Protein AF-A0A4Q2YUH9-F1 (afdb_monomer)

Sequence (503 aa):
MQWCASILVTALLVAGSVFADTVYKPYQPDEFTLHLWHLDEAAPPFRDAGSSPTPLLGLKNGAKASHASLPGMGSAIRFDPSAGDDIPAERPYGPILMAAPEPAFGPEDNVPGPFPIMGDDGAFTIEAIVKLDTLPSESPGFAADIVTMDDDVPASRVFLFRIEKPNFLCFVPLSGDAVRGGGLATIPTSGPHAINTKDWFHVAVTYDGNENVPHNLKLYWTRLTPETRHANPIGRGSLSADLSRELGDFAIGNSGKVIHLGPFEFFPGLIDEVRISNIAREPYDFFFVSPEVRKEMAGQAGDQQTAAREELVLQKVWMNGVEIPHGKSPLSMPPGNHRMDFDFGFPSGAAADPLAVKSQLEGLDDEWQPIERGMSLTWEMLDANGKTLASTVHWVTHSSSSWKSDMIDSPLENRSEPLFIPEETRSVRVTMSSGTPDTTGCWIIDNLSLSRSSQPERNLWQNGGFDQGERTDQIGGVPLGWKRSGSEPAIARVMLAFTGNPS

Mean predicted aligned error: 14.29 Å

Foldseek 3Di:
DDDDDDDDDDDPPPPPPPPPPPQFAFDDEDPFFAWKFLLQDQADQTWTPHPPIQTWAAFDAPWGKQPDDRHNSHIWIWFANVNDPDDDPFQAAGTWIWSAHDQDAPDRQWTDPPRDQAAPLLKKKWKWKWAAQDQQLPAPAQWWFFKAQQAQPQQQGAWTQTAGPPGWGWIAGSNPPQKDKTKIFHQACDDPQHDDRPFMWMWMKTAASPALDFQSIWIFIGTQDLPDAWTDTGIGMHINHRIDSHTGIIIGQFYSYDDPRHRPHGHRTIIGTITMTHHGDGRQRDSSHDPVSVVVVVVVVVVPPDDDDFDKDWDWKDKQNHTDDDDDDDDDDDDDDIDMDIDIDTPVPDPPDQDQDWDDDPPPGPDTHGDPWAKWKKKFFAAPVRDGPDIDIDGDDDDDPQDDSDPQNRDDDDDDDDDDHDPRGDDMDIDTGGTDPSRDDDDDDAQDFDDDPVGRVDGPDDQRHLCDFAPLCFQLTAGPPGDQDDPISSSRGRHPRPPPDPD

Solvent-accessible surface area (backbone atoms only — not comparable to full-atom values): 29020 Å² total; per-residue (Å²): 141,80,85,86,82,84,83,83,82,82,80,81,79,80,81,74,81,75,76,70,78,70,65,48,65,60,82,73,74,54,99,49,26,28,34,31,32,49,40,55,42,77,54,65,66,30,59,34,66,22,77,51,64,65,46,33,40,15,69,34,57,58,32,40,50,61,35,83,39,64,66,58,46,59,15,11,34,33,22,43,62,86,80,52,99,75,77,68,96,60,70,56,47,38,8,28,37,24,44,26,69,56,88,45,82,57,82,79,21,30,47,68,83,78,72,73,73,42,29,99,61,41,8,15,22,45,36,33,35,37,32,30,71,44,56,64,62,72,40,92,31,71,33,26,23,49,45,23,24,27,32,66,46,66,81,27,15,32,31,41,34,30,36,36,53,60,50,26,46,34,36,41,60,38,25,49,92,70,24,45,74,29,31,47,16,52,56,43,83,59,72,92,44,33,69,60,58,84,54,45,27,39,37,38,40,26,28,62,41,50,55,64,35,86,61,34,19,43,32,34,50,23,49,67,50,89,82,46,60,54,56,36,74,54,34,51,14,29,36,53,35,58,70,57,90,62,62,20,15,38,16,36,25,12,58,42,30,53,49,102,52,34,46,49,22,25,20,45,21,35,46,28,55,37,36,30,20,36,40,48,68,56,53,44,70,46,77,78,24,50,72,65,53,36,52,55,52,62,57,50,65,72,65,63,82,71,77,76,89,81,65,80,37,84,71,48,37,27,51,73,89,41,78,49,96,80,91,78,77,84,89,83,75,80,92,75,93,74,53,73,50,80,42,71,44,50,91,82,71,64,87,67,77,92,74,88,66,66,51,63,54,87,92,76,47,95,59,76,40,75,60,103,72,45,28,32,45,34,40,34,32,15,31,90,86,66,49,76,76,45,73,49,76,46,75,54,74,81,79,62,91,62,58,60,94,48,85,86,77,25,67,86,76,93,81,86,79,92,77,90,77,64,90,68,49,68,45,75,48,78,43,83,40,74,51,54,97,84,44,81,87,85,87,85,87,76,67,49,73,40,55,46,91,94,41,64,90,47,66,73,44,87,62,21,58,59,77,48,52,50,56,30,88,34,51,76,32,41,32,41,95,56,79,82,61,78,96,60,48,42,74,62,68,36,72,79,72,84,70,75,74,86,124

Nearest PDB structures (foldseek):
  5zbt-assembly1_A  TM=3.665E-01  e=7.226E-03  Entamoeba histolytica HM-1:IMSS-A
  4ksn-assembly1_A  TM=2.673E-01  e=5.243E+00  Legionella pneumophila subsp. pneumophila str. Philadelphia 1
  4p02-assembly1_A  TM=2.406E-01  e=9.360E+00  Cereibacter sphaeroides 2.4.1

pLDDT: mean 80.31, std 17.81, range [24.83, 98.88]

Secondary structure (DSSP, 8-state):
------------------------------TTEEEEE---SSSSPBPB-SSS---B-EEETT-EEEEE-STTS-EEEE--GGGSS---SS-----EEESSSS--SSTTSSPPSP---S-TTS-EEEEEEEEESS-GGG-SSSEEEEEEE--SSGGG--EEEEEETTTEEEEEE-STTT--EEEEEEPPSSSTT---SSSEEEEEEEE-S-TT-TT-EEEEEEE--TT--S--EEEEEEESSPPP-----EEESS-----TT------SEEEEEEEEESS---TT-STTS-HHHHHHHHHHHTTGGG-PPPPPEEEEEEETTEEE--SSS-----SS---EEEEEE-TT----S----EE--TTT-SSPEEPS--EEEEEEEE-TTS-EEEEEEEEE-S--TT--SSTTTSPPPP--------TT--EEEEEEE--STT--S-----S---EETTEEEEE--SS--SSSEESTTSTT-EETT----SS-TTSS-----------

Radius of gyration: 28.49 Å; Cα contacts (8 Å, |Δi|>4): 1098; chains: 1; bounding box: 72×100×67 Å

Structure (mmCIF, N/CA/C/O backbone):
data_AF-A0A4Q2YUH9-F1
#
_entry.id   AF-A0A4Q2YUH9-F1
#
loop_
_atom_site.group_PDB
_atom_site.id
_atom_site.type_symbol
_atom_site.label_atom_id
_atom_site.label_alt_id
_atom_site.label_comp_id
_atom_site.label_asym_id
_atom_site.label_entity_id
_atom_site.label_seq_id
_atom_site.pdbx_PDB_ins_code
_atom_site.Cartn_x
_atom_site.Cartn_y
_atom_site.Cartn_z
_atom_site.occupancy
_atom_site.B_iso_or_equiv
_atom_site.auth_seq_id
_atom_site.auth_comp_id
_atom_site.auth_asym_id
_atom_site.auth_atom_id
_atom_site.pdbx_PDB_model_num
ATOM 1 N N . MET A 1 1 ? 26.750 -74.166 29.561 1.00 41.62 1 MET A N 1
ATOM 2 C CA . MET A 1 1 ? 27.668 -73.183 28.947 1.00 41.62 1 MET A CA 1
ATOM 3 C C . MET A 1 1 ? 27.323 -73.096 27.475 1.00 41.62 1 MET A C 1
ATOM 5 O O . MET A 1 1 ? 27.673 -73.998 26.730 1.00 41.62 1 MET A O 1
ATOM 9 N N . GLN A 1 2 ? 26.568 -72.076 27.083 1.00 33.62 2 GLN A N 1
ATOM 10 C CA . GLN A 1 2 ? 26.163 -71.856 25.699 1.00 33.62 2 GLN A CA 1
ATOM 11 C C . GLN A 1 2 ? 26.301 -70.358 25.447 1.00 33.62 2 GLN A C 1
ATOM 13 O O . GLN A 1 2 ? 25.739 -69.549 26.180 1.00 33.62 2 GLN A O 1
ATOM 18 N N . TRP A 1 3 ? 27.192 -70.022 24.522 1.00 31.19 3 TRP A N 1
ATOM 19 C CA . TRP A 1 3 ? 27.628 -68.665 24.229 1.00 31.19 3 TRP A CA 1
ATOM 20 C C . TRP A 1 3 ? 26.574 -67.939 23.389 1.00 31.19 3 TRP A C 1
ATOM 22 O O . TRP A 1 3 ? 26.157 -68.443 22.348 1.00 31.19 3 TRP A O 1
ATOM 32 N N . CYS A 1 4 ? 26.171 -66.751 23.843 1.00 30.09 4 CYS A N 1
ATOM 33 C CA . CYS A 1 4 ? 25.384 -65.793 23.075 1.00 30.09 4 CYS A CA 1
ATOM 34 C C . CYS A 1 4 ? 26.298 -65.063 22.081 1.00 30.09 4 CYS A C 1
ATOM 36 O O . CYS A 1 4 ? 27.277 -64.444 22.493 1.00 30.09 4 CYS A O 1
ATOM 38 N N . ALA A 1 5 ? 25.962 -65.100 20.793 1.00 34.62 5 ALA A N 1
ATOM 39 C CA . ALA A 1 5 ? 26.542 -64.224 19.781 1.00 34.62 5 ALA A CA 1
ATOM 40 C C . ALA A 1 5 ? 25.494 -63.171 19.396 1.00 34.62 5 ALA A C 1
ATOM 42 O O . ALA A 1 5 ? 24.501 -63.483 18.741 1.00 34.62 5 ALA A O 1
ATOM 43 N N . SER A 1 6 ? 25.704 -61.935 19.846 1.00 32.06 6 SER A N 1
ATOM 44 C CA . SER A 1 6 ? 24.902 -60.775 19.457 1.00 32.06 6 SER A CA 1
ATOM 45 C C . SER A 1 6 ? 25.395 -60.244 18.112 1.00 32.06 6 SER A C 1
ATOM 47 O O . SER A 1 6 ? 26.547 -59.830 17.993 1.00 32.06 6 SER A O 1
ATOM 49 N N . ILE A 1 7 ? 24.521 -60.243 17.106 1.00 36.53 7 ILE A N 1
ATOM 50 C CA . ILE A 1 7 ? 24.740 -59.568 15.824 1.00 36.53 7 ILE A CA 1
ATOM 51 C C . ILE A 1 7 ? 24.271 -58.120 15.987 1.00 36.53 7 ILE A C 1
ATOM 53 O O . ILE A 1 7 ? 23.087 -57.864 16.197 1.00 36.53 7 ILE A O 1
ATOM 57 N N . LEU A 1 8 ? 25.212 -57.180 15.919 1.00 30.05 8 LEU A N 1
ATOM 58 C CA . LEU A 1 8 ? 24.944 -55.746 15.902 1.00 30.05 8 LEU A CA 1
ATOM 59 C C . LEU A 1 8 ? 24.677 -55.328 14.445 1.00 30.05 8 LEU A C 1
ATOM 61 O O . LEU A 1 8 ? 25.586 -55.365 13.617 1.00 30.05 8 LEU A O 1
ATOM 65 N N . VAL A 1 9 ? 23.436 -54.964 14.117 1.00 32.78 9 VAL A N 1
ATOM 66 C CA . VAL A 1 9 ? 23.089 -54.344 12.827 1.00 32.78 9 VAL A CA 1
ATOM 67 C C . VAL A 1 9 ? 23.161 -52.832 13.006 1.00 32.78 9 VAL A C 1
ATOM 69 O O . VAL A 1 9 ? 22.301 -52.230 13.644 1.00 32.78 9 VAL A O 1
ATOM 72 N N . THR A 1 10 ? 24.203 -52.214 12.458 1.00 33.50 10 THR A N 1
ATOM 73 C CA . THR A 1 10 ? 24.341 -50.757 12.414 1.00 33.50 10 THR A CA 1
ATOM 74 C C . THR A 1 10 ? 23.498 -50.220 11.258 1.00 33.50 10 THR A C 1
ATOM 76 O O . THR A 1 10 ? 23.883 -50.338 10.097 1.00 33.50 10 THR A O 1
ATOM 79 N N . ALA A 1 11 ? 22.334 -49.645 11.562 1.00 34.84 11 ALA A N 1
ATOM 80 C CA . ALA A 1 11 ? 21.550 -48.886 10.593 1.00 34.84 11 ALA A CA 1
ATOM 81 C C . ALA A 1 11 ? 22.231 -47.529 10.353 1.00 34.84 11 ALA A C 1
ATOM 83 O O . ALA A 1 11 ? 22.255 -46.667 11.231 1.00 34.84 11 ALA A O 1
ATOM 84 N N . LEU A 1 12 ? 22.818 -47.355 9.168 1.00 33.06 12 LEU A N 1
ATOM 85 C CA . LEU A 1 12 ? 23.372 -46.081 8.722 1.00 33.06 12 LEU A CA 1
ATOM 86 C C . LEU A 1 12 ? 22.208 -45.182 8.270 1.00 33.06 12 LEU A C 1
ATOM 88 O O . LEU A 1 12 ? 21.711 -45.302 7.152 1.00 33.06 12 LEU A O 1
ATOM 92 N N . LEU A 1 13 ? 21.737 -44.308 9.159 1.00 33.34 13 LEU A N 1
ATOM 93 C CA . LEU A 1 13 ? 20.807 -43.228 8.823 1.00 33.34 13 LEU A CA 1
ATOM 94 C C . LEU A 1 13 ? 21.577 -42.163 8.030 1.00 33.34 13 LEU A C 1
ATOM 96 O O . LEU A 1 13 ? 22.243 -41.303 8.601 1.00 33.34 13 LEU A O 1
ATOM 100 N N . VAL A 1 14 ? 21.506 -42.234 6.700 1.00 36.94 14 VAL A N 1
ATOM 101 C CA . VAL A 1 14 ? 21.888 -41.116 5.832 1.00 36.94 14 VAL A CA 1
ATOM 102 C C . VAL A 1 14 ? 20.769 -40.083 5.929 1.00 36.94 14 VAL A C 1
ATOM 104 O O . VAL A 1 14 ? 19.793 -40.129 5.185 1.00 36.94 14 VAL A O 1
ATOM 107 N N . ALA A 1 15 ? 20.887 -39.167 6.889 1.00 38.50 15 ALA A N 1
ATOM 108 C CA . ALA A 1 15 ? 20.111 -37.935 6.897 1.00 38.50 15 ALA A CA 1
ATOM 109 C C . ALA A 1 15 ? 20.655 -37.029 5.782 1.00 38.50 15 ALA A C 1
ATOM 111 O O . ALA A 1 15 ? 21.492 -36.161 6.009 1.00 38.50 15 ALA A O 1
ATOM 112 N N . GLY A 1 16 ? 20.226 -37.288 4.548 1.00 31.45 16 GLY A N 1
ATOM 113 C CA . GLY A 1 16 ? 20.360 -36.330 3.464 1.00 31.45 16 GLY A CA 1
ATOM 114 C C . GLY A 1 16 ? 19.343 -35.221 3.688 1.00 31.45 16 GLY A C 1
ATOM 115 O O . GLY A 1 16 ? 18.188 -35.359 3.295 1.00 31.45 16 GLY A O 1
ATOM 116 N N . SER A 1 17 ? 19.749 -34.131 4.333 1.00 36.22 17 SER A N 1
ATOM 117 C CA . SER A 1 17 ? 19.033 -32.861 4.245 1.00 36.22 17 SER A CA 1
ATOM 118 C C . SER A 1 17 ? 19.180 -32.339 2.818 1.00 36.22 17 SER A C 1
ATOM 120 O O . SER A 1 17 ? 20.093 -31.580 2.504 1.00 36.22 17 SER A O 1
ATOM 122 N N . VAL A 1 18 ? 18.290 -32.786 1.933 1.00 34.59 18 VAL A N 1
ATOM 123 C CA . VAL A 1 18 ? 18.054 -32.123 0.652 1.00 34.59 18 VAL A CA 1
ATOM 124 C C . VAL A 1 18 ? 17.238 -30.875 0.970 1.00 34.59 18 VAL A C 1
ATOM 126 O O . VAL A 1 18 ? 16.014 -30.882 0.887 1.00 34.59 18 VAL A O 1
ATOM 129 N N . PHE A 1 19 ? 17.907 -29.800 1.386 1.00 36.84 19 PHE A N 1
ATOM 130 C CA . PHE A 1 19 ? 17.356 -28.479 1.116 1.00 36.84 19 PHE A CA 1
ATOM 131 C C . PHE A 1 19 ? 17.465 -28.312 -0.396 1.00 36.84 19 PHE A C 1
ATOM 133 O O . PHE A 1 19 ? 18.539 -28.035 -0.926 1.00 36.84 19 PHE A O 1
ATOM 140 N N . ALA A 1 20 ? 16.382 -28.609 -1.111 1.00 42.00 20 ALA A N 1
ATOM 141 C CA . ALA A 1 20 ? 16.250 -28.115 -2.465 1.00 42.00 20 ALA A CA 1
ATOM 142 C C . ALA A 1 20 ? 16.151 -26.593 -2.332 1.00 42.00 20 ALA A C 1
ATOM 144 O O . ALA A 1 20 ? 15.120 -26.087 -1.887 1.00 42.00 20 ALA A O 1
ATOM 145 N N . ASP A 1 21 ? 17.235 -25.881 -2.649 1.00 46.53 21 ASP A N 1
ATOM 146 C CA . ASP A 1 21 ? 17.155 -24.446 -2.905 1.00 46.53 21 ASP A CA 1
ATOM 147 C C . ASP A 1 21 ? 16.076 -24.271 -3.970 1.00 46.53 21 ASP A C 1
ATOM 149 O O . ASP A 1 21 ? 16.226 -24.697 -5.119 1.00 46.53 21 ASP A O 1
ATOM 153 N N . THR A 1 22 ? 14.929 -23.738 -3.559 1.00 56.25 22 THR A N 1
ATOM 154 C CA . THR A 1 22 ? 13.870 -23.403 -4.500 1.00 56.25 22 THR A CA 1
ATOM 155 C C . THR A 1 22 ? 14.364 -22.180 -5.245 1.00 56.25 22 THR A C 1
ATOM 157 O O . THR A 1 22 ? 14.289 -21.063 -4.744 1.00 56.25 22 THR A O 1
ATOM 160 N N . VAL A 1 23 ? 14.961 -22.413 -6.412 1.00 73.31 23 VAL A N 1
ATOM 161 C CA . VAL A 1 23 ? 15.352 -21.343 -7.323 1.00 73.31 23 VAL A CA 1
ATOM 162 C C . VAL A 1 23 ? 14.070 -20.834 -7.959 1.00 73.31 23 VAL A C 1
ATOM 164 O O . VAL A 1 23 ? 13.411 -21.560 -8.713 1.00 73.31 23 VAL A O 1
ATOM 167 N N . TYR A 1 24 ? 13.688 -19.611 -7.606 1.00 87.62 24 TYR A N 1
ATOM 168 C CA . TYR A 1 24 ? 12.555 -18.950 -8.231 1.00 87.62 24 TYR A CA 1
ATOM 169 C C . TYR A 1 24 ? 12.862 -18.678 -9.705 1.00 87.62 24 TYR A C 1
ATOM 171 O O . TYR A 1 24 ? 14.019 -18.671 -10.128 1.00 87.62 24 TYR A O 1
ATOM 179 N N . LYS A 1 25 ? 11.812 -18.510 -10.507 1.00 88.12 25 LYS A N 1
ATOM 180 C CA . LYS A 1 25 ? 11.943 -18.133 -11.914 1.00 88.12 25 LYS A CA 1
ATOM 181 C C . LYS A 1 25 ? 11.352 -16.739 -12.106 1.00 88.12 25 LYS A C 1
ATOM 183 O O . LYS A 1 25 ? 10.259 -16.531 -11.573 1.00 88.12 25 LYS A O 1
ATOM 188 N N . PRO A 1 26 ? 12.015 -15.861 -12.883 1.00 89.94 26 PRO A N 1
ATOM 189 C CA . PRO A 1 26 ? 11.488 -14.548 -13.241 1.00 89.94 26 PRO A CA 1
ATOM 190 C C . PRO A 1 26 ? 10.072 -14.647 -13.797 1.00 89.94 26 PRO A C 1
ATOM 192 O O . PRO A 1 26 ? 9.717 -15.673 -14.408 1.00 89.94 26 PRO A O 1
ATOM 195 N N . TYR A 1 27 ? 9.273 -13.589 -13.636 1.00 90.62 27 TYR A N 1
ATOM 196 C CA . TYR A 1 27 ? 7.954 -13.546 -14.253 1.00 90.62 27 TYR A CA 1
ATOM 197 C C . TYR A 1 27 ? 8.047 -13.828 -15.754 1.00 90.62 27 TYR A C 1
ATOM 199 O O . TYR A 1 27 ? 9.017 -13.505 -16.433 1.00 90.62 27 TYR A O 1
ATOM 207 N N . GLN A 1 28 ? 7.022 -14.477 -16.287 1.00 90.19 28 GLN A N 1
ATOM 208 C CA . GLN A 1 28 ? 6.831 -14.548 -17.728 1.00 90.19 28 GLN A CA 1
ATOM 209 C C . GLN A 1 28 ? 5.586 -13.728 -18.046 1.00 90.19 28 GLN A C 1
ATOM 211 O O . GLN A 1 28 ? 4.574 -13.919 -17.360 1.00 90.19 28 GLN A O 1
ATOM 216 N N . PRO A 1 29 ? 5.643 -12.818 -19.032 1.00 93.69 29 PRO A N 1
ATOM 217 C CA . PRO A 1 29 ? 4.460 -12.086 -19.438 1.00 93.69 29 PRO A CA 1
ATOM 218 C C . PRO A 1 29 ? 3.432 -13.076 -19.997 1.00 93.69 29 PRO A C 1
ATOM 220 O O . PRO A 1 29 ? 3.751 -13.937 -20.821 1.00 93.69 29 PRO A O 1
ATOM 223 N N . ASP A 1 30 ? 2.201 -12.964 -19.514 1.00 94.25 30 ASP A N 1
ATOM 224 C CA . ASP A 1 30 ? 1.025 -13.645 -20.054 1.00 94.25 30 ASP A CA 1
ATOM 225 C C . ASP A 1 30 ? 0.146 -12.650 -20.829 1.00 94.25 30 ASP A C 1
ATOM 227 O O . ASP A 1 30 ? 0.471 -11.466 -20.934 1.00 94.25 30 ASP A O 1
ATOM 231 N N . GLU A 1 31 ? -0.974 -13.121 -21.383 1.00 95.69 31 GLU A N 1
ATOM 232 C CA . GLU A 1 31 ? -1.898 -12.275 -22.157 1.00 95.69 31 GLU A CA 1
ATOM 233 C C . GLU A 1 31 ? -2.497 -11.110 -21.353 1.00 95.69 31 GLU A C 1
ATOM 235 O O . GLU A 1 31 ? -2.977 -10.142 -21.938 1.00 95.69 31 GLU A O 1
ATOM 240 N N . PHE A 1 32 ? -2.422 -11.179 -20.022 1.00 97.62 32 PHE A N 1
ATOM 241 C CA . PHE A 1 32 ? -2.942 -10.168 -19.110 1.00 97.62 32 PHE A CA 1
ATOM 242 C C . PHE A 1 32 ? -1.878 -9.172 -18.641 1.00 97.62 32 PHE A C 1
ATOM 244 O O . PHE A 1 32 ? -2.178 -8.230 -17.909 1.00 97.62 32 PHE A O 1
ATOM 251 N N . THR A 1 33 ? -0.614 -9.377 -19.010 1.00 98.44 33 THR A N 1
ATOM 252 C CA . THR A 1 33 ? 0.505 -8.546 -18.562 1.00 98.44 33 THR A CA 1
ATOM 253 C C . THR A 1 33 ? 0.617 -7.290 -19.434 1.00 98.44 33 THR A C 1
ATOM 255 O O . THR A 1 33 ? 0.980 -7.356 -20.613 1.00 98.44 33 THR A O 1
ATOM 258 N N . LEU A 1 34 ? 0.316 -6.126 -18.853 1.00 98.56 34 LEU A N 1
ATOM 259 C CA . LEU A 1 34 ? 0.426 -4.819 -19.512 1.00 98.56 34 LEU A CA 1
ATOM 260 C C . LEU A 1 34 ? 1.875 -4.337 -19.523 1.00 98.56 34 LEU A C 1
ATOM 262 O O . LEU A 1 34 ? 2.408 -4.029 -20.589 1.00 98.56 34 LEU A O 1
ATOM 266 N N . HIS A 1 35 ? 2.510 -4.381 -18.350 1.00 98.81 35 HIS A N 1
ATOM 267 C CA . HIS A 1 35 ? 3.890 -3.965 -18.121 1.00 98.81 35 HIS A CA 1
ATOM 268 C C . HIS A 1 35 ? 4.608 -4.971 -17.214 1.00 98.81 35 HIS A C 1
ATOM 270 O O . HIS A 1 35 ? 4.005 -5.487 -16.268 1.00 98.81 35 HIS A O 1
ATOM 276 N N . LEU A 1 36 ? 5.880 -5.257 -17.495 1.00 98.69 36 LEU A N 1
ATOM 277 C CA . LEU A 1 36 ? 6.742 -6.116 -16.679 1.00 98.69 36 LEU A CA 1
ATOM 278 C C . LEU A 1 36 ? 8.204 -5.669 -16.778 1.00 98.69 36 LEU A C 1
ATOM 280 O O . LEU A 1 36 ? 8.819 -5.803 -17.836 1.00 98.69 36 LEU A O 1
ATOM 284 N N . TRP A 1 37 ? 8.775 -5.223 -15.661 1.00 98.75 37 TRP A N 1
ATOM 285 C CA . TRP A 1 37 ? 10.186 -4.859 -15.550 1.00 98.75 37 TRP A CA 1
ATOM 286 C C . TRP A 1 37 ? 10.923 -5.833 -14.628 1.00 98.75 37 TRP A C 1
ATOM 288 O O . TRP A 1 37 ? 10.630 -5.907 -13.435 1.00 98.75 37 TRP A O 1
ATOM 298 N N . HIS A 1 38 ? 11.905 -6.541 -15.192 1.00 98.31 38 HIS A N 1
ATOM 299 C CA . HIS A 1 38 ? 12.797 -7.461 -14.467 1.00 98.31 38 HIS A CA 1
ATOM 300 C C . HIS A 1 38 ? 13.966 -6.765 -13.769 1.00 98.31 38 HIS A C 1
ATOM 302 O O . HIS A 1 38 ? 14.688 -7.401 -13.028 1.00 98.31 38 HIS A O 1
ATOM 308 N N . LEU A 1 39 ? 14.218 -5.489 -14.081 1.00 98.44 39 LEU A N 1
ATOM 309 C CA . LEU A 1 39 ? 15.252 -4.659 -13.445 1.00 98.44 39 LEU A CA 1
ATOM 310 C C . LEU A 1 39 ? 16.682 -5.255 -13.421 1.00 98.44 39 LEU A C 1
ATOM 312 O O . LEU A 1 39 ? 17.535 -4.849 -12.627 1.00 98.44 39 LEU A O 1
ATOM 316 N N . ASP A 1 40 ? 16.962 -6.153 -14.365 1.00 98.12 40 ASP A N 1
ATOM 317 C CA . ASP A 1 40 ? 18.222 -6.881 -14.507 1.00 98.12 40 ASP A CA 1
ATOM 318 C C . ASP A 1 40 ? 19.353 -6.047 -15.121 1.00 98.12 40 ASP A C 1
ATOM 320 O O . ASP A 1 40 ? 20.538 -6.376 -14.988 1.00 98.12 40 ASP A O 1
ATOM 324 N N . GLU A 1 41 ? 19.009 -4.989 -15.855 1.00 98.38 41 GLU A N 1
ATOM 325 C CA . GLU A 1 41 ? 19.986 -4.170 -16.552 1.00 98.38 41 GLU A CA 1
ATOM 326 C C . GLU A 1 41 ? 20.916 -3.429 -15.577 1.00 98.38 41 GLU A C 1
ATOM 328 O O . GLU A 1 41 ? 20.541 -2.975 -14.499 1.00 98.38 41 GLU A O 1
ATOM 333 N N . ALA A 1 42 ? 22.181 -3.258 -15.968 1.00 97.12 42 ALA A N 1
ATOM 334 C CA . ALA A 1 42 ? 23.155 -2.565 -15.122 1.00 97.12 42 ALA A CA 1
ATOM 335 C C . ALA A 1 42 ? 22.922 -1.043 -15.029 1.00 97.12 42 ALA A C 1
ATOM 337 O O . ALA A 1 42 ? 23.495 -0.377 -14.165 1.00 97.12 42 ALA A O 1
ATOM 338 N N . ALA A 1 43 ? 22.116 -0.492 -15.937 1.00 96.75 43 ALA A N 1
ATOM 339 C CA . ALA A 1 43 ? 21.719 0.908 -16.021 1.00 96.75 43 ALA A CA 1
ATOM 340 C C . ALA A 1 43 ? 20.501 1.035 -16.961 1.00 96.75 43 ALA A C 1
ATOM 342 O O . ALA A 1 43 ? 20.279 0.126 -17.765 1.00 96.75 43 ALA A O 1
ATOM 343 N N . PRO A 1 44 ? 19.762 2.163 -16.929 1.00 97.00 44 PRO A N 1
ATOM 344 C CA . PRO A 1 44 ? 18.738 2.451 -17.927 1.00 97.00 44 PRO A CA 1
ATOM 345 C C . PRO A 1 44 ? 19.255 2.348 -19.378 1.00 97.00 44 PRO A C 1
ATOM 347 O O . PRO A 1 44 ? 20.423 2.663 -19.635 1.00 97.00 44 PRO A O 1
ATOM 350 N N . PRO A 1 45 ? 18.393 2.001 -20.351 1.00 98.31 45 PRO A N 1
ATOM 351 C CA . PRO A 1 45 ? 16.963 1.739 -20.194 1.00 98.31 45 PRO A CA 1
ATOM 352 C C . PRO A 1 45 ? 16.679 0.352 -19.599 1.00 98.31 45 PRO A C 1
ATOM 354 O O . PRO A 1 45 ? 17.207 -0.645 -20.088 1.00 98.31 45 PRO A O 1
ATOM 357 N N . PHE A 1 46 ? 15.795 0.287 -18.601 1.00 98.69 46 PHE A N 1
ATOM 358 C CA . PHE A 1 46 ? 15.263 -0.983 -18.100 1.00 98.69 46 PHE A CA 1
ATOM 359 C C . PHE A 1 46 ? 14.109 -1.426 -18.980 1.00 98.69 46 PHE A C 1
ATOM 361 O O . PHE A 1 46 ? 13.162 -0.661 -19.198 1.00 98.69 46 PHE A O 1
ATOM 368 N N . ARG A 1 47 ? 14.194 -2.636 -19.525 1.00 98.25 47 ARG A N 1
ATOM 369 C CA . ARG A 1 47 ? 13.229 -3.112 -20.507 1.00 98.25 47 ARG A CA 1
ATOM 370 C C . ARG A 1 47 ? 11.893 -3.451 -19.855 1.00 98.25 47 ARG A C 1
ATOM 372 O O . ARG A 1 47 ? 11.837 -4.152 -18.852 1.00 98.25 47 ARG A O 1
ATOM 379 N N . ASP A 1 48 ? 10.827 -3.027 -20.520 1.00 98.56 48 ASP A N 1
ATOM 380 C CA . ASP A 1 48 ? 9.479 -3.536 -20.295 1.00 98.56 48 ASP A CA 1
ATOM 381 C C . ASP A 1 48 ? 9.203 -4.728 -21.227 1.00 98.56 48 ASP A C 1
ATOM 383 O O . ASP A 1 48 ? 9.369 -4.634 -22.450 1.00 98.56 48 ASP A O 1
ATOM 387 N N . ALA A 1 49 ? 8.826 -5.867 -20.652 1.00 98.00 49 ALA A N 1
ATOM 388 C CA . ALA A 1 49 ? 8.490 -7.101 -21.354 1.00 98.00 49 ALA A CA 1
ATOM 389 C C . ALA A 1 49 ? 6.975 -7.296 -21.569 1.00 98.00 49 ALA A C 1
ATOM 391 O O . ALA A 1 49 ? 6.576 -8.327 -22.115 1.00 98.00 49 ALA A O 1
ATOM 392 N N . GLY A 1 50 ? 6.142 -6.345 -21.138 1.00 97.31 50 GLY A N 1
ATOM 393 C CA . GLY A 1 50 ? 4.687 -6.404 -21.249 1.00 97.31 50 GLY A CA 1
ATOM 394 C C . GLY A 1 50 ? 4.138 -6.162 -22.659 1.00 97.31 50 GLY A C 1
ATOM 395 O O . GLY A 1 50 ? 4.870 -6.012 -23.640 1.00 97.31 50 GLY A O 1
ATOM 396 N N . SER A 1 51 ? 2.810 -6.140 -22.764 1.00 96.81 51 SER A N 1
ATOM 397 C CA . SER A 1 51 ? 2.095 -5.911 -24.027 1.00 96.81 51 SER A CA 1
ATOM 398 C C . SER A 1 51 ? 2.105 -4.450 -24.499 1.00 96.81 51 SER A C 1
ATOM 400 O O . SER A 1 51 ? 1.899 -4.215 -25.691 1.00 96.81 51 SER A O 1
ATOM 402 N N . SER A 1 52 ? 2.416 -3.485 -23.621 1.00 94.62 52 SER A N 1
ATOM 403 C CA . SER A 1 52 ? 2.597 -2.064 -23.967 1.00 94.62 52 SER A CA 1
ATOM 404 C C . SER A 1 52 ? 3.979 -1.535 -23.537 1.00 94.62 52 SER A C 1
ATOM 406 O O . SER A 1 52 ? 4.060 -0.700 -22.635 1.00 94.62 52 SER A O 1
ATOM 408 N N . PRO A 1 53 ? 5.085 -1.993 -24.163 1.00 95.44 53 PRO A N 1
ATOM 409 C CA . PRO A 1 53 ? 6.433 -1.760 -23.653 1.00 95.44 53 PRO A CA 1
ATOM 410 C C . PRO A 1 53 ? 6.778 -0.281 -23.452 1.00 95.44 53 PRO A C 1
ATOM 412 O O . PRO A 1 53 ? 6.871 0.477 -24.418 1.00 95.44 53 PRO A O 1
ATOM 415 N N . THR A 1 54 ? 7.058 0.102 -22.208 1.00 97.56 54 THR A N 1
ATOM 416 C CA . THR A 1 54 ? 7.534 1.435 -21.823 1.00 97.56 54 THR A CA 1
ATOM 417 C C . THR A 1 54 ? 8.793 1.301 -20.959 1.00 97.56 54 THR A C 1
ATOM 419 O O . THR A 1 54 ? 8.700 0.971 -19.776 1.00 97.56 54 THR A O 1
ATOM 422 N N . PRO A 1 55 ? 10.002 1.488 -21.525 1.00 97.88 55 PRO A N 1
ATOM 423 C CA . PRO A 1 55 ? 11.236 1.332 -20.763 1.00 97.88 55 PRO A CA 1
ATOM 424 C C . PRO A 1 55 ? 11.378 2.413 -19.687 1.00 97.88 55 PRO A C 1
ATOM 426 O O . PRO A 1 55 ? 10.949 3.547 -19.888 1.00 97.88 55 PRO A O 1
ATOM 429 N N . LEU A 1 56 ? 12.048 2.083 -18.582 1.00 98.62 56 LEU A N 1
ATOM 430 C CA . LEU A 1 56 ? 12.359 3.054 -17.527 1.00 98.62 56 LEU A CA 1
ATOM 431 C C . LEU A 1 56 ? 13.724 3.682 -17.799 1.00 98.62 56 LEU A C 1
ATOM 433 O O . LEU A 1 56 ? 14.719 2.972 -17.977 1.00 98.62 56 LEU A O 1
ATOM 437 N N . LEU A 1 57 ? 13.763 5.011 -17.869 1.00 98.06 57 LEU A N 1
ATOM 438 C CA . LEU A 1 57 ? 14.898 5.774 -18.393 1.00 98.06 57 LEU A CA 1
ATOM 439 C C . LEU A 1 57 ? 15.682 6.502 -17.297 1.00 98.06 57 LEU A C 1
ATOM 441 O O . LEU A 1 57 ? 16.895 6.680 -17.427 1.00 98.06 57 LEU A O 1
ATOM 445 N N . GLY A 1 58 ? 15.016 6.918 -16.222 1.00 94.56 58 GLY A N 1
ATOM 446 C CA . GLY A 1 58 ? 15.604 7.747 -15.176 1.00 94.56 58 GLY A CA 1
ATOM 447 C C . GLY A 1 58 ? 15.924 6.947 -13.923 1.00 94.56 58 GLY A C 1
ATOM 448 O O . GLY A 1 58 ? 15.052 6.761 -13.087 1.00 94.56 58 GLY A O 1
ATOM 449 N N . LEU A 1 59 ? 17.177 6.516 -13.751 1.00 94.88 59 LEU A N 1
ATOM 450 C CA . LEU A 1 59 ? 17.690 6.010 -12.469 1.00 94.88 59 LEU A CA 1
ATOM 451 C C . LEU A 1 59 ? 18.410 7.156 -11.745 1.00 94.88 59 LEU A C 1
ATOM 453 O O . LEU A 1 59 ? 19.515 7.540 -12.143 1.00 94.88 59 LEU A O 1
ATOM 457 N N . LYS A 1 60 ? 17.769 7.751 -10.735 1.00 90.81 60 LYS A N 1
ATOM 458 C CA . LYS A 1 60 ? 18.163 9.056 -10.177 1.00 90.81 60 LYS A CA 1
ATOM 459 C C . LYS A 1 60 ? 18.336 9.048 -8.669 1.00 90.81 60 LYS A C 1
ATOM 461 O O . LYS A 1 60 ? 17.969 8.106 -7.969 1.00 90.81 60 LYS A O 1
ATOM 466 N N . ASN A 1 61 ? 18.925 10.142 -8.187 1.00 85.31 61 ASN A N 1
ATOM 467 C CA . ASN A 1 61 ? 18.966 10.515 -6.775 1.00 85.31 61 ASN A CA 1
ATOM 468 C C . ASN A 1 61 ? 19.551 9.442 -5.843 1.00 85.31 61 ASN A C 1
ATOM 470 O O . ASN A 1 61 ? 19.154 9.322 -4.691 1.00 85.31 61 ASN A O 1
ATOM 474 N N . GLY A 1 62 ? 20.505 8.653 -6.345 1.00 83.31 62 GLY A N 1
ATOM 475 C CA . GLY A 1 62 ? 21.172 7.608 -5.569 1.00 83.31 62 GLY A CA 1
ATOM 476 C C . GLY A 1 62 ? 20.552 6.215 -5.685 1.00 83.31 62 GLY A C 1
ATOM 477 O O . GLY A 1 62 ? 21.067 5.300 -5.046 1.00 83.31 62 GLY A O 1
ATOM 478 N N . ALA A 1 63 ? 19.522 6.015 -6.516 1.00 91.88 63 ALA A N 1
ATOM 479 C CA . ALA A 1 63 ? 19.053 4.674 -6.861 1.00 91.88 63 ALA A CA 1
ATOM 480 C C . ALA A 1 63 ? 20.152 3.898 -7.609 1.00 91.88 63 ALA A C 1
ATOM 482 O O . ALA A 1 63 ? 20.857 4.453 -8.457 1.00 91.88 63 ALA A O 1
ATOM 483 N N . LYS A 1 64 ? 20.334 2.613 -7.282 1.00 94.12 64 LYS A N 1
ATOM 484 C CA . LYS A 1 64 ? 21.436 1.793 -7.811 1.00 94.12 64 LYS A CA 1
ATOM 485 C C . LYS A 1 64 ? 20.964 0.437 -8.307 1.00 94.12 64 LYS A C 1
ATOM 487 O O . LYS A 1 64 ? 20.409 -0.349 -7.543 1.00 94.12 64 LYS A O 1
ATOM 492 N N . ALA A 1 65 ? 21.288 0.141 -9.558 1.00 97.12 65 ALA A N 1
ATOM 493 C CA . ALA A 1 65 ? 21.039 -1.151 -10.181 1.00 97.12 65 ALA A CA 1
ATOM 494 C C . ALA A 1 65 ? 22.056 -2.223 -9.763 1.00 97.12 65 ALA A C 1
ATOM 496 O O . ALA A 1 65 ? 22.954 -1.964 -8.954 1.00 97.12 65 ALA A O 1
ATOM 497 N N . SER A 1 66 ? 21.931 -3.421 -10.347 1.00 96.75 66 SER A N 1
ATOM 498 C CA . SER A 1 66 ? 22.882 -4.537 -10.192 1.00 96.75 66 SER A CA 1
ATOM 499 C C . SER A 1 66 ? 23.050 -5.058 -8.760 1.00 96.75 66 SER A C 1
ATOM 501 O O . SER A 1 66 ? 24.087 -5.636 -8.426 1.00 96.75 66 SER A O 1
ATOM 503 N N . HIS A 1 67 ? 22.059 -4.856 -7.891 1.00 96.38 67 HIS A N 1
ATOM 504 C CA . HIS A 1 67 ? 22.048 -5.513 -6.586 1.00 96.38 67 HIS A CA 1
ATOM 505 C C . HIS A 1 67 ? 21.488 -6.924 -6.735 1.00 96.38 67 HIS A C 1
ATOM 507 O O . HIS A 1 67 ? 20.612 -7.146 -7.554 1.00 96.38 67 HIS A O 1
ATOM 513 N N . ALA A 1 68 ? 21.974 -7.888 -5.956 1.00 96.12 68 ALA A N 1
ATOM 514 C CA . ALA A 1 68 ? 21.456 -9.251 -6.046 1.00 96.12 68 ALA A CA 1
ATOM 515 C C . ALA A 1 68 ? 19.975 -9.306 -5.635 1.00 96.12 68 ALA A C 1
ATOM 517 O O . ALA A 1 68 ? 19.625 -8.861 -4.536 1.00 96.12 68 ALA A O 1
ATOM 518 N N . SER A 1 69 ? 19.137 -9.883 -6.497 1.00 96.44 69 SER A N 1
ATOM 519 C CA . SER A 1 69 ? 17.731 -10.137 -6.199 1.00 96.44 69 SER A CA 1
ATOM 520 C C . SER A 1 69 ? 17.535 -11.445 -5.409 1.00 96.44 69 SER A C 1
ATOM 522 O O . SER A 1 69 ? 18.486 -12.081 -4.933 1.00 96.44 69 SER A O 1
ATOM 524 N N . LEU A 1 70 ? 16.281 -11.857 -5.239 1.00 94.50 70 LEU A N 1
ATOM 525 C CA . LEU A 1 70 ? 15.885 -13.184 -4.795 1.00 94.50 70 LEU A CA 1
ATOM 526 C C . LEU A 1 70 ? 16.588 -14.258 -5.656 1.00 94.50 70 LEU A C 1
ATOM 528 O O . LEU A 1 70 ? 16.647 -14.117 -6.879 1.00 94.50 70 LEU A O 1
ATOM 532 N N . PRO A 1 71 ? 17.123 -15.347 -5.065 1.00 92.44 71 PRO A N 1
ATOM 533 C CA . PRO A 1 71 ? 17.833 -16.370 -5.827 1.00 92.44 71 PRO A CA 1
ATOM 534 C C . PRO A 1 71 ? 17.024 -16.905 -7.016 1.00 92.44 71 PRO A C 1
ATOM 536 O O . PRO A 1 71 ? 15.944 -17.474 -6.845 1.00 92.44 71 PRO A O 1
ATOM 539 N N . GLY A 1 72 ? 17.586 -16.736 -8.215 1.00 91.00 72 GLY A N 1
ATOM 540 C CA . GLY A 1 72 ? 16.956 -17.103 -9.486 1.00 91.00 72 GLY A CA 1
ATOM 541 C C . GLY A 1 72 ? 16.342 -15.941 -10.269 1.00 91.00 72 GLY A C 1
ATOM 542 O O . GLY A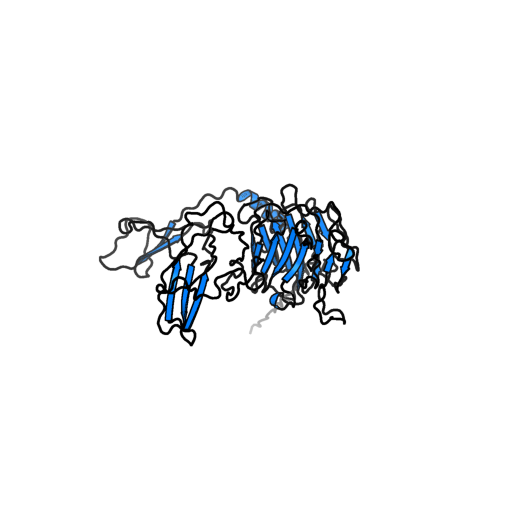 1 72 ? 16.065 -16.129 -11.448 1.00 91.00 72 GLY A O 1
ATOM 543 N N . MET A 1 73 ? 16.210 -14.756 -9.663 1.00 93.31 73 MET A N 1
ATOM 544 C CA . MET A 1 73 ? 15.556 -13.585 -10.271 1.00 93.31 73 MET A CA 1
ATOM 545 C C . MET A 1 73 ? 16.520 -12.561 -10.878 1.00 93.31 73 MET A C 1
ATOM 547 O O . MET A 1 73 ? 16.076 -11.588 -11.450 1.00 93.31 73 MET A O 1
ATOM 551 N N . GLY A 1 74 ? 17.836 -12.773 -10.776 1.00 95.06 74 GLY A N 1
ATOM 552 C CA . GLY A 1 74 ? 18.812 -11.842 -11.345 1.00 95.06 74 GLY A CA 1
ATOM 553 C C . GLY A 1 74 ? 19.112 -10.655 -10.424 1.00 95.06 74 GLY A C 1
ATOM 554 O O . GLY A 1 74 ? 19.632 -10.869 -9.317 1.00 95.06 74 GLY A O 1
ATOM 555 N N . SER A 1 75 ? 18.869 -9.428 -10.886 1.00 97.38 75 SER A N 1
ATOM 556 C CA . SER A 1 75 ? 19.232 -8.186 -10.191 1.00 97.38 75 SER A CA 1
ATOM 557 C C . SER A 1 75 ? 18.027 -7.339 -9.790 1.00 97.38 75 SER A C 1
ATOM 559 O O . SER A 1 75 ? 16.990 -7.368 -10.417 1.00 97.38 75 SER A O 1
ATOM 561 N N . ALA A 1 76 ? 18.207 -6.538 -8.745 1.00 98.19 76 ALA A N 1
ATOM 562 C CA . ALA A 1 76 ? 17.230 -5.602 -8.216 1.00 98.19 76 ALA A CA 1
ATOM 563 C C . ALA A 1 76 ? 17.789 -4.173 -8.205 1.00 98.19 76 ALA A C 1
ATOM 565 O O . ALA A 1 76 ? 19.010 -3.950 -8.278 1.00 98.19 76 ALA A O 1
ATOM 566 N N . ILE A 1 77 ? 16.896 -3.200 -8.013 1.00 98.25 77 ILE A N 1
ATOM 567 C CA . ILE A 1 77 ? 17.260 -1.801 -7.770 1.00 98.25 77 ILE A CA 1
ATOM 568 C C . ILE A 1 77 ? 17.184 -1.512 -6.282 1.00 98.25 77 ILE A C 1
ATOM 570 O O . ILE A 1 77 ? 16.181 -1.801 -5.635 1.00 98.25 77 ILE A O 1
ATOM 574 N N . ARG A 1 78 ? 18.239 -0.903 -5.744 1.00 95.56 78 ARG A N 1
ATOM 575 C CA . ARG A 1 78 ? 18.281 -0.396 -4.373 1.00 95.56 78 ARG A CA 1
ATOM 576 C C . ARG A 1 78 ? 17.956 1.096 -4.339 1.00 95.56 78 ARG A C 1
ATOM 578 O O . ARG A 1 78 ? 18.533 1.864 -5.110 1.00 95.56 78 ARG A O 1
ATOM 585 N N . PHE A 1 79 ? 17.112 1.495 -3.393 1.00 91.94 79 PHE A N 1
ATOM 586 C CA . PHE A 1 79 ? 16.586 2.854 -3.206 1.00 91.94 79 PHE A CA 1
ATOM 587 C C . PHE A 1 79 ? 17.058 3.500 -1.888 1.00 91.94 79 PHE A C 1
ATOM 589 O O . PHE A 1 79 ? 16.386 4.346 -1.315 1.00 91.94 79 PHE A O 1
ATOM 596 N N . ASP A 1 80 ? 18.233 3.112 -1.386 1.00 73.06 80 ASP A N 1
ATOM 597 C CA . ASP A 1 80 ? 18.784 3.613 -0.121 1.00 73.06 80 ASP A CA 1
ATOM 598 C C . ASP A 1 80 ? 19.748 4.803 -0.342 1.00 73.06 80 ASP A C 1
ATOM 600 O O . ASP A 1 80 ? 20.779 4.639 -1.007 1.00 73.06 80 ASP A O 1
ATOM 604 N N . PRO A 1 81 ? 19.479 5.989 0.241 1.00 60.66 81 PRO A N 1
ATOM 605 C CA . PRO A 1 81 ? 20.332 7.168 0.098 1.00 60.66 81 PRO A CA 1
ATOM 606 C C . PRO A 1 81 ? 21.679 7.054 0.831 1.00 60.66 81 PRO A C 1
ATOM 608 O O . PRO A 1 81 ? 22.590 7.824 0.538 1.00 60.66 81 PRO A O 1
ATOM 611 N N . SER A 1 82 ? 21.860 6.099 1.753 1.00 54.78 82 SER A N 1
ATOM 612 C CA . SER A 1 82 ? 23.120 5.905 2.495 1.00 54.78 82 SER A CA 1
ATOM 613 C C . SER A 1 82 ? 24.271 5.353 1.641 1.00 54.78 82 SER A C 1
ATOM 615 O O . SER A 1 82 ? 25.396 5.209 2.118 1.00 54.78 82 SER A O 1
ATOM 617 N N . ALA A 1 83 ? 24.016 5.056 0.365 1.00 45.72 83 ALA A N 1
ATOM 618 C CA . ALA A 1 83 ? 25.004 4.513 -0.555 1.00 45.72 83 ALA A CA 1
ATOM 619 C C . ALA A 1 83 ? 25.828 5.585 -1.315 1.00 45.72 83 ALA A C 1
ATOM 621 O O . ALA A 1 83 ? 26.583 5.212 -2.215 1.00 45.72 83 ALA A O 1
ATOM 622 N N . GLY A 1 84 ? 25.728 6.880 -0.997 1.00 38.44 84 GLY A N 1
ATOM 623 C CA . GLY A 1 84 ? 26.555 7.945 -1.591 1.00 38.44 84 GLY A CA 1
ATOM 624 C C . GLY A 1 84 ? 27.079 8.935 -0.547 1.00 38.44 84 GLY A C 1
ATOM 625 O O . GLY A 1 84 ? 26.351 9.300 0.368 1.00 38.44 84 GLY A O 1
ATOM 626 N N . ASP A 1 85 ? 28.334 9.372 -0.695 1.00 38.06 85 ASP A N 1
ATOM 627 C CA . ASP A 1 85 ? 29.064 10.245 0.248 1.00 38.06 85 ASP A CA 1
ATOM 628 C C . ASP A 1 85 ? 28.550 11.703 0.331 1.00 38.06 85 ASP A C 1
ATOM 630 O O . ASP A 1 85 ? 29.135 12.522 1.035 1.00 38.06 85 ASP A O 1
ATOM 634 N N . ASP A 1 86 ? 27.438 12.035 -0.327 1.00 43.50 86 ASP A N 1
ATOM 635 C CA . ASP A 1 86 ? 26.888 13.388 -0.387 1.00 43.50 86 ASP A CA 1
ATOM 636 C C . ASP A 1 86 ? 25.427 13.384 0.084 1.00 43.50 86 ASP A C 1
ATOM 638 O O . ASP A 1 86 ? 24.504 13.211 -0.709 1.00 43.50 86 ASP A O 1
ATOM 642 N N . ILE A 1 87 ? 25.208 13.586 1.387 1.00 49.69 87 ILE A N 1
ATOM 643 C CA . ILE A 1 87 ? 23.896 13.960 1.934 1.00 49.69 87 ILE A CA 1
ATOM 644 C C . ILE A 1 87 ? 23.881 15.492 2.069 1.00 49.69 87 ILE A C 1
ATOM 646 O O . ILE A 1 87 ? 24.510 16.019 2.993 1.00 49.69 87 ILE A O 1
ATOM 650 N N . PRO A 1 88 ? 23.188 16.249 1.199 1.00 45.97 88 PRO A N 1
ATOM 651 C CA . PRO A 1 88 ? 22.927 17.660 1.448 1.00 45.97 88 PRO A CA 1
ATOM 652 C C . PRO A 1 88 ? 22.064 17.830 2.706 1.00 45.97 88 PRO A C 1
ATOM 654 O O . PRO A 1 88 ? 21.142 17.057 2.958 1.00 45.97 88 PRO A O 1
ATOM 657 N N . ALA A 1 89 ? 22.349 18.866 3.498 1.00 48.59 89 ALA A N 1
ATOM 658 C CA . ALA A 1 89 ? 21.643 19.161 4.751 1.00 48.59 89 ALA A CA 1
ATOM 659 C C . ALA A 1 89 ? 20.158 19.551 4.565 1.00 48.59 89 ALA A C 1
ATOM 661 O O . ALA A 1 89 ? 19.402 19.602 5.536 1.00 48.59 89 ALA A O 1
ATOM 662 N N . GLU A 1 90 ? 19.736 19.814 3.328 1.00 51.44 90 GLU A N 1
ATOM 663 C CA . GLU A 1 90 ? 18.361 20.113 2.935 1.00 51.44 90 GLU A CA 1
ATOM 664 C C . GLU A 1 90 ? 17.799 18.873 2.238 1.00 51.44 90 GLU A C 1
ATOM 666 O O . GLU A 1 90 ? 18.391 18.429 1.262 1.00 51.44 90 GLU A O 1
ATOM 671 N N . ARG A 1 91 ? 16.719 18.284 2.782 1.00 57.28 91 ARG A N 1
ATOM 672 C CA . ARG A 1 91 ? 16.130 16.992 2.364 1.00 57.28 91 ARG A CA 1
ATOM 673 C C . ARG A 1 91 ? 15.964 16.938 0.834 1.00 57.28 91 ARG A C 1
ATOM 675 O O . ARG A 1 91 ? 14.998 17.517 0.348 1.00 57.28 91 ARG A O 1
ATOM 682 N N . PRO A 1 92 ? 16.870 16.297 0.075 1.00 66.06 92 PRO A N 1
ATOM 683 C CA . PRO A 1 92 ? 16.770 16.267 -1.374 1.00 66.06 92 PRO A CA 1
ATOM 684 C C . PRO A 1 92 ? 15.762 15.199 -1.796 1.00 66.06 92 PRO A C 1
ATOM 686 O O . PRO A 1 92 ? 15.503 14.250 -1.054 1.00 66.06 92 PRO A O 1
ATOM 689 N N . TYR A 1 93 ? 15.244 15.340 -3.014 1.00 77.44 93 TYR A N 1
ATOM 690 C CA . TYR A 1 93 ? 14.483 14.311 -3.722 1.00 77.44 93 TYR A CA 1
ATOM 691 C C . TYR A 1 93 ? 15.186 12.948 -3.566 1.00 77.44 93 TYR A C 1
ATOM 693 O O . TYR A 1 93 ? 16.355 12.816 -3.924 1.00 77.44 93 TYR A O 1
ATOM 701 N N . GLY A 1 94 ? 14.510 11.965 -2.958 1.00 82.62 94 GLY A N 1
ATOM 702 C CA . GLY A 1 94 ? 15.090 10.647 -2.671 1.00 82.62 94 GLY A CA 1
ATOM 703 C C . GLY A 1 94 ? 15.336 9.783 -3.922 1.00 82.62 94 GLY A C 1
ATOM 704 O O . GLY A 1 94 ? 14.851 10.135 -5.003 1.00 82.62 94 GLY A O 1
ATOM 705 N N . PRO A 1 95 ? 16.058 8.649 -3.780 1.00 89.94 95 PRO A N 1
ATOM 706 C CA . PRO A 1 95 ? 16.291 7.668 -4.845 1.00 89.94 95 PRO A CA 1
ATOM 707 C C . PRO A 1 95 ? 15.012 7.308 -5.599 1.00 89.94 95 PRO A C 1
ATOM 709 O O . PRO A 1 95 ? 14.001 7.043 -4.962 1.00 89.94 95 PRO A O 1
ATOM 712 N N . ILE A 1 96 ? 15.053 7.279 -6.932 1.00 92.69 96 ILE A N 1
ATOM 713 C CA . ILE A 1 96 ? 13.873 7.018 -7.771 1.00 92.69 96 ILE A CA 1
ATOM 714 C C . ILE A 1 96 ? 14.263 6.328 -9.082 1.00 92.69 96 ILE A C 1
ATOM 716 O O . ILE A 1 96 ? 15.350 6.564 -9.624 1.00 92.69 96 ILE A O 1
ATOM 720 N N . LEU A 1 97 ? 13.367 5.479 -9.584 1.00 97.31 97 LEU A N 1
ATOM 721 C CA . LEU A 1 97 ? 13.399 4.931 -10.932 1.00 97.31 97 LEU A CA 1
ATOM 722 C C . LEU A 1 97 ? 12.121 5.356 -11.655 1.00 97.31 97 LEU A C 1
ATOM 724 O O . LEU A 1 97 ? 11.034 5.099 -11.153 1.00 97.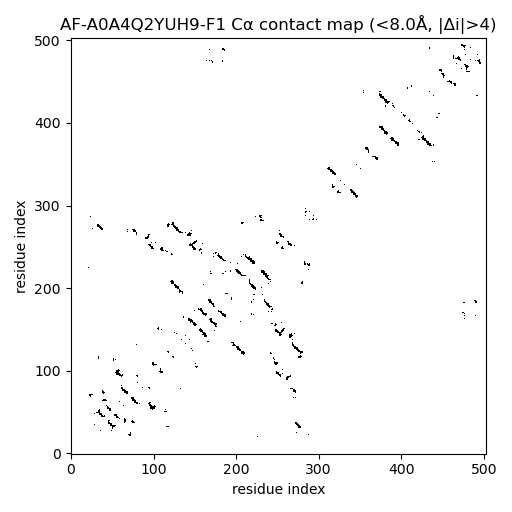31 97 LEU A O 1
ATOM 728 N N . MET A 1 98 ? 12.236 5.983 -12.819 1.00 95.50 98 MET A N 1
ATOM 729 C CA . MET A 1 98 ? 11.096 6.593 -13.507 1.00 95.50 98 MET A CA 1
ATOM 730 C C . MET A 1 98 ? 11.093 6.323 -15.013 1.00 95.50 98 MET A C 1
ATOM 732 O O . MET A 1 98 ? 12.130 6.019 -15.616 1.00 95.50 98 MET A O 1
ATOM 736 N N . ALA A 1 99 ? 9.906 6.414 -15.617 1.00 96.19 99 ALA A N 1
ATOM 737 C CA . ALA A 1 99 ? 9.725 6.241 -17.056 1.00 96.19 99 ALA A CA 1
ATOM 738 C C . ALA A 1 99 ? 10.441 7.333 -17.866 1.00 96.19 99 ALA A C 1
ATOM 740 O O . ALA A 1 99 ? 11.066 7.036 -18.883 1.00 96.19 99 ALA A O 1
ATOM 741 N N . ALA A 1 100 ? 10.417 8.580 -17.392 1.00 94.62 100 ALA A N 1
ATOM 742 C CA . ALA A 1 100 ? 11.137 9.681 -18.019 1.00 94.62 100 ALA A CA 1
ATOM 743 C C . ALA A 1 100 ? 12.642 9.688 -17.677 1.00 94.62 100 ALA A C 1
ATOM 745 O O . ALA A 1 100 ? 13.062 9.084 -16.691 1.00 94.62 100 ALA A O 1
ATOM 746 N N . PRO A 1 101 ? 13.503 10.346 -18.478 1.00 92.75 101 PRO A N 1
ATOM 747 C CA . PRO A 1 101 ? 14.941 10.404 -18.203 1.00 92.75 101 PRO A CA 1
ATOM 748 C C . PRO A 1 101 ? 15.328 11.257 -16.990 1.00 92.75 101 PRO A C 1
ATOM 750 O O . PRO A 1 101 ? 16.365 10.994 -16.385 1.00 92.75 101 PRO A O 1
ATOM 753 N N . GLU A 1 102 ? 14.547 12.288 -16.675 1.00 88.81 102 GLU A N 1
ATOM 754 C CA . GLU A 1 102 ? 14.765 13.246 -15.586 1.00 88.81 102 GLU A CA 1
ATOM 755 C C . GLU A 1 102 ? 13.408 13.644 -14.991 1.00 88.81 102 GLU A C 1
ATOM 757 O O . GLU A 1 102 ? 12.438 13.677 -15.747 1.00 88.81 102 GLU A O 1
ATOM 762 N N . PRO A 1 103 ? 13.344 13.992 -13.694 1.00 86.69 103 PRO A N 1
ATOM 763 C CA . PRO A 1 103 ? 12.172 14.644 -13.127 1.00 86.69 103 PRO A CA 1
ATOM 764 C C . PRO A 1 103 ? 12.019 16.063 -13.681 1.00 86.69 103 PRO A C 1
ATOM 766 O O . PRO A 1 103 ? 13.005 16.804 -13.796 1.00 86.69 103 PRO A O 1
ATOM 769 N N . ALA A 1 104 ? 10.790 16.456 -13.978 1.00 88.44 104 ALA A N 1
ATOM 770 C CA . ALA A 1 104 ? 10.433 17.763 -14.503 1.00 88.44 104 ALA A CA 1
ATOM 771 C C . ALA A 1 104 ? 9.186 18.301 -13.789 1.00 88.44 104 ALA A C 1
ATOM 773 O O . ALA A 1 104 ? 8.571 17.626 -12.986 1.00 88.44 104 ALA A O 1
ATOM 774 N N . PHE A 1 105 ? 8.890 19.586 -13.972 1.00 87.25 105 PHE A N 1
ATOM 775 C CA . PHE A 1 105 ? 7.645 20.154 -13.458 1.00 87.25 105 PHE A CA 1
ATOM 776 C C . PHE A 1 105 ? 6.661 20.276 -14.615 1.00 87.25 105 PHE A C 1
ATOM 778 O O . PHE A 1 105 ? 6.991 20.905 -15.631 1.00 87.25 105 PHE A O 1
ATOM 785 N N . GLY A 1 106 ? 5.450 19.755 -14.443 1.00 88.44 106 GLY A N 1
ATOM 786 C CA . GLY A 1 106 ? 4.458 19.661 -15.507 1.00 88.44 106 GLY A CA 1
ATOM 787 C C . GLY A 1 106 ? 4.713 18.470 -16.443 1.00 88.44 106 GLY A C 1
ATOM 788 O O . GLY A 1 106 ? 5.451 17.567 -16.104 1.00 88.44 106 GLY A O 1
ATOM 789 N N . PRO A 1 107 ? 4.150 18.461 -17.664 1.00 91.75 107 PRO A N 1
ATOM 790 C CA . PRO A 1 107 ? 3.923 17.228 -18.426 1.00 91.75 107 PRO A CA 1
ATOM 791 C C . PRO A 1 107 ? 5.170 16.575 -19.062 1.00 91.75 107 PRO A C 1
ATOM 793 O O . PRO A 1 107 ? 5.031 15.719 -19.937 1.00 91.75 107 PRO A O 1
ATOM 796 N N . GLU A 1 108 ? 6.379 17.055 -18.762 1.00 92.25 108 GLU A N 1
ATOM 797 C CA . GLU A 1 108 ? 7.607 16.641 -19.458 1.00 92.25 108 GLU A CA 1
ATOM 798 C C . GLU A 1 108 ? 8.131 15.272 -18.996 1.00 92.25 108 GLU A C 1
ATOM 800 O O . GLU A 1 108 ? 8.814 14.600 -19.775 1.00 92.25 108 GLU A O 1
ATOM 805 N N . ASP A 1 109 ? 7.804 14.849 -17.775 1.00 92.62 109 ASP A N 1
ATOM 806 C CA . ASP A 1 109 ? 8.165 13.555 -17.190 1.00 92.62 109 ASP A CA 1
ATOM 807 C C . ASP A 1 109 ? 7.014 12.542 -17.096 1.00 92.62 109 ASP A C 1
ATOM 809 O O . ASP A 1 109 ? 7.231 11.385 -16.710 1.00 92.62 109 ASP A O 1
ATOM 813 N N . ASN A 1 110 ? 5.839 12.910 -17.604 1.00 95.94 110 ASN A N 1
ATOM 814 C CA . ASN A 1 110 ? 4.710 12.004 -17.764 1.00 95.94 110 ASN A CA 1
ATOM 815 C C . ASN A 1 110 ? 5.052 10.866 -18.736 1.00 95.94 110 ASN A C 1
ATOM 817 O O . ASN A 1 110 ? 5.772 11.025 -19.732 1.00 95.94 110 ASN A O 1
ATOM 821 N N . VAL A 1 111 ? 4.462 9.695 -18.498 1.00 96.44 111 VAL A N 1
ATOM 822 C CA . VAL A 1 111 ? 4.587 8.558 -19.420 1.00 96.44 111 VAL A CA 1
ATOM 823 C C . VAL A 1 111 ? 4.037 8.884 -20.818 1.00 96.44 111 VAL A C 1
ATOM 825 O O . VAL A 1 111 ? 2.980 9.507 -20.947 1.00 96.44 111 VAL A O 1
ATOM 828 N N . PRO A 1 112 ? 4.692 8.430 -21.903 1.00 94.12 112 PRO A N 1
ATOM 829 C CA . PRO A 1 112 ? 4.132 8.560 -23.240 1.00 94.12 112 PRO A CA 1
ATOM 830 C C . PRO A 1 112 ? 2.936 7.617 -23.429 1.00 94.12 112 PRO A C 1
ATOM 832 O O . PRO A 1 112 ? 2.939 6.477 -22.972 1.00 94.12 112 PRO A O 1
ATOM 835 N N . GLY A 1 113 ? 1.919 8.072 -24.163 1.00 92.50 113 GLY A N 1
ATOM 836 C CA . GLY A 1 113 ? 0.772 7.237 -24.516 1.00 92.50 113 GLY A CA 1
ATOM 837 C C . GLY A 1 113 ? 1.066 6.270 -25.680 1.00 92.50 113 GLY A C 1
ATOM 838 O O . GLY A 1 113 ? 1.769 6.652 -26.620 1.00 92.50 113 GLY A O 1
ATOM 839 N N . PRO A 1 114 ? 0.468 5.062 -25.696 1.00 94.38 114 PRO A N 1
ATOM 840 C CA . PRO A 1 114 ? -0.389 4.498 -24.651 1.00 94.38 114 PRO A CA 1
ATOM 841 C C . PRO A 1 114 ? 0.416 3.919 -23.470 1.00 94.38 114 PRO A C 1
ATOM 843 O O . PRO A 1 114 ? 1.423 3.249 -23.675 1.00 94.38 114 PRO A O 1
ATOM 846 N N . PHE A 1 115 ? -0.097 4.107 -22.251 1.00 97.56 115 PHE A N 1
ATOM 847 C CA . PHE A 1 115 ? 0.421 3.497 -21.019 1.00 97.56 115 PHE A CA 1
ATOM 848 C C . PHE A 1 115 ? -0.748 2.921 -20.195 1.00 97.56 115 PHE A C 1
ATOM 850 O O . PHE A 1 115 ? -1.274 3.581 -19.298 1.00 97.56 115 PHE A O 1
ATOM 857 N N . PRO A 1 116 ? -1.284 1.748 -20.577 1.00 97.56 116 PRO A N 1
ATOM 858 C CA . PRO A 1 116 ? -2.433 1.164 -19.899 1.00 97.56 116 PRO A CA 1
ATOM 859 C C . PRO A 1 116 ? -2.040 0.613 -18.523 1.00 97.56 116 PRO A C 1
ATOM 861 O O . PRO A 1 116 ? -1.133 -0.202 -18.406 1.00 97.56 116 PRO A O 1
ATOM 864 N N . ILE A 1 117 ? -2.794 0.982 -17.487 1.00 97.69 117 ILE A N 1
ATOM 865 C CA . ILE A 1 117 ? -2.598 0.463 -16.120 1.00 97.69 117 ILE A CA 1
ATOM 866 C C . ILE A 1 117 ? -3.712 -0.486 -15.651 1.00 97.69 117 ILE A C 1
ATOM 868 O O . ILE A 1 117 ? -3.659 -0.996 -14.536 1.00 97.69 117 ILE A O 1
ATOM 872 N N . MET A 1 118 ? -4.727 -0.707 -16.488 1.00 97.69 118 MET A N 1
ATOM 873 C CA . MET A 1 118 ? -5.921 -1.494 -16.174 1.00 97.69 118 MET A CA 1
ATOM 874 C C . MET A 1 118 ? -6.593 -2.030 -17.444 1.00 97.69 118 MET A C 1
ATOM 876 O O . MET A 1 118 ? -6.317 -1.553 -18.552 1.00 97.69 118 MET A O 1
ATOM 880 N N . GLY A 1 119 ? -7.474 -3.016 -17.275 1.00 96.31 119 GLY A N 1
ATOM 881 C CA . GLY A 1 119 ? -8.323 -3.579 -18.321 1.00 96.31 119 GLY A CA 1
ATOM 882 C C . GLY A 1 119 ? -9.402 -2.626 -18.818 1.00 96.31 119 GLY A C 1
ATOM 883 O O . GLY A 1 119 ? -9.554 -1.502 -18.339 1.00 96.31 119 GLY A O 1
ATOM 884 N N . ASP A 1 120 ? -10.141 -3.062 -19.836 1.00 92.88 120 ASP A N 1
ATOM 885 C CA . ASP A 1 120 ? -11.271 -2.298 -20.385 1.00 92.88 120 ASP A CA 1
ATOM 886 C C . ASP A 1 120 ? -12.427 -2.176 -19.382 1.00 92.88 120 ASP A C 1
ATOM 888 O O . ASP A 1 120 ? -13.177 -1.206 -19.431 1.00 92.88 120 ASP A O 1
ATOM 892 N N . ASP A 1 121 ? -12.523 -3.134 -18.462 1.00 89.31 121 ASP A N 1
ATOM 893 C CA . ASP A 1 121 ? -13.441 -3.192 -17.322 1.00 89.31 121 ASP A CA 1
ATOM 894 C C . ASP A 1 121 ? -12.882 -2.525 -16.053 1.00 89.31 121 ASP A C 1
ATOM 896 O O . ASP A 1 121 ? -13.457 -2.682 -14.984 1.00 89.31 121 ASP A O 1
ATOM 900 N N . GLY A 1 122 ? -11.731 -1.850 -16.150 1.00 95.56 122 GLY A N 1
ATOM 901 C CA . GLY A 1 122 ? -11.083 -1.191 -15.018 1.00 95.56 122 GLY A CA 1
ATOM 902 C C . GLY A 1 122 ? -10.288 -2.115 -14.098 1.00 95.56 122 GLY A C 1
ATOM 903 O O . GLY A 1 122 ? -9.563 -1.622 -13.232 1.00 95.56 122 GLY A O 1
ATOM 904 N N . ALA A 1 123 ? -10.347 -3.437 -14.289 1.00 97.56 123 ALA A N 1
ATOM 905 C CA . ALA A 1 123 ? -9.650 -4.381 -13.427 1.00 97.56 123 ALA A CA 1
ATOM 906 C C . ALA A 1 123 ? -8.125 -4.248 -13.555 1.00 97.56 123 ALA A C 1
ATOM 908 O O . ALA A 1 123 ? -7.576 -4.041 -14.644 1.00 97.56 123 ALA A O 1
ATOM 909 N N . PHE A 1 124 ? -7.413 -4.404 -12.439 1.00 98.75 124 PHE A N 1
ATOM 910 C CA . PHE A 1 124 ? -5.955 -4.382 -12.447 1.00 98.75 124 PHE A CA 1
ATOM 911 C C . PHE A 1 124 ? -5.317 -5.212 -11.337 1.00 98.75 124 PHE A C 1
ATOM 913 O O . PHE A 1 124 ? -5.904 -5.489 -10.289 1.00 98.75 124 PHE A O 1
ATOM 920 N N . THR A 1 125 ? -4.047 -5.542 -11.560 1.00 98.88 125 THR A N 1
ATOM 921 C CA . THR A 1 125 ? -3.112 -5.977 -10.520 1.00 98.88 125 THR A CA 1
ATOM 922 C C . THR A 1 125 ? -1.821 -5.192 -10.660 1.00 98.88 125 THR A C 1
ATOM 924 O O . THR A 1 125 ? -1.251 -5.172 -11.749 1.00 98.88 125 THR A O 1
ATOM 927 N N . ILE A 1 126 ? -1.341 -4.599 -9.567 1.00 98.88 126 ILE A N 1
ATOM 928 C CA . ILE A 1 126 ? -0.009 -3.987 -9.481 1.00 98.88 126 ILE A CA 1
ATOM 929 C C . ILE A 1 126 ? 0.770 -4.743 -8.415 1.00 98.88 126 ILE A C 1
ATOM 931 O O . ILE A 1 126 ? 0.279 -4.930 -7.299 1.00 98.88 126 ILE A O 1
ATOM 935 N N . GLU A 1 127 ? 1.973 -5.190 -8.749 1.00 98.75 127 GLU A N 1
ATOM 936 C CA . GLU A 1 127 ? 2.779 -6.009 -7.852 1.00 98.75 127 GLU A CA 1
ATOM 937 C C . GLU A 1 127 ? 4.282 -5.839 -8.057 1.00 98.75 127 GLU A C 1
ATOM 939 O O . GLU A 1 127 ? 4.735 -5.365 -9.099 1.00 98.75 127 GLU A O 1
ATOM 944 N N . ALA A 1 128 ? 5.037 -6.260 -7.046 1.00 98.81 128 ALA A N 1
ATOM 945 C CA . ALA A 1 128 ? 6.491 -6.286 -7.045 1.00 98.81 128 ALA A CA 1
ATOM 946 C C . ALA A 1 128 ? 7.010 -7.362 -6.079 1.00 98.81 128 ALA A C 1
ATOM 948 O O . ALA A 1 128 ? 6.276 -7.837 -5.198 1.00 98.81 128 ALA A O 1
ATOM 949 N N . ILE A 1 129 ? 8.298 -7.694 -6.178 1.00 98.38 129 ILE A N 1
ATOM 950 C CA . ILE A 1 129 ? 9.034 -8.286 -5.059 1.00 98.38 129 ILE A CA 1
ATOM 951 C C . ILE A 1 129 ? 9.912 -7.228 -4.404 1.00 98.38 129 ILE A C 1
ATOM 953 O O . ILE A 1 129 ? 10.534 -6.398 -5.062 1.00 98.38 129 ILE A O 1
ATOM 957 N N . VAL A 1 130 ? 9.952 -7.249 -3.079 1.00 98.56 130 VAL A N 1
ATOM 958 C CA . VAL A 1 130 ? 10.641 -6.238 -2.287 1.00 98.56 130 VAL A CA 1
ATOM 959 C C . VAL A 1 130 ? 11.460 -6.872 -1.177 1.00 98.56 130 VAL A C 1
ATOM 961 O O . VAL A 1 130 ? 11.104 -7.916 -0.624 1.00 98.56 130 VAL A O 1
ATOM 964 N N . LYS A 1 131 ? 12.547 -6.208 -0.801 1.00 97.88 131 LYS A N 1
ATOM 965 C CA . LYS A 1 131 ? 13.330 -6.525 0.390 1.00 97.88 131 LYS A CA 1
ATOM 966 C C . LYS A 1 131 ? 13.702 -5.240 1.105 1.00 97.88 131 LYS A C 1
ATOM 968 O O . LYS A 1 131 ? 14.209 -4.314 0.492 1.00 97.88 131 LYS A O 1
ATOM 973 N N . LEU A 1 132 ? 13.467 -5.190 2.408 1.00 94.81 132 LEU A N 1
ATOM 974 C CA . LEU A 1 132 ? 13.742 -4.005 3.215 1.00 94.81 132 LEU A CA 1
ATOM 975 C C . LEU A 1 132 ? 15.186 -4.027 3.723 1.00 94.81 132 LEU A C 1
ATOM 977 O O . LEU A 1 132 ? 15.615 -5.029 4.291 1.00 94.81 132 LEU A O 1
ATOM 981 N N . ASP A 1 133 ? 15.898 -2.912 3.591 1.00 92.12 133 ASP A N 1
ATOM 982 C CA . ASP A 1 133 ? 17.164 -2.682 4.298 1.00 92.12 133 ASP A CA 1
ATOM 983 C C . ASP A 1 133 ? 16.893 -2.078 5.685 1.00 92.12 133 ASP A C 1
ATOM 985 O O . ASP A 1 133 ? 17.545 -2.429 6.669 1.00 92.12 133 ASP A O 1
ATOM 989 N N . THR A 1 134 ? 15.881 -1.209 5.774 1.00 89.44 134 THR A N 1
ATOM 990 C CA . THR A 1 134 ? 15.393 -0.587 7.015 1.00 89.44 134 THR A CA 1
ATOM 991 C C . THR A 1 134 ? 13.888 -0.804 7.143 1.00 89.44 134 THR A C 1
ATOM 993 O O . THR A 1 134 ? 13.166 -0.785 6.145 1.00 89.44 134 THR A O 1
ATOM 996 N N . LEU A 1 135 ? 13.386 -1.015 8.364 1.00 89.44 135 LEU A N 1
ATOM 997 C CA . LEU A 1 135 ? 11.943 -1.135 8.570 1.00 89.44 135 LEU A CA 1
ATOM 998 C C . LEU A 1 135 ? 11.240 0.194 8.228 1.00 89.44 135 LEU A C 1
ATOM 1000 O O . LEU A 1 135 ? 11.747 1.254 8.592 1.00 89.44 135 LEU A O 1
ATOM 1004 N N . PRO A 1 136 ? 10.050 0.179 7.601 1.00 84.88 136 PRO A N 1
ATOM 1005 C CA . PRO A 1 136 ? 9.303 1.397 7.277 1.00 84.88 136 PRO A CA 1
ATOM 1006 C C . PRO A 1 136 ? 9.059 2.314 8.486 1.00 84.88 136 PRO A C 1
ATOM 1008 O O . PRO A 1 136 ? 9.166 3.535 8.364 1.00 84.88 136 PRO A O 1
ATOM 1011 N N . SER A 1 137 ? 8.834 1.745 9.677 1.00 81.50 137 SER A N 1
ATOM 1012 C CA . SER A 1 137 ? 8.721 2.496 10.938 1.00 81.50 137 SER A CA 1
ATOM 1013 C C . SER A 1 137 ? 9.969 3.312 11.294 1.00 81.50 137 SER A C 1
ATOM 1015 O O . SER A 1 137 ? 9.864 4.314 11.997 1.00 81.50 137 SER A O 1
ATOM 1017 N N . GLU A 1 138 ? 11.137 2.885 10.819 1.00 83.19 138 GLU A N 1
ATOM 1018 C CA . GLU A 1 138 ? 12.456 3.472 11.085 1.00 83.19 138 GLU A CA 1
ATOM 1019 C C . GLU A 1 138 ? 12.989 4.284 9.892 1.00 83.19 138 GLU A C 1
ATOM 1021 O O . GLU A 1 138 ? 13.979 5.001 10.032 1.00 83.19 138 GLU A O 1
ATOM 1026 N N . SER A 1 139 ? 12.331 4.208 8.728 1.00 78.69 139 SER A N 1
ATOM 1027 C CA . SER A 1 139 ? 12.692 4.977 7.532 1.00 78.69 139 SER A CA 1
ATOM 1028 C C . SER A 1 139 ? 12.627 6.483 7.813 1.00 78.69 139 SER A C 1
ATOM 1030 O O . SER A 1 139 ? 11.751 6.927 8.560 1.00 78.69 139 SER A O 1
ATOM 1032 N N . PRO A 1 140 ? 13.510 7.316 7.239 1.00 71.44 140 PRO A N 1
ATOM 1033 C CA . PRO A 1 140 ? 13.468 8.756 7.466 1.00 71.44 140 PRO A CA 1
ATOM 1034 C C . PRO A 1 140 ? 12.307 9.433 6.705 1.00 71.44 140 PRO A C 1
ATOM 1036 O O . PRO A 1 140 ? 11.876 10.517 7.103 1.00 71.44 140 PRO A O 1
ATOM 1039 N N . GLY A 1 141 ? 11.762 8.785 5.667 1.00 72.81 141 GLY A N 1
ATOM 1040 C CA . GLY A 1 141 ? 10.574 9.232 4.935 1.00 72.81 141 GLY A CA 1
ATOM 1041 C C . GLY A 1 141 ? 9.271 9.061 5.715 1.00 72.81 141 GLY A C 1
ATOM 1042 O O . GLY A 1 141 ? 9.208 8.324 6.702 1.00 72.81 141 GLY A O 1
ATOM 1043 N N . PHE A 1 142 ? 8.212 9.767 5.317 1.00 73.44 142 PHE A N 1
ATOM 1044 C CA . PHE A 1 142 ? 6.891 9.599 5.940 1.00 73.44 142 PHE A CA 1
ATOM 1045 C C . PHE A 1 142 ? 6.185 8.337 5.435 1.00 73.44 142 PHE A C 1
ATOM 1047 O O . PHE A 1 142 ? 5.483 7.679 6.207 1.00 73.44 142 PHE A O 1
ATOM 1054 N N . ALA A 1 143 ? 6.424 7.972 4.180 1.00 86.56 143 ALA A N 1
ATOM 1055 C CA . ALA A 1 143 ? 6.016 6.725 3.552 1.00 86.56 143 ALA A CA 1
ATOM 1056 C C . ALA A 1 143 ? 7.200 6.088 2.802 1.00 86.56 143 ALA A C 1
ATOM 1058 O O . ALA A 1 143 ? 8.293 6.656 2.763 1.00 86.56 143 ALA A O 1
ATOM 1059 N N . ALA A 1 144 ? 6.967 4.901 2.254 1.00 91.06 144 ALA A N 1
ATOM 1060 C CA . ALA A 1 144 ? 7.881 4.166 1.395 1.00 91.06 144 ALA A CA 1
ATOM 1061 C C . ALA A 1 144 ? 7.125 3.702 0.143 1.00 91.06 144 ALA A C 1
ATOM 1063 O O . ALA A 1 144 ? 6.403 2.700 0.184 1.00 91.06 144 ALA A O 1
ATOM 1064 N N . ASP A 1 145 ? 7.257 4.453 -0.941 1.00 94.44 145 ASP A N 1
ATOM 1065 C CA . ASP A 1 145 ? 6.560 4.224 -2.202 1.00 94.44 145 ASP A CA 1
ATOM 1066 C C . ASP A 1 145 ? 7.137 3.029 -2.955 1.00 94.44 145 ASP A C 1
ATOM 1068 O O . ASP A 1 145 ? 8.348 2.885 -3.072 1.00 94.44 145 ASP A O 1
ATOM 1072 N N . ILE A 1 146 ? 6.265 2.157 -3.466 1.00 97.88 146 ILE A N 1
ATOM 1073 C CA . ILE A 1 146 ? 6.658 0.942 -4.191 1.00 97.88 146 ILE A CA 1
ATOM 1074 C C . ILE A 1 146 ? 6.483 1.176 -5.692 1.00 97.88 146 ILE A C 1
ATOM 1076 O O . ILE A 1 146 ? 7.462 1.138 -6.434 1.00 97.88 146 ILE A O 1
ATOM 1080 N N . VAL A 1 147 ? 5.253 1.470 -6.122 1.00 98.62 147 VAL A N 1
ATOM 1081 C CA . VAL A 1 147 ? 4.905 1.860 -7.497 1.00 98.62 147 VAL A CA 1
ATOM 1082 C C . VAL A 1 147 ? 3.927 3.025 -7.424 1.00 98.62 147 VAL A C 1
ATOM 1084 O O . VAL A 1 147 ? 2.949 2.973 -6.673 1.00 98.62 147 VAL A O 1
ATOM 1087 N N . THR A 1 148 ? 4.175 4.076 -8.191 1.00 97.62 148 THR A N 1
ATOM 1088 C CA . THR A 1 148 ? 3.365 5.295 -8.182 1.00 97.62 148 THR A CA 1
ATOM 1089 C C . THR A 1 148 ? 3.086 5.770 -9.600 1.00 97.62 148 THR A C 1
ATOM 1091 O O . THR A 1 148 ? 3.871 5.539 -10.519 1.00 97.62 148 THR A O 1
ATOM 1094 N N . MET A 1 149 ? 1.946 6.434 -9.762 1.00 96.81 149 MET A N 1
ATOM 1095 C CA . MET A 1 149 ? 1.685 7.324 -10.886 1.00 96.81 149 MET A CA 1
ATOM 1096 C C . MET A 1 149 ? 1.075 8.600 -10.305 1.00 96.81 149 MET A C 1
ATOM 1098 O O . MET A 1 149 ? -0.148 8.742 -10.197 1.00 96.81 149 MET A O 1
ATOM 1102 N N . ASP A 1 150 ? 1.955 9.456 -9.788 1.00 92.94 150 ASP A N 1
ATOM 1103 C CA . ASP A 1 150 ? 1.633 10.631 -8.976 1.00 92.94 150 ASP A CA 1
ATOM 1104 C C . ASP A 1 150 ? 2.350 11.847 -9.550 1.00 92.94 150 ASP A C 1
ATOM 1106 O O . ASP A 1 150 ? 3.571 11.859 -9.616 1.00 92.94 150 ASP A O 1
ATOM 1110 N N . ASP A 1 151 ? 1.566 12.846 -9.937 1.00 91.31 151 ASP A N 1
ATOM 1111 C CA . ASP A 1 151 ? 1.975 13.978 -10.770 1.00 91.31 151 ASP A CA 1
ATOM 1112 C C . ASP A 1 151 ? 1.876 15.303 -9.984 1.00 91.31 151 ASP A C 1
ATOM 1114 O O . ASP A 1 151 ? 1.101 15.435 -9.017 1.00 91.31 151 ASP A O 1
ATOM 1118 N N . ASP A 1 152 ? 2.670 16.308 -10.355 1.00 88.19 152 ASP A N 1
ATOM 1119 C CA . ASP A 1 152 ? 2.576 17.650 -9.769 1.00 88.19 152 ASP A CA 1
ATOM 1120 C C . ASP A 1 152 ? 1.354 18.448 -10.260 1.00 88.19 152 ASP A C 1
ATOM 1122 O O . ASP A 1 152 ? 0.833 19.300 -9.527 1.00 88.19 152 ASP A O 1
ATOM 1126 N N . VAL A 1 153 ? 0.810 18.085 -11.421 1.00 88.31 153 VAL A N 1
ATOM 1127 C CA . VAL A 1 153 ? -0.465 18.530 -11.979 1.00 88.31 153 VAL A CA 1
ATOM 1128 C C . VAL A 1 153 ? -1.606 17.701 -11.374 1.00 88.31 153 VAL A C 1
ATOM 1130 O O . VAL A 1 153 ? -1.760 16.518 -11.681 1.00 88.31 153 VAL A O 1
ATOM 1133 N N . PRO A 1 154 ? -2.504 18.302 -10.565 1.00 86.00 154 PRO A N 1
ATOM 1134 C CA . PRO A 1 154 ? -3.529 17.554 -9.832 1.00 86.00 154 PRO A CA 1
ATOM 1135 C C . PRO A 1 154 ? -4.439 16.661 -10.684 1.00 86.00 154 PRO A C 1
ATOM 1137 O O . PRO A 1 154 ? -4.894 15.633 -10.197 1.00 86.00 154 PRO A O 1
ATOM 1140 N N . ALA A 1 155 ? -4.708 17.052 -11.933 1.00 86.62 155 ALA A N 1
ATOM 1141 C CA . ALA A 1 155 ? -5.571 16.302 -12.846 1.00 86.62 155 ALA A CA 1
ATOM 1142 C C . ALA A 1 155 ? -4.918 15.024 -13.405 1.00 86.62 155 ALA A C 1
ATOM 1144 O O . ALA A 1 155 ? -5.640 14.119 -13.809 1.00 86.62 155 ALA A O 1
ATOM 1145 N N . SER A 1 156 ? -3.586 14.946 -13.401 1.00 91.19 156 SER A N 1
ATOM 1146 C CA . SER A 1 156 ? -2.809 13.831 -13.958 1.00 91.19 156 SER A CA 1
ATOM 1147 C C . SER A 1 156 ? -2.384 12.806 -12.900 1.00 91.19 156 SER A C 1
ATOM 1149 O O . SER A 1 156 ? -1.768 11.791 -13.214 1.00 91.19 156 SER A O 1
ATOM 1151 N N . ARG A 1 157 ? -2.718 13.048 -11.626 1.00 92.81 157 ARG A N 1
ATOM 1152 C CA . ARG A 1 157 ? -2.448 12.115 -10.526 1.00 92.81 157 ARG A CA 1
ATOM 1153 C C . ARG A 1 157 ? -3.373 10.911 -10.641 1.00 92.81 157 ARG A C 1
ATOM 1155 O O . ARG A 1 157 ? -4.578 11.078 -10.828 1.00 92.81 157 ARG A O 1
ATOM 1162 N N . VAL A 1 158 ? -2.839 9.701 -10.472 1.00 95.94 158 VAL A N 1
ATOM 1163 C CA . VAL A 1 158 ? -3.628 8.477 -10.670 1.00 95.94 158 VAL A CA 1
ATOM 1164 C C . VAL A 1 158 ? -3.633 7.579 -9.443 1.00 95.94 158 VAL A C 1
ATOM 1166 O O . VAL A 1 158 ? -4.723 7.301 -8.933 1.00 95.94 158 VAL A O 1
ATOM 1169 N N . PHE A 1 159 ? -2.475 7.164 -8.918 1.00 97.06 159 PHE A N 1
ATOM 1170 C CA . PHE A 1 159 ? -2.420 6.312 -7.722 1.00 97.06 159 PHE A CA 1
ATOM 1171 C C . PHE A 1 159 ? -1.076 6.342 -6.975 1.00 97.06 159 PHE A C 1
ATOM 1173 O O . PHE A 1 159 ? -0.028 6.665 -7.534 1.00 97.06 159 PHE A O 1
ATOM 1180 N N . LEU A 1 160 ? -1.113 5.897 -5.715 1.00 95.88 160 LEU A N 1
ATOM 1181 C CA . LEU A 1 160 ? 0.057 5.515 -4.916 1.00 95.88 160 LEU A CA 1
ATOM 1182 C C . LEU A 1 160 ? -0.111 4.080 -4.403 1.00 95.88 160 LEU A C 1
ATOM 1184 O O . LEU A 1 160 ? -1.120 3.778 -3.764 1.00 95.88 160 LEU A O 1
ATOM 1188 N N . PHE A 1 161 ? 0.889 3.220 -4.609 1.00 98.12 161 PHE A N 1
ATOM 1189 C CA . PHE A 1 161 ? 1.013 1.925 -3.934 1.00 98.12 161 PHE A CA 1
ATOM 1190 C C . PHE A 1 161 ? 2.280 1.913 -3.076 1.00 98.12 161 PHE A C 1
ATOM 1192 O O . PHE A 1 161 ? 3.395 2.007 -3.594 1.00 98.12 161 PHE A O 1
ATOM 1199 N N . ARG A 1 162 ? 2.116 1.853 -1.750 1.00 95.31 162 ARG A N 1
ATOM 1200 C CA . ARG A 1 162 ? 3.191 2.188 -0.805 1.00 95.31 162 ARG A CA 1
ATOM 1201 C C . ARG A 1 162 ? 3.029 1.567 0.576 1.00 95.31 162 ARG A C 1
ATOM 1203 O O . ARG A 1 162 ? 1.979 1.018 0.906 1.00 95.31 162 ARG A O 1
ATOM 1210 N N . ILE A 1 163 ? 4.048 1.734 1.416 1.00 94.00 163 ILE A N 1
ATOM 1211 C CA . ILE A 1 163 ? 3.981 1.463 2.853 1.00 94.00 163 ILE A CA 1
ATOM 1212 C C . ILE A 1 163 ? 3.908 2.784 3.627 1.00 94.00 163 ILE A C 1
ATOM 1214 O O . ILE A 1 163 ? 4.817 3.609 3.564 1.00 94.00 163 ILE A O 1
ATOM 1218 N N . GLU A 1 164 ? 2.844 2.985 4.397 1.00 87.44 164 GLU A N 1
ATOM 1219 C CA . GLU A 1 164 ? 2.719 4.102 5.334 1.00 87.44 164 GLU A CA 1
ATOM 1220 C C . GLU A 1 164 ? 3.210 3.719 6.730 1.00 87.44 164 GLU A C 1
ATOM 1222 O O . GLU A 1 164 ? 3.127 2.565 7.160 1.00 87.44 164 GLU A O 1
ATOM 1227 N N . LYS A 1 165 ? 3.711 4.702 7.478 1.00 78.56 165 LYS A N 1
ATOM 1228 C CA . LYS A 1 165 ? 4.090 4.486 8.873 1.00 78.56 165 LYS A CA 1
ATOM 1229 C C . LYS A 1 165 ? 2.860 4.191 9.756 1.00 78.56 165 LYS A C 1
ATOM 1231 O O . LYS A 1 165 ? 1.801 4.770 9.534 1.00 78.56 165 LYS A O 1
ATOM 1236 N N . PRO A 1 166 ? 2.999 3.338 10.793 1.00 70.06 166 PRO A N 1
ATOM 1237 C CA . PRO A 1 166 ? 4.228 2.656 11.178 1.00 70.06 166 PRO A CA 1
ATOM 1238 C C . PRO A 1 166 ? 4.562 1.424 10.327 1.00 70.06 166 PRO A C 1
ATOM 1240 O O . PRO A 1 166 ? 5.746 1.170 10.212 1.00 70.06 166 PRO A O 1
ATOM 1243 N N . ASN A 1 167 ? 3.597 0.692 9.746 1.00 85.94 167 ASN A N 1
ATOM 1244 C CA . ASN A 1 167 ? 3.812 -0.448 8.826 1.00 85.94 167 ASN A CA 1
ATOM 1245 C C . ASN A 1 167 ? 2.486 -0.838 8.126 1.00 85.94 167 ASN A C 1
ATOM 1247 O O . ASN A 1 167 ? 1.995 -1.957 8.287 1.00 85.94 167 ASN A O 1
ATOM 1251 N N . PHE A 1 168 ? 1.854 0.088 7.406 1.00 89.88 168 PHE A N 1
ATOM 1252 C CA . PHE A 1 168 ? 0.614 -0.179 6.676 1.00 89.88 168 PHE A CA 1
ATOM 1253 C C . PHE A 1 168 ? 0.870 -0.303 5.181 1.00 89.88 168 PHE A C 1
ATOM 1255 O O . PHE A 1 168 ? 1.346 0.648 4.572 1.00 89.88 168 PHE A O 1
ATOM 1262 N N . LEU A 1 169 ? 0.505 -1.430 4.572 1.00 95.62 169 LEU A N 1
ATOM 1263 C CA . LEU A 1 169 ? 0.436 -1.506 3.117 1.00 95.62 169 LEU A CA 1
ATOM 1264 C C . LEU A 1 169 ? -0.795 -0.720 2.660 1.00 95.62 169 LEU A C 1
ATOM 1266 O O . LEU A 1 169 ? -1.891 -0.916 3.192 1.00 95.62 169 LEU A O 1
ATOM 1270 N N . CYS A 1 170 ? -0.598 0.190 1.716 1.00 94.00 170 CYS A N 1
ATOM 1271 C CA . CYS A 1 170 ? -1.569 1.207 1.354 1.00 94.00 170 CYS A CA 1
ATOM 1272 C C . CYS A 1 170 ? -1.679 1.339 -0.167 1.00 94.00 170 CYS A C 1
ATOM 1274 O O . CYS A 1 170 ? -0.667 1.397 -0.868 1.00 94.00 170 CYS A O 1
ATOM 1276 N N . PHE A 1 171 ? -2.914 1.425 -0.655 1.00 96.00 171 PHE A N 1
ATOM 1277 C CA . PHE A 1 171 ? -3.231 1.857 -2.008 1.00 96.00 171 PHE A CA 1
ATOM 1278 C C . PHE A 1 171 ? -4.158 3.068 -1.942 1.00 96.00 171 PHE A C 1
ATOM 1280 O O . PHE A 1 171 ? -5.240 2.980 -1.354 1.00 96.00 171 PHE A O 1
ATOM 1287 N N . VAL A 1 172 ? -3.747 4.174 -2.557 1.00 91.69 172 VAL A N 1
ATOM 1288 C CA . VAL A 1 172 ? -4.497 5.434 -2.566 1.00 91.69 172 VAL A CA 1
ATOM 1289 C C . VAL A 1 172 ? -4.842 5.799 -4.009 1.00 91.69 172 VAL A C 1
ATOM 1291 O O . VAL A 1 172 ? -3.918 6.050 -4.786 1.00 91.69 172 VAL A O 1
ATOM 1294 N N . PRO A 1 173 ? -6.132 5.856 -4.387 1.00 92.56 173 PRO A N 1
ATOM 1295 C CA . PRO A 1 173 ? -6.522 6.446 -5.657 1.00 92.56 173 PRO A CA 1
ATOM 1296 C C . PRO A 1 173 ? -6.356 7.968 -5.589 1.00 92.56 173 PRO A C 1
ATOM 1298 O O . PRO A 1 173 ? -6.759 8.607 -4.618 1.00 92.56 173 PRO A O 1
ATOM 1301 N N . LEU A 1 174 ? -5.768 8.547 -6.629 1.00 90.12 174 LEU A N 1
ATOM 1302 C CA . LEU A 1 174 ? -5.584 9.994 -6.783 1.00 90.12 174 LEU A CA 1
ATOM 1303 C C . LEU A 1 174 ? -6.290 10.549 -8.028 1.00 90.12 174 LEU A C 1
ATOM 1305 O O . LEU A 1 174 ? -6.134 11.725 -8.343 1.00 90.12 174 LEU A O 1
ATOM 1309 N N . SER A 1 175 ? -7.062 9.697 -8.709 1.00 87.44 175 SER A N 1
ATOM 1310 C CA . SER A 1 175 ? -7.769 9.957 -9.967 1.00 87.44 175 SER A CA 1
ATOM 1311 C C . SER A 1 175 ? -8.949 10.926 -9.790 1.00 87.44 175 SER A C 1
ATOM 1313 O O . SER A 1 175 ? -10.118 10.544 -9.877 1.00 87.44 175 SER A O 1
ATOM 1315 N N . GLY A 1 176 ? -8.641 12.196 -9.528 1.00 75.56 176 GLY A N 1
ATOM 1316 C CA . GLY A 1 176 ? -9.625 13.254 -9.299 1.00 75.56 176 GLY A CA 1
ATOM 1317 C C . GLY A 1 176 ? -10.598 12.969 -8.145 1.00 75.56 176 GLY A C 1
ATOM 1318 O O . GLY A 1 176 ? -10.417 12.056 -7.345 1.00 75.56 176 GLY A O 1
ATOM 1319 N N . ASP A 1 177 ? -11.672 13.756 -8.069 1.00 69.81 177 ASP A N 1
ATOM 1320 C CA . ASP A 1 177 ? -12.648 13.673 -6.966 1.00 69.81 177 ASP A CA 1
ATOM 1321 C C . ASP A 1 177 ? -13.680 12.537 -7.123 1.00 69.81 177 ASP A C 1
ATOM 1323 O O . ASP A 1 177 ? -14.493 12.295 -6.217 1.00 69.81 177 ASP A O 1
ATOM 1327 N N . ALA A 1 178 ? -13.697 11.886 -8.292 1.00 69.81 178 ALA A N 1
ATOM 1328 C CA . ALA A 1 178 ? -14.652 10.837 -8.645 1.00 69.81 178 ALA A CA 1
ATOM 1329 C C . ALA A 1 178 ? -14.241 9.463 -8.097 1.00 69.81 178 ALA A C 1
ATOM 1331 O O . ALA A 1 178 ? -15.108 8.672 -7.722 1.00 69.81 178 ALA A O 1
ATOM 1332 N N . VAL A 1 179 ? -12.935 9.198 -7.998 1.00 80.94 179 VAL A N 1
ATOM 1333 C CA . VAL A 1 179 ? -12.413 7.928 -7.491 1.00 80.94 179 VAL A CA 1
ATOM 1334 C C . VAL A 1 179 ? -12.054 8.073 -6.021 1.00 80.94 179 VAL A C 1
A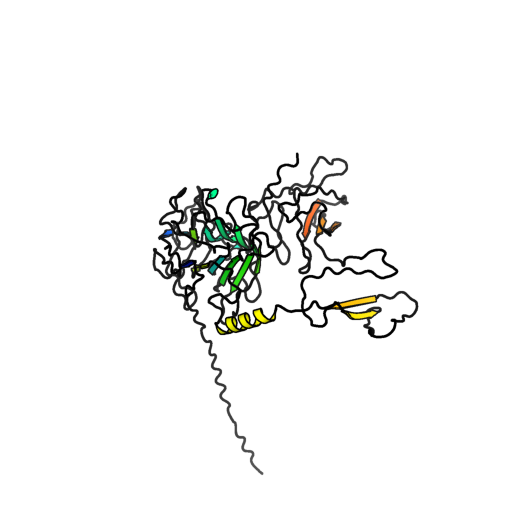TOM 1336 O O . VAL A 1 179 ? -11.148 8.812 -5.645 1.00 80.94 179 VAL A O 1
ATOM 1339 N N . ARG A 1 180 ? -12.778 7.356 -5.167 1.00 77.56 180 ARG A N 1
ATOM 1340 C CA . ARG A 1 180 ? -12.663 7.429 -3.710 1.00 77.56 180 ARG A CA 1
ATOM 1341 C C . ARG A 1 180 ? -12.400 6.053 -3.124 1.00 77.56 180 ARG A C 1
ATOM 1343 O O . ARG A 1 180 ? -12.663 5.029 -3.751 1.00 77.56 180 ARG A O 1
ATOM 1350 N N . GLY A 1 181 ? -11.915 6.048 -1.886 1.00 76.31 181 GLY A N 1
ATOM 1351 C CA . GLY A 1 181 ? -11.626 4.837 -1.128 1.00 76.31 181 GLY A CA 1
ATOM 1352 C C . GLY A 1 181 ? -10.139 4.495 -1.143 1.00 76.31 181 GLY A C 1
ATOM 1353 O O . GLY A 1 181 ? -9.318 5.295 -0.703 1.00 76.31 181 GLY A O 1
ATOM 1354 N N . GLY A 1 182 ? -9.806 3.288 -1.588 1.00 84.81 182 GLY A N 1
ATOM 1355 C CA . GLY A 1 182 ? -8.469 2.705 -1.514 1.00 84.81 182 GLY A CA 1
ATOM 1356 C C . GLY A 1 182 ? -8.387 1.530 -0.540 1.00 84.81 182 GLY A C 1
ATOM 1357 O O . GLY A 1 182 ? -9.395 1.032 -0.024 1.00 84.81 182 GLY A O 1
ATOM 1358 N N . GLY A 1 183 ? -7.165 1.066 -0.294 1.00 84.25 183 GLY A N 1
ATOM 1359 C CA . GLY A 1 183 ? -6.868 -0.071 0.574 1.00 84.25 183 GLY A CA 1
ATOM 1360 C C . GLY A 1 183 ? -5.859 0.291 1.653 1.00 84.25 183 GLY A C 1
ATOM 1361 O O . GLY A 1 183 ? -4.867 0.948 1.367 1.00 84.25 183 GLY A O 1
ATOM 1362 N N . LEU A 1 184 ? -6.080 -0.191 2.876 1.00 85.12 184 LEU A N 1
ATOM 1363 C CA . LEU A 1 184 ? -5.125 -0.084 3.979 1.00 85.12 184 LEU A CA 1
ATOM 1364 C C . LEU A 1 184 ? -5.119 -1.393 4.766 1.00 85.12 184 LEU A C 1
ATOM 1366 O O . LEU A 1 184 ? -6.190 -1.901 5.112 1.00 85.12 184 LEU A O 1
ATOM 1370 N N . ALA A 1 185 ? -3.931 -1.918 5.051 1.00 84.19 185 ALA A N 1
ATOM 1371 C CA . ALA A 1 185 ? -3.747 -3.166 5.782 1.00 84.19 185 ALA A CA 1
ATOM 1372 C C . ALA A 1 185 ? -2.524 -3.096 6.699 1.00 84.19 185 ALA A C 1
ATOM 1374 O O . ALA A 1 185 ? -1.461 -2.641 6.274 1.00 84.19 185 ALA A O 1
ATOM 1375 N N . THR A 1 186 ? -2.642 -3.582 7.936 1.00 86.56 186 THR A N 1
ATOM 1376 C CA . THR A 1 186 ? -1.472 -3.760 8.805 1.00 86.56 186 THR A CA 1
ATOM 1377 C C . THR A 1 186 ? -0.587 -4.860 8.250 1.00 86.56 186 THR A C 1
ATOM 1379 O O . THR A 1 186 ? -1.021 -5.995 8.057 1.00 86.56 186 THR A O 1
ATOM 1382 N N . ILE A 1 187 ? 0.682 -4.535 8.010 1.00 89.00 187 ILE A N 1
ATOM 1383 C CA . ILE A 1 187 ? 1.667 -5.547 7.654 1.00 89.00 187 ILE A CA 1
ATOM 1384 C C . ILE A 1 187 ? 1.958 -6.384 8.912 1.00 89.00 187 ILE A C 1
ATOM 1386 O O . ILE A 1 187 ? 2.269 -5.809 9.963 1.00 89.00 187 ILE A O 1
ATOM 1390 N N . PRO A 1 188 ? 1.886 -7.729 8.842 1.00 85.44 188 PRO A N 1
ATOM 1391 C CA . PRO A 1 188 ? 2.118 -8.583 9.999 1.00 85.44 188 PRO A CA 1
ATOM 1392 C C . PRO A 1 188 ? 3.484 -8.326 10.644 1.00 85.44 188 PRO A C 1
ATOM 1394 O O . PRO A 1 188 ? 4.502 -8.271 9.963 1.00 85.44 188 PRO A O 1
ATOM 1397 N N . THR A 1 189 ? 3.528 -8.231 11.973 1.00 85.94 189 THR A N 1
ATOM 1398 C CA . THR A 1 189 ? 4.776 -8.130 12.762 1.00 85.94 189 THR A CA 1
ATOM 1399 C C . THR A 1 189 ? 5.138 -9.439 13.469 1.00 85.94 189 THR A C 1
ATOM 1401 O O . THR A 1 189 ? 6.184 -9.549 14.105 1.00 85.94 189 THR A O 1
ATOM 1404 N N . SER A 1 190 ? 4.282 -10.455 13.348 1.00 81.88 190 SER A N 1
ATOM 1405 C CA . SER A 1 190 ? 4.489 -11.807 13.867 1.00 81.88 190 SER A CA 1
ATOM 1406 C C . SER A 1 190 ? 3.918 -12.847 12.895 1.00 81.88 190 SER A C 1
ATOM 1408 O O . SER A 1 190 ? 3.204 -12.501 11.953 1.00 81.88 190 SER A O 1
ATOM 1410 N N . GLY A 1 191 ? 4.263 -14.121 13.096 1.00 86.19 191 GLY A N 1
ATOM 1411 C CA . GLY A 1 191 ? 3.824 -15.214 12.225 1.00 86.19 191 GLY A CA 1
ATOM 1412 C C . GLY A 1 191 ? 4.678 -15.395 10.957 1.00 86.19 191 GLY A C 1
ATOM 1413 O O . GLY A 1 191 ? 5.747 -14.794 10.828 1.00 86.19 191 GLY A O 1
ATOM 1414 N N . PRO A 1 192 ? 4.240 -16.260 10.023 1.00 86.94 192 PRO A N 1
ATOM 1415 C CA . PRO A 1 192 ? 5.044 -16.677 8.869 1.00 86.94 192 PRO A CA 1
ATOM 1416 C C . PRO A 1 192 ? 5.356 -15.536 7.891 1.00 86.94 192 PRO A C 1
ATOM 1418 O O . PRO A 1 192 ? 6.415 -15.544 7.268 1.00 86.94 192 PRO A O 1
ATOM 1421 N N . HIS A 1 193 ? 4.483 -14.529 7.805 1.00 91.50 193 HIS A N 1
ATOM 1422 C CA . HIS A 1 193 ? 4.634 -13.381 6.906 1.00 91.50 193 HIS A CA 1
ATOM 1423 C C . HIS A 1 193 ? 5.074 -12.096 7.626 1.00 91.50 193 HIS A C 1
ATOM 1425 O O . HIS A 1 193 ? 4.887 -11.002 7.098 1.00 91.50 193 HIS A O 1
ATOM 1431 N N . ALA A 1 194 ? 5.662 -12.222 8.822 1.00 89.25 194 ALA A N 1
ATOM 1432 C CA . ALA A 1 194 ? 6.146 -11.084 9.596 1.00 89.25 194 ALA A CA 1
ATOM 1433 C C . ALA A 1 194 ? 7.181 -10.250 8.823 1.00 89.25 194 ALA A C 1
ATOM 1435 O O . ALA A 1 194 ? 8.181 -10.791 8.334 1.00 89.25 194 ALA A O 1
ATOM 1436 N N . ILE A 1 195 ? 6.963 -8.935 8.768 1.00 94.44 195 ILE A N 1
ATOM 1437 C CA . ILE A 1 195 ? 7.894 -7.961 8.195 1.00 94.44 195 ILE A CA 1
ATOM 1438 C C . ILE A 1 195 ? 9.261 -8.045 8.874 1.00 94.44 195 ILE A C 1
ATOM 1440 O O . ILE A 1 195 ? 9.369 -8.161 10.096 1.00 94.44 195 ILE A O 1
ATOM 1444 N N . ASN A 1 196 ? 10.317 -8.000 8.066 1.00 95.00 196 ASN A N 1
ATOM 1445 C CA . ASN A 1 196 ? 11.699 -7.949 8.524 1.00 95.00 196 ASN A CA 1
ATOM 1446 C C . ASN A 1 196 ? 12.623 -7.460 7.393 1.00 95.00 196 ASN A C 1
ATOM 1448 O O . ASN A 1 196 ? 12.177 -7.257 6.268 1.00 95.00 196 ASN A O 1
ATOM 1452 N N . THR A 1 197 ? 13.911 -7.295 7.695 1.00 95.50 197 THR A N 1
ATOM 1453 C CA . THR A 1 197 ? 14.934 -6.789 6.758 1.00 95.50 197 THR A CA 1
ATOM 1454 C C . THR A 1 197 ? 15.803 -7.882 6.116 1.00 95.50 197 THR A C 1
ATOM 1456 O O . THR A 1 197 ? 16.815 -7.619 5.470 1.00 95.50 197 THR A O 1
ATOM 1459 N N . LYS A 1 198 ? 15.473 -9.158 6.330 1.00 95.88 198 LYS A N 1
ATOM 1460 C CA . LYS A 1 198 ? 16.290 -10.301 5.890 1.00 95.88 198 LYS A CA 1
ATOM 1461 C C . LYS A 1 198 ? 15.709 -10.973 4.657 1.00 95.88 198 LYS A C 1
ATOM 1463 O O . LYS A 1 198 ? 16.463 -11.338 3.750 1.00 95.88 198 LYS A O 1
ATOM 1468 N N . ASP A 1 199 ? 14.395 -11.133 4.651 1.00 97.06 199 ASP A N 1
ATOM 1469 C CA . ASP A 1 199 ? 13.656 -11.884 3.648 1.00 97.06 199 ASP A CA 1
ATOM 1470 C C . ASP A 1 199 ? 13.165 -11.006 2.495 1.00 97.06 199 ASP A C 1
ATOM 1472 O O . ASP A 1 199 ? 13.060 -9.785 2.611 1.00 97.06 199 ASP A O 1
ATOM 1476 N N . TRP A 1 200 ? 12.845 -11.668 1.387 1.00 98.06 200 TRP A N 1
ATOM 1477 C CA . TRP A 1 200 ? 12.096 -11.084 0.283 1.00 98.06 200 TRP A CA 1
ATOM 1478 C C . TRP A 1 200 ? 10.598 -11.286 0.497 1.00 98.06 200 TRP A C 1
ATOM 1480 O O . TRP A 1 200 ? 10.158 -12.309 1.034 1.00 98.06 200 TRP A O 1
ATOM 1490 N N . PHE A 1 201 ? 9.816 -10.324 0.031 1.00 98.56 201 PHE A N 1
ATOM 1491 C CA . PHE A 1 201 ? 8.366 -10.324 0.107 1.00 98.56 201 PHE A CA 1
ATOM 1492 C C . PHE A 1 201 ? 7.786 -10.057 -1.273 1.00 98.56 201 PHE A C 1
ATOM 1494 O O . PHE A 1 201 ? 8.267 -9.195 -1.996 1.00 98.56 201 PHE A O 1
ATOM 1501 N N . HIS A 1 202 ? 6.731 -10.776 -1.623 1.00 98.62 202 HIS A N 1
ATOM 1502 C CA . HIS A 1 202 ? 5.820 -10.369 -2.679 1.00 98.62 202 HIS A CA 1
ATOM 1503 C C . HIS A 1 202 ? 4.781 -9.413 -2.098 1.00 98.62 202 HIS A C 1
ATOM 1505 O O . HIS A 1 202 ? 4.230 -9.663 -1.018 1.00 98.62 202 HIS A O 1
ATOM 1511 N N . VAL A 1 203 ? 4.530 -8.326 -2.821 1.00 98.81 203 VAL A N 1
ATOM 1512 C CA . VAL A 1 203 ? 3.524 -7.319 -2.487 1.00 98.81 203 VAL A CA 1
ATOM 1513 C C . VAL A 1 203 ? 2.636 -7.083 -3.693 1.00 98.81 203 VAL A C 1
ATOM 1515 O O . VAL A 1 203 ? 3.131 -6.964 -4.812 1.00 98.81 203 VAL A O 1
ATOM 1518 N N . ALA A 1 204 ? 1.326 -7.013 -3.474 1.00 98.88 204 ALA A N 1
ATOM 1519 C CA . ALA A 1 204 ? 0.385 -6.738 -4.551 1.00 98.88 204 ALA A CA 1
ATOM 1520 C C . ALA A 1 204 ? -0.862 -6.000 -4.070 1.00 98.88 204 ALA A C 1
ATOM 1522 O O . ALA A 1 204 ? -1.296 -6.142 -2.922 1.00 98.88 204 ALA A O 1
ATOM 1523 N N . VAL A 1 205 ? -1.465 -5.271 -5.000 1.00 98.75 205 VAL A N 1
ATOM 1524 C CA . VAL A 1 205 ? -2.834 -4.772 -4.931 1.00 98.75 205 VAL A CA 1
ATOM 1525 C C . VAL A 1 205 ? -3.602 -5.279 -6.146 1.00 98.75 205 VAL A C 1
ATOM 1527 O O . VAL A 1 205 ? -3.079 -5.272 -7.260 1.00 98.75 205 VAL A O 1
ATOM 1530 N N . THR A 1 206 ? -4.837 -5.724 -5.932 1.00 98.38 206 THR A N 1
ATOM 1531 C CA . THR A 1 206 ? -5.738 -6.173 -7.002 1.00 98.38 206 THR A CA 1
ATOM 1532 C C . THR A 1 206 ? -7.066 -5.444 -6.889 1.00 98.38 206 THR A C 1
ATOM 1534 O O . THR A 1 206 ? -7.580 -5.325 -5.776 1.00 98.38 206 THR A O 1
ATOM 1537 N N . TYR A 1 207 ? -7.644 -5.033 -8.010 1.00 97.69 207 TYR A N 1
ATOM 1538 C CA . TYR A 1 207 ? -8.986 -4.459 -8.108 1.00 97.69 207 TYR A CA 1
ATOM 1539 C C . TYR A 1 207 ? -9.750 -5.148 -9.238 1.00 97.69 207 TYR A C 1
ATOM 1541 O O . TYR A 1 207 ? -9.195 -5.349 -10.317 1.00 97.69 207 TYR A O 1
ATOM 1549 N N . ASP A 1 208 ? -10.990 -5.552 -8.974 1.00 92.38 208 ASP A N 1
ATOM 1550 C CA . ASP A 1 208 ? -11.762 -6.447 -9.847 1.00 92.38 208 ASP A CA 1
ATOM 1551 C C . ASP A 1 208 ? -12.626 -5.745 -10.911 1.00 92.38 208 ASP A C 1
ATOM 1553 O O . ASP A 1 208 ? -13.328 -6.436 -11.644 1.00 92.38 208 ASP A O 1
ATOM 1557 N N . GLY A 1 209 ? -12.575 -4.410 -11.003 1.00 90.12 209 GLY A N 1
ATOM 1558 C CA . GLY A 1 209 ? -13.374 -3.631 -11.961 1.00 90.12 209 GLY A CA 1
ATOM 1559 C C . GLY A 1 209 ? -14.829 -3.397 -11.536 1.00 90.12 209 GLY A C 1
ATOM 1560 O O . GLY A 1 209 ? -15.586 -2.717 -12.224 1.00 90.12 209 GLY A O 1
ATOM 1561 N N . ASN A 1 210 ? -15.266 -3.941 -10.394 1.00 79.56 210 ASN A N 1
ATOM 1562 C CA . ASN A 1 210 ? -16.640 -3.779 -9.926 1.00 79.56 210 ASN A CA 1
ATOM 1563 C C . ASN A 1 210 ? -16.775 -2.518 -9.066 1.00 79.56 210 ASN A C 1
ATOM 1565 O O . ASN A 1 210 ? -16.772 -2.583 -7.832 1.00 79.56 210 ASN A O 1
ATOM 1569 N N . GLU A 1 211 ? -16.910 -1.363 -9.714 1.00 82.06 211 GLU A N 1
ATOM 1570 C CA . GLU A 1 211 ? -17.084 -0.060 -9.062 1.00 82.06 211 GLU A CA 1
ATOM 1571 C C . GLU A 1 211 ? -18.160 -0.081 -7.959 1.00 82.06 211 GLU A C 1
ATOM 1573 O O . GLU A 1 211 ? -19.216 -0.703 -8.096 1.00 82.06 211 GLU A O 1
ATOM 1578 N N . ASN A 1 212 ? -17.922 0.638 -6.855 1.00 70.56 212 ASN A N 1
ATOM 1579 C CA . ASN A 1 212 ? -18.854 0.778 -5.721 1.00 70.56 212 ASN A CA 1
ATOM 1580 C C . ASN A 1 212 ? -19.245 -0.530 -5.008 1.00 70.56 212 ASN A C 1
ATOM 1582 O O . ASN A 1 212 ? -20.108 -0.516 -4.126 1.00 70.56 212 ASN A O 1
ATOM 1586 N N . VAL A 1 213 ? -18.601 -1.656 -5.321 1.00 71.38 213 VAL A N 1
ATOM 1587 C CA . VAL A 1 213 ? -18.789 -2.906 -4.582 1.00 71.38 213 VAL A CA 1
ATOM 1588 C C . VAL A 1 213 ? -17.859 -2.931 -3.359 1.00 71.38 213 VAL A C 1
ATOM 1590 O O . VAL A 1 213 ? -16.649 -2.714 -3.476 1.00 71.38 213 VAL A O 1
ATOM 1593 N N . PRO A 1 214 ? -18.375 -3.192 -2.143 1.00 66.38 214 PRO A N 1
ATOM 1594 C CA . PRO A 1 214 ? -17.528 -3.375 -0.973 1.00 66.38 214 PRO A CA 1
ATOM 1595 C C . PRO A 1 214 ? -16.480 -4.468 -1.201 1.00 66.38 214 PRO A C 1
ATOM 1597 O O . PRO A 1 214 ? -16.811 -5.553 -1.668 1.00 66.38 214 PRO A O 1
ATOM 1600 N N . HIS A 1 215 ? -15.232 -4.211 -0.801 1.00 73.69 215 HIS A N 1
ATOM 1601 C CA . HIS A 1 215 ? -14.142 -5.190 -0.876 1.00 73.69 215 HIS A CA 1
ATOM 1602 C C . HIS A 1 215 ? -13.714 -5.589 -2.298 1.00 73.69 215 HIS A C 1
ATOM 1604 O O . HIS A 1 215 ? -13.076 -6.631 -2.460 1.00 73.69 215 HIS A O 1
ATOM 1610 N N . ASN A 1 216 ? -14.004 -4.747 -3.294 1.00 77.94 216 ASN A N 1
ATOM 1611 C CA . ASN A 1 216 ? -13.549 -4.907 -4.679 1.00 77.94 216 ASN A CA 1
ATOM 1612 C C . ASN A 1 216 ? -12.023 -4.731 -4.858 1.00 77.94 216 ASN A C 1
ATOM 1614 O O . ASN A 1 216 ? -11.496 -4.985 -5.937 1.00 77.94 216 ASN A O 1
ATOM 1618 N N . LEU A 1 217 ? -11.298 -4.339 -3.799 1.00 89.44 217 LEU A N 1
ATOM 1619 C CA . LEU A 1 217 ? -9.839 -4.236 -3.768 1.00 89.44 217 LEU A CA 1
ATOM 1620 C C . LEU A 1 217 ? -9.236 -5.142 -2.681 1.00 89.44 217 LEU A C 1
ATOM 1622 O O . LEU A 1 217 ? -9.712 -5.168 -1.541 1.00 89.44 217 LEU A O 1
ATOM 1626 N N . LYS A 1 218 ? -8.147 -5.852 -2.995 1.00 91.94 218 LYS A N 1
ATOM 1627 C CA . LYS A 1 218 ? -7.400 -6.714 -2.056 1.00 91.94 218 LYS A CA 1
ATOM 1628 C C . LYS A 1 218 ? -5.928 -6.290 -1.984 1.00 91.94 218 LYS A C 1
ATOM 1630 O O . LYS A 1 218 ? -5.353 -5.856 -2.979 1.00 91.94 218 LYS A O 1
ATOM 1635 N N . LEU A 1 219 ? -5.328 -6.427 -0.801 1.00 92.94 219 LEU A N 1
ATOM 1636 C CA . LEU A 1 219 ? -3.914 -6.147 -0.533 1.00 92.94 219 LEU A CA 1
ATOM 1637 C C . LEU A 1 219 ? -3.197 -7.411 -0.063 1.00 92.94 219 LEU A C 1
ATOM 1639 O O . LEU A 1 219 ? -3.690 -8.112 0.827 1.00 92.94 219 LEU A O 1
ATOM 1643 N N . TYR A 1 220 ? -2.009 -7.657 -0.609 1.00 97.38 220 TYR A N 1
ATOM 1644 C CA . TYR A 1 220 ? -1.214 -8.853 -0.356 1.00 97.38 220 TYR A CA 1
ATOM 1645 C C . TYR A 1 220 ? 0.173 -8.503 0.170 1.00 97.38 220 TYR A C 1
ATOM 1647 O O . TYR A 1 220 ? 0.858 -7.636 -0.372 1.00 97.38 220 TYR A O 1
ATOM 1655 N N . TRP A 1 221 ? 0.595 -9.232 1.201 1.00 97.75 221 TRP A N 1
ATOM 1656 C CA . TRP A 1 221 ? 1.951 -9.192 1.740 1.00 97.75 221 TRP A CA 1
ATOM 1657 C C . TRP A 1 221 ? 2.387 -10.611 2.071 1.00 97.75 221 TRP A C 1
ATOM 1659 O O . TRP A 1 221 ? 1.902 -11.223 3.031 1.00 97.75 221 TRP A O 1
ATOM 1669 N N . THR A 1 222 ? 3.315 -11.134 1.278 1.00 97.81 222 THR A N 1
ATOM 1670 C CA . THR A 1 222 ? 3.682 -12.547 1.312 1.00 97.81 222 THR A CA 1
ATOM 1671 C C . THR A 1 222 ? 5.185 -12.686 1.430 1.00 97.81 222 THR A C 1
ATOM 1673 O O . THR A 1 222 ? 5.915 -12.427 0.481 1.00 97.81 222 THR A O 1
ATOM 1676 N N . ARG A 1 223 ? 5.674 -13.139 2.586 1.00 96.81 223 ARG A N 1
ATOM 1677 C CA . ARG A 1 223 ? 7.072 -13.582 2.698 1.00 96.81 223 ARG A CA 1
ATOM 1678 C C . ARG A 1 223 ? 7.335 -14.716 1.708 1.00 96.81 223 ARG A C 1
ATOM 1680 O O . ARG A 1 223 ? 6.588 -15.687 1.709 1.00 96.81 223 ARG A O 1
ATOM 1687 N N . LEU A 1 224 ? 8.398 -14.602 0.919 1.00 95.62 224 LEU A N 1
ATOM 1688 C CA . LEU A 1 224 ? 8.774 -15.589 -0.088 1.00 95.62 224 LEU A CA 1
ATOM 1689 C C . LEU A 1 224 ? 9.687 -16.651 0.526 1.00 95.62 224 LEU A C 1
ATOM 1691 O O . LEU A 1 224 ? 10.871 -16.417 0.768 1.00 95.62 224 LEU A O 1
ATOM 1695 N N . THR A 1 225 ? 9.133 -17.837 0.762 1.00 89.38 225 THR A N 1
ATOM 1696 C CA . THR A 1 225 ? 9.874 -19.020 1.226 1.00 89.38 225 THR A CA 1
ATOM 1697 C C . THR A 1 225 ? 9.525 -20.250 0.382 1.00 89.38 225 THR A C 1
ATOM 1699 O O . THR A 1 225 ? 8.449 -20.283 -0.220 1.00 89.38 225 THR A O 1
ATOM 1702 N N . PRO A 1 226 ? 10.369 -21.300 0.369 1.00 83.00 226 PRO A N 1
ATOM 1703 C CA . PRO A 1 226 ? 10.062 -22.570 -0.299 1.00 83.00 226 PRO A CA 1
ATOM 1704 C C . PRO A 1 226 ? 8.725 -23.211 0.106 1.00 83.00 226 PRO A C 1
ATOM 1706 O O . PRO A 1 226 ? 8.186 -24.042 -0.623 1.00 83.00 226 PRO A O 1
ATOM 1709 N N . GLU A 1 227 ? 8.177 -22.863 1.270 1.00 81.69 227 GLU A N 1
ATOM 1710 C CA . GLU A 1 227 ? 6.903 -23.351 1.811 1.00 81.69 227 GLU A CA 1
ATOM 1711 C C . GLU A 1 227 ? 5.704 -22.485 1.408 1.00 81.69 227 GLU A C 1
ATOM 1713 O O . GLU A 1 227 ? 4.564 -22.881 1.638 1.00 81.69 227 GLU A O 1
ATOM 1718 N N . THR A 1 228 ? 5.932 -21.327 0.792 1.00 87.19 228 THR A N 1
ATOM 1719 C CA . THR A 1 228 ? 4.854 -20.440 0.348 1.00 87.19 228 THR A CA 1
ATOM 1720 C C . THR A 1 228 ? 4.089 -21.106 -0.797 1.00 87.19 228 THR A C 1
ATOM 1722 O O . THR A 1 228 ? 4.684 -21.675 -1.714 1.00 87.19 228 THR A O 1
ATOM 1725 N N . ARG A 1 229 ? 2.754 -21.124 -0.713 1.00 82.38 229 ARG A N 1
ATOM 1726 C CA . ARG A 1 229 ? 1.880 -21.814 -1.686 1.00 82.38 229 ARG A CA 1
ATOM 1727 C C . ARG A 1 229 ? 0.847 -20.902 -2.339 1.00 82.38 229 ARG A C 1
ATOM 1729 O O . ARG A 1 229 ? 0.276 -21.289 -3.344 1.00 82.38 229 ARG A O 1
ATOM 1736 N N . HIS A 1 230 ? 0.593 -19.730 -1.777 1.00 86.38 230 HIS A N 1
ATOM 1737 C CA . HIS A 1 230 ? -0.340 -18.728 -2.287 1.00 86.38 230 HIS A CA 1
ATOM 1738 C C . HIS A 1 230 ? 0.041 -17.370 -1.700 1.00 86.38 230 HIS A C 1
ATOM 1740 O O . HIS A 1 230 ? 0.731 -17.309 -0.677 1.00 86.38 230 HIS A O 1
ATOM 1746 N N . ALA A 1 231 ? -0.384 -16.289 -2.348 1.00 92.06 231 ALA A N 1
ATOM 1747 C CA . ALA A 1 231 ? -0.253 -14.956 -1.788 1.00 92.06 231 ALA A CA 1
ATOM 1748 C C . ALA A 1 231 ? -1.102 -14.829 -0.523 1.00 92.06 231 ALA A C 1
ATOM 1750 O O . ALA A 1 231 ? -2.233 -15.308 -0.469 1.00 92.06 231 ALA A O 1
ATOM 1751 N N . ASN A 1 232 ? -0.554 -14.164 0.485 1.00 91.75 232 ASN A N 1
ATOM 1752 C CA . ASN A 1 232 ? -1.197 -13.938 1.766 1.00 91.75 232 ASN A CA 1
ATOM 1753 C C . ASN A 1 232 ? -1.973 -12.606 1.731 1.00 91.75 232 ASN A C 1
ATOM 1755 O O . ASN A 1 232 ? -1.343 -11.541 1.776 1.00 91.75 232 ASN A O 1
ATOM 1759 N N . PRO A 1 233 ? -3.317 -12.629 1.620 1.00 88.94 233 PRO A N 1
ATOM 1760 C CA . PRO A 1 233 ? -4.122 -11.417 1.696 1.00 88.94 233 PRO A CA 1
ATOM 1761 C C . PRO A 1 233 ? -4.075 -10.864 3.123 1.00 88.94 233 PRO A C 1
ATOM 1763 O O . PRO A 1 233 ? -4.399 -11.566 4.078 1.00 88.94 233 PRO A O 1
ATOM 1766 N N . ILE A 1 234 ? -3.696 -9.597 3.269 1.00 83.00 234 ILE A N 1
ATOM 1767 C CA . ILE A 1 234 ? -3.600 -8.923 4.575 1.00 83.00 234 ILE A CA 1
ATOM 1768 C C . ILE A 1 234 ? -4.665 -7.853 4.778 1.00 83.00 234 ILE A C 1
ATOM 1770 O O . ILE A 1 234 ? -4.876 -7.392 5.894 1.00 83.00 234 ILE A O 1
ATOM 1774 N N . GLY A 1 235 ? -5.364 -7.457 3.717 1.00 78.81 235 GLY A N 1
ATOM 1775 C CA . GLY A 1 235 ? -6.460 -6.519 3.856 1.00 78.81 235 GLY A CA 1
ATOM 1776 C C . GLY A 1 235 ? -7.251 -6.315 2.585 1.00 78.81 235 GLY A C 1
ATOM 1777 O O . GLY A 1 235 ? -6.994 -6.918 1.541 1.00 78.81 235 GLY A O 1
ATOM 1778 N N . ARG A 1 236 ? -8.269 -5.471 2.723 1.00 81.25 236 ARG A N 1
ATOM 1779 C CA . ARG A 1 236 ? -9.250 -5.176 1.685 1.00 81.25 236 ARG A CA 1
ATOM 1780 C C . ARG A 1 236 ? -9.533 -3.680 1.643 1.00 81.25 236 ARG A C 1
ATOM 1782 O O . ARG A 1 236 ? -9.389 -2.960 2.639 1.00 81.25 236 ARG A O 1
ATOM 1789 N N . GLY A 1 237 ? -9.966 -3.223 0.487 1.00 77.94 237 GLY A N 1
ATOM 1790 C CA . GLY A 1 237 ? -10.361 -1.854 0.218 1.00 77.94 237 GLY A CA 1
ATOM 1791 C C . GLY A 1 237 ? -11.568 -1.806 -0.699 1.00 77.94 237 GLY A C 1
ATOM 1792 O O . GLY A 1 237 ? -12.079 -2.848 -1.103 1.00 77.94 237 GLY A O 1
ATOM 1793 N N . SER A 1 238 ? -11.990 -0.594 -1.024 1.00 80.00 238 SER A N 1
ATOM 1794 C CA . SER A 1 238 ? -12.974 -0.379 -2.077 1.00 80.00 238 SER A CA 1
ATOM 1795 C C . SER A 1 238 ? -12.552 0.791 -2.949 1.00 80.00 238 SER A C 1
ATOM 1797 O O . SER A 1 238 ? -12.032 1.769 -2.412 1.00 80.00 238 SER A O 1
ATOM 1799 N N . LEU A 1 239 ? -12.812 0.720 -4.248 1.00 79.69 239 LEU A N 1
ATOM 1800 C CA . LEU A 1 239 ? -12.827 1.876 -5.142 1.00 79.69 239 LEU A CA 1
ATOM 1801 C C . LEU A 1 239 ? -14.270 2.198 -5.547 1.00 79.69 239 LEU A C 1
ATOM 1803 O O . LEU A 1 239 ? -15.045 1.297 -5.879 1.00 79.69 239 LEU A O 1
ATOM 1807 N N . SER A 1 240 ? -14.638 3.480 -5.486 1.00 79.94 240 SER A N 1
ATOM 1808 C CA . SER A 1 240 ? -15.966 3.960 -5.908 1.00 79.94 240 SER A CA 1
ATOM 1809 C C . SER A 1 240 ? -16.124 4.070 -7.427 1.00 79.94 240 SER A C 1
ATOM 1811 O O . SER A 1 240 ? -17.231 4.234 -7.926 1.00 79.94 240 SER A O 1
ATOM 1813 N N . ALA A 1 241 ? -15.018 4.039 -8.156 1.00 83.06 241 ALA A N 1
ATOM 1814 C CA . ALA A 1 241 ? -14.962 4.094 -9.607 1.00 83.06 241 ALA A CA 1
ATOM 1815 C C . ALA A 1 241 ? -13.607 3.543 -10.067 1.00 83.06 241 ALA A C 1
ATOM 1817 O O . ALA A 1 241 ? -12.679 3.428 -9.256 1.00 83.06 241 ALA A O 1
ATOM 1818 N N . ASP A 1 242 ? -13.484 3.239 -11.350 1.00 92.62 242 ASP A N 1
ATOM 1819 C CA . ASP A 1 242 ? -12.215 2.868 -11.964 1.00 92.62 242 ASP A CA 1
ATOM 1820 C C . ASP A 1 242 ? -11.220 4.036 -11.934 1.00 92.62 242 ASP A C 1
ATOM 1822 O O . ASP A 1 242 ? -11.602 5.209 -11.900 1.00 92.62 242 ASP A O 1
ATOM 1826 N N . LEU A 1 243 ? -9.920 3.726 -11.957 1.00 95.44 243 LEU A N 1
ATOM 1827 C CA . LEU A 1 243 ? -8.876 4.752 -12.035 1.00 95.44 243 LEU A CA 1
ATOM 1828 C C . LEU A 1 243 ? -9.006 5.578 -13.327 1.00 95.44 243 LEU A C 1
ATOM 1830 O O . LEU A 1 243 ? -9.559 5.130 -14.331 1.00 95.44 243 LEU A O 1
ATOM 1834 N N . SER A 1 244 ? -8.453 6.791 -13.339 1.00 92.56 244 SER A N 1
ATOM 1835 C CA . SER A 1 244 ? -8.366 7.563 -14.578 1.00 92.56 244 SER A CA 1
ATOM 1836 C C . SER A 1 244 ? -7.359 6.931 -15.547 1.00 92.56 244 SER A C 1
ATOM 1838 O O . SER A 1 244 ? -6.425 6.230 -15.156 1.00 92.56 244 SER A O 1
ATOM 1840 N N . ARG A 1 245 ? -7.542 7.197 -16.846 1.00 92.62 245 ARG A N 1
ATOM 1841 C CA . ARG A 1 245 ? -6.597 6.820 -17.917 1.00 92.62 245 ARG A CA 1
ATOM 1842 C C . ARG A 1 245 ? -5.647 7.966 -18.285 1.00 92.62 245 ARG A C 1
ATOM 1844 O O . ARG A 1 245 ? -5.135 7.999 -19.402 1.00 92.62 245 ARG A O 1
ATOM 1851 N N . GLU A 1 246 ? -5.479 8.925 -17.380 1.00 94.44 246 GLU A N 1
ATOM 1852 C CA . GLU A 1 246 ? -4.547 10.033 -17.574 1.00 94.44 246 GLU A CA 1
ATOM 1853 C C . GLU A 1 246 ? -3.105 9.521 -17.568 1.00 94.44 246 GLU A C 1
ATOM 1855 O O . GLU A 1 246 ? -2.802 8.471 -17.002 1.00 94.44 246 GLU A O 1
ATOM 1860 N N . LEU A 1 247 ? -2.216 10.258 -18.228 1.00 95.56 247 LEU A N 1
ATOM 1861 C CA . LEU A 1 247 ? -0.788 9.961 -18.257 1.00 95.56 247 LEU A CA 1
ATOM 1862 C C . LEU A 1 247 ? -0.114 10.848 -17.212 1.00 95.56 247 LEU A C 1
ATOM 1864 O O . LEU A 1 247 ? -0.108 12.063 -17.386 1.00 95.56 247 LEU A O 1
ATOM 1868 N N . GLY A 1 248 ? 0.421 10.249 -16.151 1.00 95.44 248 GLY A N 1
ATOM 1869 C CA . GLY A 1 248 ? 1.145 10.954 -15.087 1.00 95.44 248 GLY A CA 1
ATOM 1870 C C . GLY A 1 248 ? 2.574 10.442 -14.916 1.00 95.44 248 GLY A C 1
ATOM 1871 O O . GLY A 1 248 ? 3.056 9.628 -15.713 1.00 95.44 248 GLY A O 1
ATOM 1872 N N . ASP A 1 249 ? 3.236 10.878 -13.850 1.00 95.38 249 ASP A N 1
ATOM 1873 C CA . ASP A 1 249 ? 4.626 10.504 -13.575 1.00 95.38 249 ASP A CA 1
ATOM 1874 C C . ASP A 1 249 ? 4.707 9.095 -12.990 1.00 95.38 249 ASP A C 1
ATOM 1876 O O . ASP A 1 249 ? 4.491 8.873 -11.795 1.00 95.38 249 ASP A O 1
ATOM 1880 N N . PHE A 1 250 ? 5.010 8.115 -13.843 1.00 97.81 250 PHE A N 1
ATOM 1881 C CA . PHE A 1 250 ? 5.200 6.737 -13.406 1.00 97.81 250 PHE A CA 1
ATOM 1882 C C . PHE A 1 250 ? 6.589 6.534 -12.800 1.00 97.81 250 PHE A C 1
ATOM 1884 O O . PHE A 1 250 ? 7.616 6.710 -13.474 1.00 97.81 250 PHE A O 1
ATOM 1891 N N . ALA A 1 251 ? 6.615 6.082 -11.549 1.00 97.19 251 ALA A N 1
ATOM 1892 C CA . ALA A 1 251 ? 7.841 5.817 -10.819 1.00 97.19 251 ALA A CA 1
ATOM 1893 C C . ALA A 1 251 ? 7.770 4.549 -9.957 1.00 97.19 251 ALA A C 1
ATOM 1895 O O . ALA A 1 251 ? 6.716 4.093 -9.512 1.00 97.19 251 ALA A O 1
ATOM 1896 N N . ILE A 1 252 ? 8.947 3.982 -9.712 1.00 98.50 252 ILE A N 1
ATOM 1897 C CA . ILE A 1 252 ? 9.198 2.849 -8.829 1.00 98.50 252 ILE A CA 1
ATOM 1898 C C . ILE A 1 252 ? 10.130 3.327 -7.717 1.00 98.50 252 ILE A C 1
ATOM 1900 O O . ILE A 1 252 ? 11.131 4.005 -7.970 1.00 98.50 252 ILE A O 1
ATOM 1904 N N . GLY A 1 253 ? 9.801 2.954 -6.483 1.00 95.38 253 GLY A N 1
ATOM 1905 C CA . GLY A 1 253 ? 10.633 3.199 -5.308 1.00 95.38 253 GLY A CA 1
ATOM 1906 C C . GLY A 1 253 ? 10.637 4.634 -4.775 1.00 95.38 253 GLY A C 1
ATOM 1907 O O . GLY A 1 253 ? 11.373 4.884 -3.826 1.00 95.38 253 GLY A O 1
ATOM 1908 N N . ASN A 1 254 ? 9.861 5.556 -5.358 1.00 92.69 254 ASN A N 1
ATOM 1909 C CA . ASN A 1 254 ? 9.534 6.902 -4.852 1.00 92.69 254 ASN A CA 1
ATOM 1910 C C . ASN A 1 254 ? 8.320 7.458 -5.638 1.00 92.69 254 ASN A C 1
ATOM 1912 O O . ASN A 1 254 ? 7.873 6.830 -6.603 1.00 92.69 254 ASN A O 1
ATOM 1916 N N . SER A 1 255 ? 7.807 8.629 -5.262 1.00 89.44 255 SER A N 1
ATOM 1917 C CA . SER A 1 255 ? 6.827 9.381 -6.061 1.00 89.44 255 SER A CA 1
ATOM 1918 C C . SER A 1 255 ? 7.527 10.202 -7.150 1.00 89.44 255 SER A C 1
ATOM 1920 O O . SER A 1 255 ? 8.566 10.803 -6.879 1.00 89.44 255 SER A O 1
ATOM 1922 N N . GLY A 1 256 ? 6.965 10.212 -8.366 1.00 85.38 256 GLY A N 1
ATOM 1923 C CA . GLY A 1 256 ? 7.421 11.051 -9.485 1.00 85.38 256 GLY A CA 1
ATOM 1924 C C . GLY A 1 256 ? 7.109 12.539 -9.296 1.00 85.38 256 GLY A C 1
ATOM 1925 O O . GLY A 1 256 ? 7.843 13.394 -9.789 1.00 85.38 256 GLY A O 1
ATOM 1926 N N . LYS A 1 257 ? 6.105 12.843 -8.468 1.00 86.88 257 LYS A N 1
ATOM 1927 C CA . LYS A 1 257 ? 5.601 14.188 -8.215 1.00 86.88 257 LYS A CA 1
ATOM 1928 C C . LYS A 1 257 ? 6.695 15.156 -7.784 1.00 86.88 257 LYS A C 1
ATOM 1930 O O . LYS A 1 257 ? 7.185 15.109 -6.649 1.00 86.88 257 LYS A O 1
ATOM 1935 N N . VAL A 1 258 ? 6.992 16.136 -8.627 1.00 81.31 258 VAL A N 1
ATOM 1936 C CA . VAL A 1 258 ? 7.986 17.161 -8.312 1.00 81.31 258 VAL A CA 1
ATOM 1937 C C . VAL A 1 258 ? 7.395 18.255 -7.420 1.00 81.31 258 VAL A C 1
ATOM 1939 O O . VAL A 1 258 ? 6.459 18.970 -7.766 1.00 81.31 258 VAL A O 1
ATOM 1942 N N . ILE A 1 259 ? 7.982 18.435 -6.236 1.00 73.44 259 ILE A N 1
ATOM 1943 C CA . ILE A 1 259 ? 7.704 19.564 -5.333 1.00 73.44 259 ILE A CA 1
ATOM 1944 C C . ILE A 1 259 ? 9.010 20.274 -4.969 1.00 73.44 259 ILE A C 1
ATOM 1946 O O . ILE A 1 259 ? 10.082 19.687 -5.071 1.00 73.44 259 ILE A O 1
ATOM 1950 N N . HIS A 1 260 ? 8.944 21.525 -4.497 1.00 57.97 260 HIS A N 1
ATOM 1951 C CA . HIS A 1 260 ? 10.122 22.369 -4.212 1.00 57.97 260 HIS A CA 1
ATOM 1952 C C . HIS A 1 260 ? 11.176 21.769 -3.249 1.00 57.97 260 HIS A C 1
ATOM 1954 O O . HIS A 1 260 ? 12.271 22.316 -3.157 1.00 57.97 260 HIS A O 1
ATOM 1960 N N . LEU A 1 261 ? 10.873 20.666 -2.551 1.00 57.78 261 LEU A N 1
ATOM 1961 C CA . LEU A 1 261 ? 11.806 19.909 -1.699 1.00 57.78 261 LEU A CA 1
ATOM 1962 C C . LEU A 1 261 ? 11.884 18.406 -2.052 1.00 57.78 261 LEU A C 1
ATOM 1964 O O . LEU A 1 261 ? 12.516 17.645 -1.330 1.00 57.78 261 LEU A O 1
ATOM 1968 N N . GLY A 1 262 ? 11.257 17.986 -3.156 1.00 58.81 262 GLY A N 1
ATOM 1969 C CA . GLY A 1 262 ? 11.123 16.594 -3.595 1.00 58.81 262 GLY A CA 1
ATOM 1970 C C . GLY A 1 262 ? 10.325 15.692 -2.633 1.00 58.81 262 GLY A C 1
ATOM 1971 O O . GLY A 1 262 ? 10.264 15.947 -1.426 1.00 58.81 262 GLY A O 1
ATOM 1972 N N . PRO A 1 263 ? 9.696 14.614 -3.127 1.00 67.38 263 PRO A N 1
ATOM 1973 C CA . PRO A 1 263 ? 9.152 13.586 -2.260 1.00 67.38 263 PRO A CA 1
ATOM 1974 C C . PRO A 1 263 ? 10.312 12.825 -1.608 1.00 67.38 263 PRO A C 1
ATOM 1976 O O . PRO A 1 263 ? 11.211 12.272 -2.253 1.00 67.38 263 PRO A O 1
ATOM 1979 N N . PHE A 1 264 ? 10.301 12.834 -0.279 1.00 77.44 264 PHE A N 1
ATOM 1980 C CA . PHE A 1 264 ? 11.221 12.079 0.563 1.00 77.44 264 PHE A CA 1
ATOM 1981 C C . PHE A 1 264 ? 10.497 10.833 1.091 1.00 77.44 264 PHE A C 1
ATOM 1983 O O . PHE A 1 264 ? 10.413 10.611 2.298 1.00 77.44 264 PHE A O 1
ATOM 1990 N N . GLU A 1 265 ? 9.894 10.074 0.171 1.00 85.62 265 GLU A N 1
ATOM 1991 C CA . GLU A 1 265 ? 9.065 8.887 0.437 1.00 85.62 265 GLU A CA 1
ATOM 1992 C C . GLU A 1 265 ? 9.633 7.637 -0.257 1.00 85.62 265 GLU A C 1
ATOM 1994 O O . GLU A 1 265 ? 8.906 6.709 -0.596 1.00 85.62 265 GLU A O 1
ATOM 1999 N N . PHE A 1 266 ? 10.955 7.598 -0.462 1.00 89.25 266 PHE A N 1
ATOM 2000 C CA . PHE A 1 266 ? 11.617 6.494 -1.151 1.00 89.25 266 PHE A CA 1
ATOM 2001 C C . PHE A 1 266 ? 11.485 5.157 -0.398 1.00 89.25 266 PHE A C 1
ATOM 2003 O O . PHE A 1 266 ? 11.425 5.103 0.838 1.00 89.25 266 PHE A O 1
ATOM 2010 N N . PHE A 1 267 ? 11.504 4.053 -1.141 1.00 93.56 267 PHE A N 1
ATOM 2011 C CA . PHE A 1 267 ? 11.492 2.710 -0.577 1.00 93.56 267 PHE A CA 1
ATOM 2012 C C . PHE A 1 267 ? 12.820 2.390 0.131 1.00 93.56 267 PHE A C 1
ATOM 2014 O O . PHE A 1 267 ? 13.874 2.424 -0.497 1.00 93.56 267 PHE A O 1
ATOM 2021 N N . PRO A 1 268 ? 12.837 2.023 1.423 1.00 90.44 268 PRO A N 1
ATOM 2022 C CA . PRO A 1 268 ? 14.075 1.824 2.173 1.00 90.44 268 PRO A CA 1
ATOM 2023 C C . PRO A 1 268 ? 14.653 0.413 1.957 1.00 90.44 268 PRO A C 1
ATOM 2025 O O . PRO A 1 268 ? 14.779 -0.376 2.900 1.00 90.44 268 PRO A O 1
ATOM 2028 N N . GLY A 1 269 ? 14.977 0.063 0.713 1.00 94.44 269 GLY A N 1
ATOM 2029 C CA . GLY A 1 269 ? 15.499 -1.258 0.372 1.00 94.44 269 GLY A CA 1
ATOM 2030 C C . GLY A 1 269 ? 15.592 -1.523 -1.126 1.00 94.44 269 GLY A C 1
ATOM 2031 O O . GLY A 1 269 ? 15.952 -0.639 -1.902 1.00 94.44 269 GLY A O 1
ATOM 2032 N N . LEU A 1 270 ? 15.288 -2.758 -1.516 1.00 97.75 270 LEU A N 1
ATOM 2033 C CA . LEU A 1 270 ? 15.355 -3.260 -2.880 1.00 97.75 270 LEU A CA 1
ATOM 2034 C C . LEU A 1 270 ? 13.962 -3.564 -3.433 1.00 97.75 270 LEU A C 1
ATOM 2036 O O . LEU A 1 270 ? 13.131 -4.131 -2.720 1.00 97.75 270 LEU A O 1
ATOM 2040 N N . ILE A 1 271 ? 13.747 -3.237 -4.706 1.00 98.75 271 ILE A N 1
ATOM 2041 C CA . ILE A 1 271 ? 12.558 -3.613 -5.482 1.00 98.75 271 ILE A CA 1
ATOM 2042 C C . ILE A 1 271 ? 13.014 -4.335 -6.749 1.00 98.75 271 ILE A C 1
ATOM 2044 O O . ILE A 1 271 ? 14.016 -3.951 -7.360 1.00 98.75 271 ILE A O 1
ATOM 2048 N N . ASP A 1 272 ? 12.271 -5.370 -7.118 1.00 98.62 272 ASP A N 1
ATOM 2049 C CA . ASP A 1 272 ? 12.452 -6.146 -8.336 1.00 98.62 272 ASP A CA 1
ATOM 2050 C C . ASP A 1 272 ? 11.103 -6.681 -8.870 1.00 98.62 272 ASP A C 1
ATOM 2052 O O . ASP A 1 272 ? 10.087 -6.614 -8.169 1.00 98.62 272 ASP A O 1
ATOM 2056 N N . GLU A 1 273 ? 11.089 -7.205 -10.099 1.00 97.94 273 GLU A N 1
ATOM 2057 C CA . GLU A 1 273 ? 9.975 -7.932 -10.725 1.00 97.94 273 GLU A CA 1
ATOM 2058 C C . GLU A 1 273 ? 8.640 -7.170 -10.645 1.00 97.94 273 GLU A C 1
ATOM 2060 O O . GLU A 1 273 ? 7.629 -7.676 -10.147 1.00 97.94 273 GLU A O 1
ATOM 2065 N N . VAL A 1 274 ? 8.642 -5.919 -11.114 1.00 98.81 274 VAL A N 1
ATOM 2066 C CA . VAL A 1 274 ? 7.463 -5.044 -11.071 1.00 98.81 274 VAL A CA 1
ATOM 2067 C C . VAL A 1 274 ? 6.544 -5.346 -12.246 1.00 98.81 274 VAL A C 1
ATOM 2069 O O . VAL A 1 274 ? 6.965 -5.266 -13.402 1.00 98.81 274 VAL A O 1
ATOM 2072 N N . ARG A 1 275 ? 5.275 -5.657 -11.963 1.00 98.75 275 ARG A N 1
ATOM 2073 C CA . ARG A 1 275 ? 4.274 -6.026 -12.972 1.00 98.75 275 ARG A CA 1
ATOM 2074 C C . ARG A 1 275 ? 2.972 -5.251 -12.803 1.00 98.75 275 ARG A C 1
ATOM 2076 O O . ARG A 1 275 ? 2.470 -5.097 -11.691 1.00 98.75 275 ARG A O 1
ATOM 2083 N N . ILE A 1 276 ? 2.387 -4.858 -13.934 1.00 98.81 276 ILE A N 1
ATOM 2084 C CA . ILE A 1 276 ? 1.014 -4.351 -14.035 1.00 98.81 276 ILE A CA 1
ATOM 2085 C C . ILE A 1 276 ? 0.222 -5.280 -14.958 1.00 98.81 276 ILE A C 1
ATOM 2087 O O . ILE A 1 276 ? 0.671 -5.607 -16.058 1.00 98.81 276 ILE A O 1
ATOM 2091 N N . SER A 1 277 ? -0.942 -5.743 -14.506 1.00 98.75 277 SER A N 1
ATOM 2092 C CA . SER A 1 277 ? -1.843 -6.618 -15.269 1.00 98.75 277 SER A CA 1
ATOM 2093 C C . SER A 1 277 ? -3.227 -6.000 -15.435 1.00 98.75 277 SER A C 1
ATOM 2095 O O . SER A 1 277 ? -3.659 -5.244 -14.572 1.00 98.75 277 SER A O 1
ATOM 2097 N N . ASN A 1 278 ? -3.938 -6.382 -16.494 1.00 98.25 278 ASN A N 1
ATOM 2098 C CA . ASN A 1 278 ? -5.291 -5.913 -16.824 1.00 98.25 278 ASN A CA 1
ATOM 2099 C C . ASN A 1 278 ? -6.430 -6.749 -16.202 1.00 98.25 278 ASN A C 1
ATOM 2101 O O . ASN A 1 278 ? -7.558 -6.682 -16.675 1.00 98.25 278 ASN A O 1
ATOM 2105 N N . ILE A 1 279 ? -6.127 -7.562 -15.188 1.00 97.88 279 ILE A N 1
ATOM 2106 C CA . ILE A 1 279 ? -7.093 -8.377 -14.440 1.00 97.88 279 ILE A CA 1
ATOM 2107 C C . ILE A 1 279 ? -6.801 -8.280 -12.944 1.00 97.88 279 ILE A C 1
ATOM 2109 O O . ILE A 1 279 ? -5.654 -8.039 -12.549 1.00 97.88 279 ILE A O 1
ATOM 2113 N N . ALA A 1 280 ? -7.799 -8.569 -12.108 1.00 96.69 280 ALA A N 1
ATOM 2114 C CA . ALA A 1 280 ? -7.571 -8.932 -10.713 1.00 96.69 280 ALA A CA 1
ATOM 2115 C C . ALA A 1 280 ? -7.036 -10.365 -10.630 1.00 96.69 280 ALA A C 1
ATOM 2117 O O . ALA A 1 280 ? -7.763 -11.327 -10.870 1.00 96.69 280 ALA A O 1
ATOM 2118 N N . ARG A 1 281 ? -5.756 -10.513 -10.292 1.00 95.12 281 ARG A N 1
ATOM 2119 C CA . ARG A 1 281 ? -5.139 -11.823 -10.078 1.00 95.12 281 ARG A CA 1
ATOM 2120 C C . ARG A 1 281 ? -5.592 -12.413 -8.753 1.00 95.12 281 ARG A C 1
ATOM 2122 O O . ARG A 1 281 ? -5.638 -11.727 -7.734 1.00 95.12 281 ARG A O 1
ATOM 2129 N N . GLU A 1 282 ? -5.880 -13.704 -8.750 1.00 89.00 282 GLU A N 1
ATOM 2130 C CA . GLU A 1 282 ? -6.229 -14.418 -7.531 1.00 89.00 282 GLU A CA 1
ATOM 2131 C C . GLU A 1 282 ? -4.964 -14.821 -6.747 1.00 89.00 282 GLU A C 1
ATOM 2133 O O . GLU A 1 282 ? -3.856 -14.833 -7.295 1.00 89.00 282 GLU A O 1
ATOM 2138 N N . PRO A 1 283 ? -5.081 -15.186 -5.452 1.00 88.31 283 PRO A N 1
ATOM 2139 C CA . PRO A 1 283 ? -3.933 -15.514 -4.603 1.00 88.31 283 PRO A CA 1
ATOM 2140 C C . PRO A 1 283 ? -2.998 -16.598 -5.158 1.00 88.31 283 PRO A C 1
ATOM 2142 O O . PRO A 1 283 ? -1.854 -16.713 -4.718 1.00 88.31 283 PRO A O 1
ATOM 2145 N N . TYR A 1 284 ? -3.474 -17.420 -6.090 1.00 89.56 284 TYR A N 1
ATOM 2146 C CA . TYR A 1 284 ? -2.716 -18.499 -6.711 1.00 89.56 284 TYR A CA 1
ATOM 2147 C C . TYR A 1 284 ? -2.057 -18.113 -8.051 1.00 89.56 284 TYR A C 1
ATOM 2149 O O . TYR A 1 284 ? -1.249 -18.881 -8.562 1.00 89.56 284 TYR A O 1
ATOM 2157 N N . ASP A 1 285 ? -2.300 -16.925 -8.605 1.00 90.44 285 ASP A N 1
ATOM 2158 C CA . ASP A 1 285 ? -1.823 -16.553 -9.951 1.00 90.44 285 ASP A CA 1
ATOM 2159 C C . ASP A 1 285 ? -0.398 -15.968 -9.993 1.00 90.44 285 ASP A C 1
ATOM 2161 O O . ASP A 1 285 ? 0.150 -15.699 -11.067 1.00 90.44 285 ASP A O 1
ATOM 2165 N N . PHE A 1 286 ? 0.234 -15.787 -8.834 1.00 92.94 286 PHE A N 1
ATOM 2166 C CA . PHE A 1 286 ? 1.551 -15.156 -8.702 1.00 92.94 286 PHE A CA 1
ATOM 2167 C C . PHE A 1 286 ? 2.721 -16.119 -8.972 1.00 92.94 286 PHE A C 1
ATOM 2169 O O . PHE A 1 286 ? 2.568 -17.343 -8.884 1.00 92.94 286 PHE A O 1
ATOM 2176 N N . PHE A 1 287 ? 3.907 -15.593 -9.325 1.00 90.56 287 PHE A N 1
ATOM 2177 C CA . PHE A 1 287 ? 5.027 -16.407 -9.852 1.00 90.56 287 PHE A CA 1
ATOM 2178 C C . PHE A 1 287 ? 5.488 -17.531 -8.917 1.00 90.56 287 PHE A C 1
ATOM 2180 O O . PHE A 1 287 ? 5.916 -18.586 -9.376 1.00 90.56 287 PHE A O 1
ATOM 2187 N N . PHE A 1 288 ? 5.411 -17.298 -7.608 1.00 89.81 288 PHE A N 1
ATOM 2188 C CA . PHE A 1 288 ? 5.898 -18.213 -6.578 1.00 89.81 288 PHE A CA 1
ATOM 2189 C C . PHE A 1 288 ? 4.913 -19.348 -6.275 1.00 89.81 288 PHE A C 1
ATOM 2191 O O . PHE A 1 288 ? 5.216 -20.234 -5.477 1.00 89.81 288 PHE A O 1
ATOM 2198 N N . VAL A 1 289 ? 3.736 -19.339 -6.903 1.00 87.19 289 VAL A N 1
ATOM 2199 C CA . VAL A 1 289 ? 2.740 -20.399 -6.773 1.00 87.19 289 VAL A CA 1
ATOM 2200 C C . VAL A 1 289 ? 2.980 -21.453 -7.842 1.00 87.19 289 VAL A C 1
ATOM 2202 O O . VAL A 1 289 ? 3.029 -21.147 -9.037 1.00 87.19 289 VAL A O 1
ATOM 2205 N N . SER A 1 290 ? 3.116 -22.709 -7.413 1.00 82.19 290 SER A N 1
ATOM 2206 C CA . SER A 1 290 ? 3.402 -23.803 -8.335 1.00 82.19 290 SER A CA 1
ATOM 2207 C C . SER A 1 290 ? 2.209 -24.086 -9.267 1.00 82.19 290 SER A C 1
ATOM 2209 O O . SER A 1 290 ? 1.050 -23.916 -8.869 1.00 82.19 290 SER A O 1
ATOM 2211 N N . PRO A 1 291 ? 2.454 -24.554 -10.505 1.00 80.94 291 PRO A N 1
ATOM 2212 C CA . PRO A 1 291 ? 1.385 -24.917 -11.436 1.00 80.94 291 PRO A CA 1
ATOM 2213 C C . PRO A 1 291 ? 0.421 -25.977 -10.889 1.00 80.94 291 PRO A C 1
ATOM 2215 O O . PRO A 1 291 ? -0.749 -25.995 -11.266 1.00 80.94 291 PRO A O 1
ATOM 2218 N N . GLU A 1 292 ? 0.901 -26.870 -10.024 1.00 82.12 292 GLU A N 1
ATOM 2219 C CA . GLU A 1 292 ? 0.091 -27.891 -9.357 1.00 82.12 292 GLU A CA 1
ATOM 2220 C C . GLU A 1 292 ? -0.936 -27.241 -8.429 1.00 82.12 292 GLU A C 1
ATOM 2222 O O . GLU A 1 292 ? -2.127 -27.509 -8.574 1.00 82.12 292 GLU A O 1
ATOM 2227 N N . VAL A 1 293 ? -0.502 -26.313 -7.567 1.00 78.94 293 VAL A N 1
ATOM 2228 C CA . VAL A 1 293 ? -1.400 -25.585 -6.656 1.00 78.94 293 VAL A CA 1
ATOM 2229 C C . VAL A 1 293 ? -2.425 -24.762 -7.436 1.00 78.94 293 VAL A C 1
ATOM 2231 O O . VAL A 1 293 ? -3.605 -24.776 -7.095 1.00 78.94 293 VAL A O 1
ATOM 2234 N N . ARG A 1 294 ? -2.019 -24.100 -8.531 1.00 80.06 294 ARG A N 1
ATOM 2235 C CA . ARG A 1 294 ? -2.966 -23.374 -9.400 1.00 80.06 294 ARG A CA 1
ATOM 2236 C C . ARG A 1 294 ? -4.061 -24.278 -9.950 1.00 80.06 294 ARG A C 1
ATOM 2238 O O . ARG A 1 294 ? -5.229 -23.908 -9.926 1.00 80.06 294 ARG A O 1
ATOM 2245 N N . LYS A 1 295 ? -3.694 -25.469 -10.433 1.00 79.19 295 LYS A N 1
ATOM 2246 C CA . LYS A 1 295 ? -4.655 -26.444 -10.972 1.00 79.19 295 LYS A CA 1
ATOM 2247 C C . LYS A 1 295 ? -5.596 -26.976 -9.898 1.00 79.19 295 LYS A C 1
ATOM 2249 O O . LYS A 1 295 ? -6.784 -27.121 -10.167 1.00 79.19 295 LYS A O 1
ATOM 2254 N N . GLU A 1 296 ? -5.075 -27.263 -8.708 1.00 79.94 296 GLU A N 1
ATOM 2255 C CA . GLU A 1 296 ? -5.883 -27.705 -7.568 1.00 79.94 296 GLU A CA 1
ATOM 2256 C C . GLU A 1 296 ? -6.930 -26.650 -7.188 1.00 79.94 296 GLU A C 1
ATOM 2258 O O . GLU A 1 296 ? -8.111 -26.972 -7.073 1.00 79.94 296 GLU A O 1
ATOM 2263 N N . MET A 1 297 ? -6.520 -25.384 -7.068 1.00 72.75 297 MET A N 1
ATOM 2264 C CA . MET A 1 297 ? -7.412 -24.289 -6.672 1.00 72.75 297 MET A CA 1
ATOM 2265 C C . MET A 1 297 ? -8.429 -23.931 -7.765 1.00 72.75 297 MET A C 1
ATOM 2267 O O . MET A 1 297 ? -9.607 -23.743 -7.464 1.00 72.75 297 MET A O 1
ATOM 2271 N N . ALA A 1 298 ? -8.020 -23.927 -9.038 1.00 64.81 298 ALA A N 1
ATOM 2272 C CA . ALA A 1 298 ? -8.934 -23.724 -10.165 1.00 64.81 298 ALA A CA 1
ATOM 2273 C C . ALA A 1 298 ? -10.026 -24.811 -10.241 1.00 64.81 298 ALA A C 1
ATOM 2275 O O . ALA A 1 298 ? -11.152 -24.527 -10.644 1.00 64.81 298 ALA A O 1
ATOM 2276 N N . GLY A 1 299 ? -9.717 -26.045 -9.823 1.00 59.25 299 GLY A N 1
ATOM 2277 C CA . GLY A 1 299 ? -10.695 -27.132 -9.726 1.00 59.25 299 GLY A CA 1
ATOM 2278 C C . GLY A 1 299 ? -11.706 -26.952 -8.588 1.00 59.25 299 GLY A C 1
ATOM 2279 O O . GLY A 1 299 ? -12.872 -27.293 -8.757 1.00 59.25 299 GLY A O 1
ATOM 2280 N N . GLN A 1 300 ? -11.293 -26.380 -7.453 1.00 58.16 300 GLN A N 1
ATOM 2281 C CA . GLN A 1 300 ? -12.162 -26.167 -6.285 1.00 58.16 300 GLN A CA 1
ATOM 2282 C C . GLN A 1 300 ? -13.127 -24.982 -6.451 1.00 58.16 300 GLN A C 1
ATOM 2284 O O . GLN A 1 300 ? -14.254 -25.041 -5.958 1.00 58.16 300 GLN A O 1
ATOM 2289 N N . ALA A 1 301 ? -12.726 -23.933 -7.176 1.00 49.03 301 ALA A N 1
ATOM 2290 C CA . ALA A 1 301 ? -13.582 -22.775 -7.451 1.00 49.03 301 ALA A CA 1
ATOM 2291 C C . ALA A 1 301 ? -14.858 -23.143 -8.243 1.00 49.03 301 ALA A C 1
ATOM 2293 O O . ALA A 1 301 ? -15.894 -22.507 -8.067 1.00 49.03 301 ALA A O 1
ATOM 2294 N N . GLY A 1 302 ? -14.812 -24.205 -9.060 1.00 42.00 302 GLY A N 1
ATOM 2295 C CA . GLY A 1 302 ? -15.979 -24.723 -9.786 1.00 42.00 302 GLY A CA 1
ATOM 2296 C C . GLY A 1 302 ? -17.012 -25.443 -8.907 1.00 42.00 302 GLY A C 1
ATOM 2297 O O . GLY A 1 302 ? -18.193 -25.456 -9.247 1.00 42.00 302 GLY A O 1
ATOM 2298 N N . ASP A 1 303 ? -16.596 -25.991 -7.760 1.00 40.94 303 ASP A N 1
ATOM 2299 C CA . ASP A 1 303 ? -17.463 -26.770 -6.861 1.00 40.94 303 ASP A CA 1
ATOM 2300 C C . ASP A 1 303 ? -18.098 -25.915 -5.745 1.00 40.94 303 ASP A C 1
ATOM 2302 O O . ASP A 1 303 ? -19.127 -26.287 -5.174 1.00 40.94 303 ASP A O 1
ATOM 2306 N N . GLN A 1 304 ? -17.541 -24.737 -5.442 1.00 40.88 304 GLN A N 1
ATOM 2307 C CA . GLN A 1 304 ? -18.024 -23.862 -4.362 1.00 40.88 304 GLN A CA 1
ATOM 2308 C C . GLN A 1 304 ? -19.320 -23.093 -4.674 1.00 40.88 304 GLN A C 1
ATOM 2310 O O . GLN A 1 304 ? -19.881 -22.462 -3.778 1.00 40.88 304 GLN A O 1
ATOM 2315 N N . GLN A 1 305 ? -19.867 -23.178 -5.891 1.00 39.06 305 GLN A N 1
ATOM 2316 C CA . GLN A 1 305 ? -21.054 -22.402 -6.277 1.00 39.06 305 GLN A CA 1
ATOM 2317 C C . GLN A 1 305 ? -22.397 -22.960 -5.745 1.00 39.06 305 GLN A C 1
ATOM 2319 O O . GLN A 1 305 ? -23.459 -22.431 -6.071 1.00 39.06 305 GLN A O 1
ATOM 2324 N N . THR A 1 306 ? -22.381 -23.982 -4.875 1.00 37.84 306 THR A N 1
ATOM 2325 C CA . THR A 1 306 ? -23.610 -24.578 -4.304 1.00 37.84 306 THR A CA 1
ATOM 2326 C C . THR A 1 306 ? -23.477 -24.999 -2.830 1.00 37.84 306 THR A C 1
ATOM 2328 O O . THR A 1 306 ? -23.784 -26.131 -2.468 1.00 37.84 306 THR A O 1
ATOM 2331 N N . ALA A 1 307 ? -23.045 -24.109 -1.934 1.00 38.91 307 ALA A N 1
ATOM 2332 C CA . ALA A 1 307 ? -23.188 -24.355 -0.493 1.00 38.91 307 ALA A CA 1
ATOM 2333 C C . ALA A 1 307 ? -24.569 -23.876 -0.002 1.00 38.91 307 ALA A C 1
ATOM 2335 O O . ALA A 1 307 ? -24.888 -22.687 -0.036 1.00 38.91 307 ALA A O 1
ATOM 2336 N N . ALA A 1 308 ? -25.416 -24.818 0.418 1.00 42.50 308 ALA A N 1
ATOM 2337 C CA . ALA A 1 308 ? -26.719 -24.541 1.018 1.00 42.50 308 ALA A CA 1
ATOM 2338 C C . ALA A 1 308 ? -26.564 -23.816 2.368 1.00 42.50 308 ALA A C 1
ATOM 2340 O O . ALA A 1 308 ? -25.657 -24.118 3.138 1.00 42.50 308 ALA A O 1
ATOM 2341 N N . ARG A 1 309 ? -27.476 -22.879 2.665 1.00 45.09 309 ARG A N 1
ATOM 2342 C CA . ARG A 1 309 ? -27.553 -22.187 3.963 1.00 45.09 309 ARG A CA 1
ATOM 2343 C C . ARG A 1 309 ? -27.751 -23.208 5.089 1.00 45.09 309 ARG A C 1
ATOM 2345 O O . ARG A 1 309 ? -28.783 -23.875 5.121 1.00 45.09 309 ARG A O 1
ATOM 2352 N N . GLU A 1 310 ? -26.788 -23.313 5.997 1.00 55.25 310 GLU A N 1
ATOM 2353 C CA . GLU A 1 310 ? -26.914 -24.134 7.203 1.00 55.25 310 GLU A CA 1
ATOM 2354 C C . GLU A 1 310 ? -27.708 -23.403 8.295 1.00 55.25 310 GLU A C 1
ATOM 2356 O O . GLU A 1 310 ? -27.670 -22.177 8.399 1.00 55.25 310 GLU A O 1
ATOM 2361 N N . GLU A 1 311 ? -28.449 -24.159 9.107 1.00 60.56 311 GLU A N 1
ATOM 2362 C CA . GLU A 1 311 ? -29.276 -23.642 10.202 1.00 60.56 311 GLU A CA 1
ATOM 2363 C C . GLU A 1 311 ? -28.517 -23.731 11.538 1.00 60.56 311 GLU A C 1
ATOM 2365 O O . GLU A 1 311 ? -27.808 -24.707 11.801 1.00 60.56 311 GLU A O 1
ATOM 2370 N N . LEU A 1 312 ? -28.651 -22.706 12.386 1.00 64.81 312 LEU A N 1
ATOM 2371 C CA . LEU A 1 312 ? -28.053 -22.676 13.722 1.00 64.81 312 LEU A CA 1
ATOM 2372 C C . LEU A 1 312 ? -28.813 -23.651 14.635 1.00 64.81 312 LEU A C 1
ATOM 2374 O O . LEU A 1 312 ? -30.024 -23.515 14.805 1.00 64.81 312 LEU A O 1
ATOM 2378 N N . VAL A 1 313 ? -28.123 -24.612 15.253 1.00 75.94 313 VAL A N 1
ATOM 2379 C CA . VAL A 1 313 ? -28.764 -25.599 16.140 1.00 75.94 313 VAL A CA 1
ATOM 2380 C C . VAL A 1 313 ? -28.245 -25.492 17.570 1.00 75.94 313 VAL A C 1
ATOM 2382 O O . VAL A 1 313 ? -27.090 -25.132 17.797 1.00 75.94 313 VAL A O 1
ATOM 2385 N N . LEU A 1 314 ? -29.102 -25.812 18.546 1.00 78.00 314 LEU A N 1
ATOM 2386 C CA . LEU A 1 314 ? -28.725 -25.888 19.959 1.00 78.00 314 LEU A CA 1
ATOM 2387 C C . LEU A 1 314 ? -27.747 -27.055 20.170 1.00 78.00 314 LEU A C 1
ATOM 2389 O O . LEU A 1 314 ? -28.113 -28.223 20.027 1.00 78.00 314 LEU A O 1
ATOM 2393 N N . GLN A 1 315 ? -26.508 -26.731 20.519 1.00 80.50 315 GLN A N 1
ATOM 2394 C CA . GLN A 1 315 ? -25.407 -27.677 20.680 1.00 80.50 315 GLN A CA 1
ATOM 2395 C C . GLN A 1 315 ? -25.311 -28.209 22.099 1.00 80.50 315 GLN A C 1
ATOM 2397 O O . GLN A 1 315 ? -25.070 -29.402 22.263 1.00 80.50 315 GLN A O 1
ATOM 2402 N N . LYS A 1 316 ? -25.490 -27.349 23.110 1.00 82.44 316 LYS A N 1
ATOM 2403 C CA . LYS A 1 316 ? -25.361 -27.702 24.532 1.00 82.44 316 LYS A CA 1
ATOM 2404 C C . LYS A 1 316 ? -26.223 -26.806 25.414 1.00 82.44 316 LYS A C 1
ATOM 2406 O O . LYS A 1 316 ? -26.516 -25.661 25.068 1.00 82.44 316 LYS A O 1
ATOM 2411 N N . VAL A 1 317 ? -26.594 -27.326 26.580 1.00 82.94 317 VAL A N 1
ATOM 2412 C CA . VAL A 1 317 ? -27.290 -26.586 27.638 1.00 82.94 317 VAL A CA 1
ATOM 2413 C C . VAL A 1 317 ? -26.570 -26.839 28.954 1.00 82.94 317 VAL A C 1
ATOM 2415 O O . VAL A 1 317 ? -26.260 -27.986 29.268 1.00 82.94 317 VAL A O 1
ATOM 2418 N N . TRP A 1 318 ? -26.346 -25.799 29.753 1.00 82.00 318 TRP A N 1
ATOM 2419 C CA . TRP A 1 318 ? -25.842 -25.915 31.119 1.00 82.00 318 TRP A CA 1
ATOM 2420 C C . TRP A 1 318 ? -26.847 -25.348 32.110 1.00 82.00 318 TRP A C 1
ATOM 2422 O O . TRP A 1 318 ? -27.505 -24.342 31.852 1.00 82.00 318 TRP A O 1
ATOM 2432 N N . MET A 1 319 ? -26.915 -25.982 33.276 1.00 80.94 319 MET A N 1
ATOM 2433 C CA . MET A 1 319 ? -27.640 -25.502 34.444 1.00 80.94 319 MET A CA 1
ATOM 2434 C C . MET A 1 319 ? -26.660 -25.399 35.609 1.00 80.94 319 MET A C 1
ATOM 2436 O O . MET A 1 319 ? -26.049 -26.388 36.015 1.00 80.94 319 MET A O 1
ATOM 2440 N N . ASN A 1 320 ? -26.493 -24.191 36.146 1.00 79.38 320 ASN A N 1
ATOM 2441 C CA . ASN A 1 320 ? -25.553 -23.880 37.226 1.00 79.38 320 ASN A CA 1
ATOM 2442 C C . ASN A 1 320 ? -24.117 -24.368 36.928 1.00 79.38 320 ASN A C 1
ATOM 2444 O O . ASN A 1 320 ? -23.420 -24.856 37.816 1.00 79.38 320 ASN A O 1
ATOM 2448 N N . GLY A 1 321 ? -23.689 -24.251 35.663 1.00 76.31 321 GLY A N 1
ATOM 2449 C CA . GLY A 1 321 ? -22.366 -24.669 35.186 1.00 76.31 321 GLY A CA 1
ATOM 2450 C C . GLY A 1 321 ? -22.215 -26.164 34.876 1.00 76.31 321 GLY A C 1
ATOM 2451 O O . GLY A 1 321 ? -21.126 -26.589 34.497 1.00 76.31 321 GLY A O 1
ATOM 2452 N N . VAL A 1 322 ? -23.274 -26.969 35.013 1.00 78.88 322 VAL A N 1
ATOM 2453 C CA . VAL A 1 322 ? -23.268 -28.405 34.685 1.00 78.88 322 VAL A CA 1
ATOM 2454 C C . VAL A 1 322 ? -24.031 -28.640 33.386 1.00 78.88 322 VAL A C 1
ATOM 2456 O O . VAL A 1 322 ? -25.187 -28.239 33.281 1.00 78.88 322 VAL A O 1
ATOM 2459 N N . GLU A 1 323 ? -23.396 -29.289 32.407 1.00 82.81 323 GLU A N 1
ATOM 2460 C CA . GLU A 1 323 ? -24.028 -29.628 31.124 1.00 82.81 323 GLU A CA 1
ATOM 2461 C C . GLU A 1 323 ? -25.157 -30.646 31.341 1.00 82.81 323 GLU A C 1
ATOM 2463 O O . GLU A 1 323 ? -24.984 -31.635 32.061 1.00 82.81 323 GLU A O 1
ATOM 2468 N N . ILE A 1 324 ? -26.315 -30.406 30.730 1.00 83.56 324 ILE A N 1
ATOM 2469 C CA . ILE A 1 324 ? -27.496 -31.262 30.837 1.00 83.56 324 ILE A CA 1
ATOM 2470 C C . ILE A 1 324 ? -27.932 -31.761 29.455 1.00 83.56 324 ILE A C 1
ATOM 2472 O O . ILE A 1 324 ? -27.833 -31.021 28.479 1.00 83.56 324 ILE A O 1
ATOM 2476 N N . PRO A 1 325 ? -28.458 -32.995 29.349 1.00 80.50 325 PRO A N 1
ATOM 2477 C CA . PRO A 1 325 ? -28.930 -33.520 28.075 1.00 80.50 325 PRO A CA 1
ATOM 2478 C C . PRO A 1 325 ? -30.099 -32.701 27.512 1.00 80.50 325 PRO A C 1
ATOM 2480 O O . PRO A 1 325 ? -31.129 -32.542 28.170 1.00 80.50 325 PRO A O 1
ATOM 2483 N N . HIS A 1 326 ? -29.980 -32.260 26.262 1.00 71.69 326 HIS A N 1
ATOM 2484 C CA . HIS A 1 326 ? -31.032 -31.607 25.485 1.00 71.69 326 HIS A CA 1
ATOM 2485 C C . HIS A 1 326 ? -31.288 -32.426 24.213 1.00 71.69 326 HIS A C 1
ATOM 2487 O O . HIS A 1 326 ? -30.363 -32.856 23.531 1.00 71.69 326 HIS A O 1
ATOM 2493 N N . GLY A 1 327 ? -32.551 -32.719 23.896 1.00 62.09 327 GLY A N 1
ATOM 2494 C CA . GLY A 1 327 ? -32.838 -33.423 22.643 1.00 62.09 327 GLY A CA 1
ATOM 2495 C C . GLY A 1 327 ? -34.241 -33.986 22.485 1.00 62.09 327 GLY A C 1
ATOM 2496 O O . GLY A 1 327 ? -34.725 -34.028 21.358 1.00 62.09 327 GLY A O 1
ATOM 2497 N N . LYS A 1 328 ? -34.927 -34.405 23.562 1.00 57.47 328 LYS A N 1
ATOM 2498 C CA . LYS A 1 328 ? -36.318 -34.902 23.491 1.00 57.47 328 LYS A CA 1
ATOM 2499 C C . LYS A 1 328 ? -37.088 -34.653 24.795 1.00 57.47 328 LYS A C 1
ATOM 2501 O O . LYS A 1 328 ? -36.632 -35.074 25.852 1.00 57.47 328 LYS A O 1
ATOM 2506 N N . SER A 1 329 ? -38.282 -34.059 24.653 1.00 61.75 329 SER A N 1
ATOM 2507 C CA . SER A 1 329 ? -39.256 -33.689 25.705 1.00 61.75 329 SER A CA 1
ATOM 2508 C C . SER A 1 329 ? -38.832 -32.511 26.599 1.00 61.75 329 SER A C 1
ATOM 2510 O O . SER A 1 329 ? -37.636 -32.277 26.755 1.00 61.75 329 SER A O 1
ATOM 2512 N N . PRO A 1 330 ? -39.793 -31.714 27.122 1.00 69.56 330 PRO A N 1
ATOM 2513 C CA . PRO A 1 330 ? -39.475 -30.438 27.754 1.00 69.56 330 PRO A CA 1
ATOM 2514 C C . PRO A 1 330 ? -38.522 -30.633 28.930 1.00 69.56 330 PRO A C 1
ATOM 2516 O O . PRO A 1 330 ? -38.711 -31.526 29.759 1.00 69.56 330 PRO A O 1
ATOM 2519 N N . LEU A 1 331 ? -37.502 -29.779 28.984 1.00 71.19 331 LEU A N 1
ATOM 2520 C CA . LEU A 1 331 ? -36.558 -29.744 30.087 1.00 71.19 331 LEU A CA 1
ATOM 2521 C C . LEU A 1 331 ? -37.317 -29.392 31.376 1.00 71.19 331 LEU A C 1
ATOM 2523 O O . LEU A 1 331 ? -37.825 -28.283 31.522 1.00 71.19 331 LEU A O 1
ATOM 2527 N N . SER A 1 332 ? -37.413 -30.345 32.304 1.00 74.44 332 SER A N 1
ATOM 2528 C CA . SER A 1 332 ? -38.074 -30.145 33.596 1.00 74.44 332 SER A CA 1
ATOM 2529 C C . SER A 1 332 ? -37.043 -29.795 34.660 1.00 74.44 332 SER A C 1
ATOM 2531 O O . SER A 1 332 ? -36.134 -30.580 34.926 1.00 74.44 332 SER A O 1
ATOM 2533 N N . MET A 1 333 ? -37.217 -28.645 35.309 1.00 72.69 333 MET A N 1
ATOM 2534 C CA . MET A 1 333 ? -36.325 -28.157 36.361 1.00 72.69 333 MET A CA 1
ATOM 2535 C C . MET A 1 333 ? -37.038 -28.143 37.721 1.00 72.69 333 MET A C 1
ATOM 2537 O O . MET A 1 333 ? -38.239 -27.864 37.778 1.00 72.69 333 MET A O 1
ATOM 2541 N N . PRO A 1 334 ? -36.335 -28.433 38.831 1.00 75.81 334 PRO A N 1
ATOM 2542 C CA . PRO A 1 334 ? -36.888 -28.234 40.165 1.00 75.81 334 PRO A CA 1
ATOM 2543 C C . PRO A 1 334 ? -37.130 -26.734 40.433 1.00 75.81 334 PRO A C 1
ATOM 2545 O O . PRO A 1 334 ? -36.393 -25.902 39.906 1.00 75.81 334 PRO A O 1
ATOM 2548 N N . PRO A 1 335 ? -38.115 -26.352 41.264 1.00 79.25 335 PRO A N 1
ATOM 2549 C CA . PRO A 1 335 ? -38.348 -24.948 41.607 1.00 79.25 335 PRO A CA 1
ATOM 2550 C C . PRO A 1 335 ? -37.111 -24.297 42.247 1.00 79.25 335 PRO A C 1
ATOM 2552 O O . PRO A 1 335 ? -36.518 -24.873 43.160 1.00 79.25 335 PRO A O 1
ATOM 2555 N N . GLY A 1 336 ? -36.732 -23.099 41.796 1.00 79.06 336 GLY A N 1
ATOM 2556 C CA . GLY A 1 336 ? -35.602 -22.343 42.345 1.00 79.06 336 GLY A CA 1
ATOM 2557 C C . GLY A 1 336 ? -34.968 -21.384 41.337 1.00 79.06 336 GLY A C 1
ATOM 2558 O O . GLY A 1 336 ? -35.378 -21.332 40.179 1.00 79.06 336 GLY A O 1
ATOM 2559 N N . ASN A 1 337 ? -33.958 -20.637 41.789 1.00 75.38 337 ASN A N 1
ATOM 2560 C CA . ASN A 1 337 ? -33.120 -19.827 40.908 1.00 75.38 337 ASN A CA 1
ATOM 2561 C C . ASN A 1 337 ? -32.068 -20.725 40.258 1.00 75.38 337 ASN A C 1
ATOM 2563 O O . ASN A 1 337 ? -31.255 -21.327 40.959 1.00 75.38 337 ASN A O 1
ATOM 2567 N N . HIS A 1 338 ? -32.063 -20.763 38.930 1.00 75.44 338 HIS A N 1
ATOM 2568 C CA . HIS A 1 338 ? -31.084 -21.503 38.143 1.00 75.44 338 HIS A CA 1
ATOM 2569 C C . HIS A 1 338 ? -30.429 -20.561 37.149 1.00 75.44 338 HIS A C 1
ATOM 2571 O O . HIS A 1 338 ? -31.110 -19.776 36.492 1.00 75.44 338 HIS A O 1
ATOM 2577 N N . ARG A 1 339 ? -29.108 -20.649 37.024 1.00 76.81 339 ARG A N 1
ATOM 2578 C CA . ARG A 1 339 ? -28.390 -20.073 35.894 1.00 76.81 339 ARG A CA 1
ATOM 2579 C C . ARG A 1 339 ? -28.468 -21.058 34.739 1.00 76.81 339 ARG A C 1
ATOM 2581 O O . ARG A 1 339 ? -28.048 -22.202 34.901 1.00 76.81 339 ARG A O 1
ATOM 2588 N N . MET A 1 340 ? -28.967 -20.597 33.603 1.00 76.38 340 MET A N 1
ATOM 2589 C CA . MET A 1 340 ? -29.028 -21.373 32.372 1.00 76.38 340 MET A CA 1
ATOM 2590 C C . MET A 1 340 ? -28.064 -20.770 31.356 1.00 76.38 340 MET A C 1
ATOM 2592 O O . MET A 1 340 ? -28.100 -19.562 31.135 1.00 76.38 340 MET A O 1
ATOM 2596 N N . ASP A 1 341 ? -27.231 -21.603 30.741 1.00 73.81 341 ASP A N 1
ATOM 2597 C CA . ASP A 1 341 ? -26.392 -21.216 29.608 1.00 73.81 341 ASP A CA 1
ATOM 2598 C C . ASP A 1 341 ? -26.780 -22.106 28.406 1.00 73.81 341 ASP A C 1
ATOM 2600 O O . ASP A 1 341 ? -26.976 -23.314 28.561 1.00 73.81 341 ASP A O 1
ATOM 2604 N N . PHE A 1 342 ? -26.927 -21.520 27.216 1.00 76.62 342 PHE A N 1
ATOM 2605 C CA . PHE A 1 342 ? -27.285 -22.220 25.975 1.00 76.62 342 PHE A CA 1
ATOM 2606 C C . PHE A 1 342 ? -26.207 -21.946 24.929 1.00 76.62 342 PHE A C 1
ATOM 2608 O O . PHE A 1 342 ? -25.853 -20.789 24.709 1.00 76.62 342 PHE A O 1
ATOM 2615 N N . ASP A 1 343 ? -25.701 -22.988 24.281 1.00 74.56 343 ASP A N 1
ATOM 2616 C CA . ASP A 1 343 ? -24.694 -22.872 23.225 1.00 74.56 343 ASP A CA 1
ATOM 2617 C C . ASP A 1 343 ? -25.285 -23.336 21.900 1.00 74.56 343 ASP A C 1
ATOM 2619 O O . ASP A 1 343 ? -25.911 -24.395 21.819 1.00 74.56 343 ASP A O 1
ATOM 2623 N N . PHE A 1 344 ? -25.101 -22.518 20.871 1.00 74.31 344 PHE A N 1
ATOM 2624 C CA . PHE A 1 344 ? -25.653 -22.709 19.539 1.00 74.31 344 PHE A CA 1
ATOM 2625 C C . PHE A 1 344 ? -24.525 -22.654 18.510 1.00 74.31 344 PHE A C 1
ATOM 2627 O O . PHE A 1 344 ? -23.632 -21.816 18.605 1.00 74.31 344 PHE A O 1
ATOM 2634 N N . GLY A 1 345 ? -24.585 -23.502 17.485 1.00 70.38 345 GLY A N 1
ATOM 2635 C CA . GLY A 1 345 ? -23.552 -23.545 16.449 1.00 70.38 345 GLY A CA 1
ATOM 2636 C C . GLY A 1 345 ? -23.974 -24.314 15.203 1.00 70.38 345 GLY A C 1
ATOM 2637 O O . GLY A 1 345 ? -24.977 -25.032 15.219 1.00 70.38 345 GLY A O 1
ATOM 2638 N N . PHE A 1 346 ? -23.197 -24.169 14.128 1.00 69.44 346 PHE A N 1
ATOM 2639 C CA . PHE A 1 346 ? -23.435 -24.851 12.853 1.00 69.44 346 PHE A CA 1
ATOM 2640 C C . PHE A 1 346 ? -22.981 -26.318 12.902 1.00 69.44 346 PHE A C 1
ATOM 2642 O O . PHE A 1 346 ? -21.862 -26.585 13.349 1.00 69.44 346 PHE A O 1
ATOM 2649 N N . PRO A 1 347 ? -23.802 -27.279 12.432 1.00 62.69 347 PRO A N 1
ATOM 2650 C CA . PRO A 1 347 ? -23.478 -28.707 12.482 1.00 62.69 347 PRO A CA 1
ATOM 2651 C C . PRO A 1 347 ? -22.174 -29.103 11.772 1.00 62.69 347 PRO A C 1
ATOM 2653 O O . PRO A 1 347 ? -21.557 -30.092 12.163 1.00 62.69 347 PRO A O 1
ATOM 2656 N N . SER A 1 348 ? -21.755 -28.367 10.736 1.00 58.81 348 SER A N 1
ATOM 2657 C CA . SER A 1 348 ? -20.580 -28.702 9.917 1.00 58.81 348 SER A CA 1
ATOM 2658 C C . SER A 1 348 ? -19.263 -28.075 10.392 1.00 58.81 348 SER A C 1
ATOM 2660 O O . SER A 1 348 ? -18.207 -28.397 9.850 1.00 58.81 348 SER A O 1
ATOM 2662 N N . GLY A 1 349 ? -19.293 -27.172 11.380 1.00 51.19 349 GLY A N 1
ATOM 2663 C CA . GLY A 1 349 ? -18.119 -26.376 11.760 1.00 51.19 349 GLY A CA 1
ATOM 2664 C C . GLY A 1 349 ? -17.685 -25.347 10.704 1.00 51.19 349 GLY A C 1
ATOM 2665 O O . GLY A 1 349 ? -16.636 -24.724 10.867 1.00 51.19 349 GLY A O 1
ATOM 2666 N N . ALA A 1 350 ? -18.467 -25.149 9.637 1.00 48.28 350 ALA A N 1
ATOM 2667 C CA . ALA A 1 350 ? -18.240 -24.084 8.673 1.00 48.28 350 ALA A CA 1
ATOM 2668 C C . ALA A 1 350 ? -18.510 -22.718 9.322 1.00 48.28 350 ALA A C 1
ATOM 2670 O O . ALA A 1 350 ? -19.589 -22.465 9.861 1.00 48.28 350 ALA A O 1
ATOM 2671 N N . ALA A 1 351 ? -17.525 -21.822 9.252 1.00 43.00 351 ALA A N 1
ATOM 2672 C CA . ALA A 1 351 ? -17.737 -20.403 9.488 1.00 43.00 351 ALA A CA 1
ATOM 2673 C C . ALA A 1 351 ? -18.549 -19.856 8.307 1.00 43.00 351 ALA A C 1
ATOM 2675 O O . ALA A 1 351 ? -17.992 -19.471 7.281 1.00 43.00 351 ALA A O 1
ATOM 2676 N N . ALA A 1 352 ? -19.875 -19.916 8.415 1.00 41.91 352 ALA A N 1
ATOM 2677 C CA . ALA A 1 352 ? -20.745 -19.208 7.495 1.00 41.91 352 ALA A CA 1
ATOM 2678 C C . ALA A 1 352 ? -20.566 -17.693 7.689 1.00 41.91 352 ALA A C 1
ATOM 2680 O O . ALA A 1 352 ? -20.313 -17.234 8.805 1.00 41.91 352 ALA A O 1
ATOM 2681 N N . ASP A 1 353 ? -20.702 -16.956 6.584 1.00 44.44 353 ASP A N 1
ATOM 2682 C CA . ASP A 1 353 ? -20.818 -15.495 6.501 1.00 44.44 353 ASP A CA 1
ATOM 2683 C C . ASP A 1 353 ? -21.533 -14.863 7.712 1.00 44.44 353 ASP A C 1
ATOM 2685 O O . ASP A 1 353 ? -22.446 -15.471 8.279 1.00 44.44 353 ASP A O 1
ATOM 2689 N N . PRO A 1 354 ? -21.168 -13.630 8.106 1.00 47.88 354 PRO A N 1
ATOM 2690 C CA . PRO A 1 354 ? -21.510 -13.082 9.413 1.00 47.88 354 PRO A CA 1
ATOM 2691 C C . PRO A 1 354 ? -23.024 -13.066 9.656 1.00 47.88 354 PRO A C 1
ATOM 2693 O O . PRO A 1 354 ? -23.779 -12.340 9.007 1.00 47.88 354 PRO A O 1
ATOM 2696 N N . LEU A 1 355 ? -23.473 -13.857 10.635 1.00 53.25 355 LEU A N 1
ATOM 2697 C CA . LEU A 1 355 ? -24.860 -13.860 11.088 1.00 53.25 355 LEU A CA 1
ATOM 2698 C C . LEU A 1 355 ? -25.060 -12.838 12.203 1.00 53.25 355 LEU A C 1
ATOM 2700 O O . LEU A 1 355 ? -24.425 -12.904 13.257 1.00 53.25 355 LEU A O 1
ATOM 2704 N N . ALA A 1 356 ? -26.017 -11.933 12.008 1.00 53.12 356 ALA A N 1
ATOM 2705 C CA . ALA A 1 356 ? -26.571 -11.150 13.101 1.00 53.12 356 ALA A CA 1
ATOM 2706 C C . ALA A 1 356 ? -27.407 -12.076 14.000 1.00 53.12 356 ALA A C 1
ATOM 2708 O O . ALA A 1 356 ? -28.490 -12.514 13.611 1.00 53.12 356 ALA A O 1
ATOM 2709 N N . VAL A 1 357 ? -26.909 -12.380 15.200 1.00 58.28 357 VAL A N 1
ATOM 2710 C CA . VAL A 1 357 ? -27.639 -13.197 16.178 1.00 58.28 357 VAL A CA 1
ATOM 2711 C C . VAL A 1 357 ? -28.423 -12.284 17.114 1.00 58.28 357 VAL A C 1
ATOM 2713 O O . VAL A 1 357 ? -27.862 -11.395 17.755 1.00 58.28 357 VAL A O 1
ATOM 2716 N N . LYS A 1 358 ? -29.732 -12.520 17.195 1.00 62.84 358 LYS A N 1
ATOM 2717 C CA . LYS A 1 358 ? -30.617 -11.952 18.212 1.00 62.84 358 LYS A CA 1
ATOM 2718 C C . LYS A 1 358 ? -31.218 -13.095 19.016 1.00 62.84 358 LYS A C 1
ATOM 2720 O O . LYS A 1 358 ? -31.445 -14.174 18.471 1.00 62.84 358 LYS A O 1
ATOM 2725 N N . SER A 1 359 ? -31.507 -12.853 20.285 1.00 67.44 359 SER A N 1
ATOM 2726 C CA . SER A 1 359 ? -32.187 -13.814 21.153 1.00 67.44 359 SER A CA 1
ATOM 2727 C C . SER A 1 359 ? -33.439 -1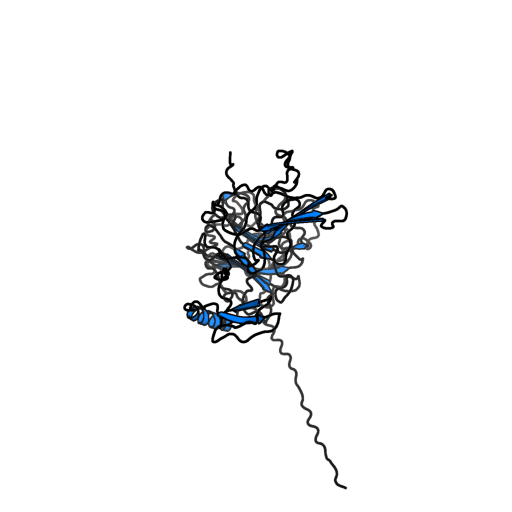3.189 21.751 1.00 67.44 359 SER A C 1
ATOM 2729 O O . SER A 1 359 ? -33.419 -12.023 22.138 1.00 67.44 359 SER A O 1
ATOM 2731 N N . GLN A 1 360 ? -34.508 -13.971 21.849 1.00 71.12 360 GLN A N 1
ATOM 2732 C CA . GLN A 1 360 ? -35.707 -13.618 22.599 1.00 71.12 360 GLN A CA 1
ATOM 2733 C C . GLN A 1 360 ? -36.128 -14.833 23.421 1.00 71.12 360 GLN A C 1
ATOM 2735 O O . GLN A 1 360 ? -36.261 -15.933 22.879 1.00 71.12 360 GLN A O 1
ATOM 2740 N N . LEU A 1 361 ? -36.332 -14.648 24.721 1.00 65.38 361 LEU A N 1
ATOM 2741 C CA . LEU A 1 361 ? -36.917 -15.655 25.589 1.00 65.38 361 LEU A CA 1
ATOM 2742 C C . LEU A 1 361 ? -38.440 -15.516 25.560 1.00 65.38 361 LEU A C 1
ATOM 2744 O O . LEU A 1 361 ? -39.017 -14.599 26.147 1.00 65.38 361 LEU A O 1
ATOM 2748 N N . GLU A 1 362 ? -39.094 -16.432 24.849 1.00 64.25 362 GLU A N 1
ATOM 2749 C CA . GLU A 1 362 ? -40.545 -16.411 24.661 1.00 64.25 362 GLU A CA 1
ATOM 2750 C C . GLU A 1 362 ? -41.286 -16.405 26.011 1.00 64.25 362 GLU A C 1
ATOM 2752 O O . GLU A 1 362 ? -41.079 -17.272 26.863 1.00 64.25 362 GLU A O 1
ATOM 2757 N N . GLY A 1 363 ? -42.147 -15.403 26.210 1.00 68.62 363 GLY A N 1
ATOM 2758 C CA . GLY A 1 363 ? -42.920 -15.213 27.443 1.00 68.62 363 GLY A CA 1
ATOM 2759 C C . GLY A 1 363 ? -42.214 -14.425 28.554 1.00 68.62 363 GLY A C 1
ATOM 2760 O O . GLY A 1 363 ? -42.828 -14.208 29.599 1.00 68.62 363 GLY A O 1
ATOM 2761 N N . LEU A 1 364 ? -40.968 -13.989 28.344 1.00 59.28 364 LEU A N 1
ATOM 2762 C CA . LEU A 1 364 ? -40.223 -13.114 29.261 1.00 59.28 364 LEU A CA 1
ATOM 2763 C C . LEU A 1 364 ? -39.742 -11.828 28.584 1.00 59.28 364 LEU A C 1
ATOM 2765 O O . LEU A 1 364 ? -39.807 -10.770 29.204 1.00 59.28 364 LEU A O 1
ATOM 2769 N N . ASP A 1 365 ? -39.308 -11.917 27.328 1.00 55.00 365 ASP A N 1
ATOM 2770 C CA . ASP A 1 365 ? -38.818 -10.773 26.567 1.00 55.00 365 ASP A CA 1
ATOM 2771 C C . ASP A 1 365 ? -39.893 -10.245 25.610 1.00 55.00 365 ASP A C 1
ATOM 2773 O O . ASP A 1 365 ? -40.401 -10.977 24.755 1.00 55.00 365 ASP A O 1
ATOM 2777 N N . ASP A 1 366 ? -40.184 -8.947 25.696 1.00 65.06 366 ASP A N 1
ATOM 2778 C CA . ASP A 1 366 ? -41.125 -8.270 24.792 1.00 65.06 366 ASP A CA 1
ATOM 2779 C C . ASP A 1 366 ? -40.503 -7.967 23.412 1.00 65.06 366 ASP A C 1
ATOM 2781 O O . ASP A 1 366 ? -41.219 -7.804 22.423 1.00 65.06 366 ASP A O 1
ATOM 2785 N N . GLU A 1 367 ? -39.167 -7.936 23.321 1.00 61.53 367 GLU A N 1
ATOM 2786 C CA . GLU A 1 367 ? -38.410 -7.617 22.105 1.00 61.53 367 GLU A CA 1
ATOM 2787 C C . GLU A 1 367 ? -37.165 -8.502 21.947 1.00 61.53 367 GLU A C 1
ATOM 2789 O O . GLU A 1 367 ? -36.567 -8.955 22.925 1.00 61.53 367 GLU A O 1
ATOM 2794 N N . TRP A 1 368 ? -36.734 -8.702 20.697 1.00 66.31 368 TRP A N 1
ATOM 2795 C CA . TRP A 1 368 ? -35.487 -9.394 20.361 1.00 66.31 368 TRP A CA 1
ATOM 2796 C C . TRP A 1 368 ? -34.261 -8.612 20.846 1.00 66.31 368 TRP A C 1
ATOM 2798 O O . TRP A 1 368 ? -34.011 -7.500 20.380 1.00 66.31 368 TRP A O 1
ATOM 2808 N N . GLN A 1 369 ? -33.450 -9.229 21.705 1.00 51.66 369 GLN A N 1
ATOM 2809 C CA . GLN A 1 369 ? -32.245 -8.624 22.268 1.00 51.66 369 GLN A CA 1
ATOM 2810 C C . GLN A 1 369 ? -31.005 -8.923 21.401 1.00 51.66 369 GLN A C 1
ATOM 2812 O O . GLN A 1 369 ? -30.795 -10.079 21.010 1.00 51.66 369 GLN A O 1
ATOM 2817 N N . PRO A 1 370 ? -30.162 -7.920 21.089 1.00 57.06 370 PRO A N 1
ATOM 2818 C CA . PRO A 1 370 ? -28.833 -8.146 20.529 1.00 57.06 370 PRO A CA 1
ATOM 2819 C C . PRO A 1 370 ? -27.872 -8.661 21.615 1.00 57.06 370 PRO A C 1
ATOM 2821 O O . PRO A 1 370 ? -27.949 -8.256 22.771 1.00 57.06 370 PRO A O 1
ATOM 2824 N N . ILE A 1 371 ? -26.943 -9.544 21.249 1.00 56.78 371 ILE A N 1
ATOM 2825 C CA . ILE A 1 371 ? -25.902 -10.050 22.164 1.00 56.78 371 ILE A CA 1
ATOM 2826 C C . ILE A 1 371 ? -24.800 -8.978 22.305 1.00 56.78 371 ILE A C 1
ATOM 2828 O O . ILE A 1 371 ? -24.534 -8.304 21.315 1.00 56.78 371 ILE A O 1
ATOM 2832 N N . GLU A 1 372 ? -24.165 -8.819 23.484 1.00 50.84 372 GLU A N 1
ATOM 2833 C CA . GLU A 1 372 ? -23.092 -7.837 23.798 1.00 50.84 372 GLU A CA 1
ATOM 2834 C C . GLU A 1 372 ? -21.924 -7.843 22.781 1.00 50.84 372 GLU A C 1
ATOM 2836 O O . GLU A 1 372 ? -20.874 -8.455 22.983 1.00 50.84 372 GLU A O 1
ATOM 2841 N N . ARG A 1 373 ? -22.129 -7.184 21.639 1.00 58.16 373 ARG A N 1
ATOM 2842 C CA . ARG A 1 373 ? -21.241 -7.108 20.475 1.00 58.16 373 ARG A CA 1
ATOM 2843 C C . ARG A 1 373 ? -21.510 -5.771 19.783 1.00 58.16 373 ARG A C 1
ATOM 2845 O O . ARG A 1 373 ? -22.668 -5.424 19.563 1.00 58.16 373 ARG A O 1
ATOM 2852 N N . GLY A 1 374 ? -20.471 -5.015 19.433 1.00 64.00 374 GLY A N 1
ATOM 2853 C CA . GLY A 1 374 ? -20.659 -3.775 18.676 1.00 64.00 374 GLY A CA 1
ATOM 2854 C C . GLY A 1 374 ? -19.490 -2.801 18.736 1.00 64.00 374 GLY A C 1
ATOM 2855 O O . GLY A 1 374 ? -18.533 -2.983 19.488 1.00 64.00 374 GLY A O 1
ATOM 2856 N N . MET A 1 375 ? -19.586 -1.762 17.912 1.00 84.62 375 MET A N 1
ATOM 2857 C CA . MET A 1 375 ? -18.689 -0.609 17.939 1.00 84.62 375 MET A CA 1
ATOM 2858 C C . MET A 1 375 ? -19.060 0.301 19.124 1.00 84.62 375 MET A C 1
ATOM 2860 O O . MET A 1 375 ? -20.214 0.312 19.564 1.00 84.62 375 MET A O 1
ATOM 2864 N N . SER A 1 376 ? -18.114 1.067 19.671 1.00 87.38 376 SER A N 1
ATOM 2865 C CA . SER A 1 376 ? -18.387 1.907 20.849 1.00 87.38 376 SER A CA 1
ATOM 2866 C C . SER A 1 376 ? -17.529 3.168 20.941 1.00 87.38 376 SER A C 1
ATOM 2868 O O . SER A 1 376 ? -16.348 3.155 20.591 1.00 87.38 376 SER A O 1
ATOM 2870 N N . LEU A 1 377 ? -18.095 4.234 21.516 1.00 91.12 377 LEU A N 1
ATOM 2871 C CA . LEU A 1 377 ? -17.357 5.397 22.010 1.00 91.12 377 LEU A CA 1
ATOM 2872 C C . LEU A 1 377 ? -17.235 5.314 23.533 1.00 91.12 377 LEU A C 1
ATOM 2874 O O . LEU A 1 377 ? -18.216 5.512 24.251 1.00 91.12 377 LEU A O 1
ATOM 2878 N N . THR A 1 378 ? -16.036 5.042 24.032 1.00 92.25 378 THR A N 1
ATOM 2879 C CA . THR A 1 378 ? -15.773 4.970 25.472 1.00 92.25 378 THR A CA 1
ATOM 2880 C C . THR A 1 378 ? -15.101 6.245 25.948 1.00 92.25 378 THR A C 1
ATOM 2882 O O . THR A 1 378 ? -14.030 6.606 25.462 1.00 92.25 378 THR A O 1
ATOM 2885 N N . TRP A 1 379 ? -15.700 6.892 26.939 1.00 93.56 379 TRP A N 1
ATOM 2886 C CA . TRP A 1 379 ? -15.139 8.023 27.664 1.00 93.56 379 TRP A CA 1
ATOM 2887 C C . TRP A 1 379 ? -14.630 7.551 29.022 1.00 93.56 379 TRP A C 1
ATOM 2889 O O . TRP A 1 379 ? -15.359 6.901 29.770 1.00 93.56 379 TRP A O 1
ATOM 2899 N N . GLU A 1 380 ? -13.390 7.885 29.358 1.00 95.69 380 GLU A N 1
ATOM 2900 C CA . GLU A 1 380 ? -12.783 7.621 30.661 1.00 95.69 380 GLU A CA 1
ATOM 2901 C C . GLU A 1 380 ? -12.363 8.936 31.318 1.00 95.69 380 GLU A C 1
ATOM 2903 O O . GLU A 1 380 ? -11.655 9.746 30.717 1.00 95.69 380 GLU A O 1
ATOM 2908 N N . MET A 1 381 ? -12.757 9.135 32.573 1.00 95.25 381 MET A N 1
ATOM 2909 C CA . MET A 1 381 ? -12.346 10.268 33.399 1.00 95.25 381 MET A CA 1
ATOM 2910 C C . MET A 1 381 ? -11.204 9.821 34.284 1.00 95.25 381 MET A C 1
ATOM 2912 O O . MET A 1 381 ? -11.365 8.895 35.078 1.00 95.25 381 MET A O 1
ATOM 2916 N N . LEU A 1 382 ? -10.057 10.472 34.154 1.00 94.81 382 LEU A N 1
ATOM 2917 C CA . LEU A 1 382 ? -8.828 10.062 34.813 1.00 94.81 382 LEU A CA 1
ATOM 2918 C C . LEU A 1 382 ? -8.413 11.088 35.868 1.00 94.81 382 LEU A C 1
ATOM 2920 O O . LEU A 1 382 ? -8.533 12.300 35.654 1.00 94.81 382 LE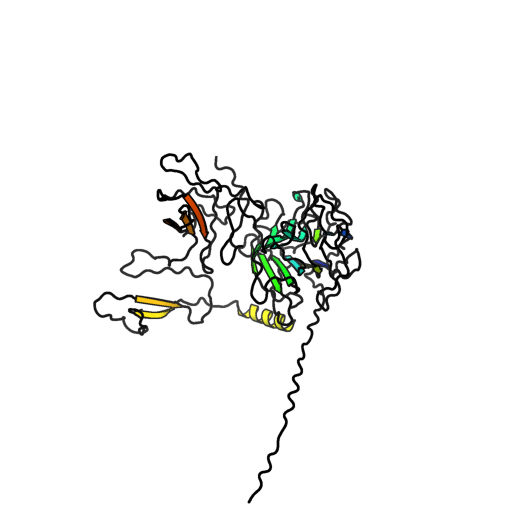U A O 1
ATOM 2924 N N . ASP A 1 383 ? -7.888 10.609 36.993 1.00 94.38 383 ASP A N 1
ATOM 2925 C CA . ASP A 1 383 ? -7.262 11.456 38.010 1.00 94.38 383 ASP A CA 1
ATOM 2926 C C . ASP A 1 383 ? -5.872 11.970 37.572 1.00 94.38 383 ASP A C 1
ATOM 2928 O O . ASP A 1 383 ? -5.411 11.733 36.452 1.00 94.38 383 ASP A O 1
ATOM 2932 N N . ALA A 1 384 ? -5.182 12.686 38.465 1.00 95.56 384 ALA A N 1
ATOM 2933 C CA . ALA A 1 384 ? -3.833 13.207 38.213 1.00 95.56 384 ALA A CA 1
ATOM 2934 C C . ALA A 1 384 ? -2.773 12.117 37.948 1.00 95.56 384 ALA A C 1
ATOM 2936 O O . ALA A 1 384 ? -1.737 12.413 37.359 1.00 95.56 384 ALA A O 1
ATOM 2937 N N . ASN A 1 385 ? -3.021 10.878 38.380 1.00 94.44 385 ASN A N 1
ATOM 2938 C CA . ASN A 1 385 ? -2.120 9.738 38.223 1.00 94.44 385 ASN A CA 1
ATOM 2939 C C . ASN A 1 385 ? -2.512 8.846 37.032 1.00 94.44 385 ASN A C 1
ATOM 2941 O O . ASN A 1 385 ? -1.873 7.821 36.798 1.00 94.44 385 ASN A O 1
ATOM 2945 N N . GLY A 1 386 ? -3.563 9.206 36.288 1.00 88.44 386 GLY A N 1
ATOM 2946 C CA . GLY A 1 386 ? -4.070 8.427 35.161 1.00 88.44 386 GLY A CA 1
ATOM 2947 C C . GLY A 1 386 ? -4.972 7.254 35.553 1.00 88.44 386 GLY A C 1
ATOM 2948 O O . GLY A 1 386 ? -5.263 6.416 34.699 1.00 88.44 386 GLY A O 1
ATOM 2949 N N . LYS A 1 387 ? -5.426 7.167 36.810 1.00 89.44 387 LYS A N 1
ATOM 2950 C CA . LYS A 1 387 ? -6.393 6.152 37.245 1.00 89.44 387 LYS A CA 1
ATOM 2951 C C . LYS A 1 387 ? -7.789 6.515 36.741 1.00 89.44 387 LYS A C 1
ATOM 2953 O O . LYS A 1 387 ? -8.240 7.639 36.955 1.00 89.44 387 LYS A O 1
ATOM 2958 N N . THR A 1 388 ? -8.496 5.549 36.154 1.00 91.50 388 THR A N 1
ATOM 2959 C CA . THR A 1 388 ? -9.903 5.709 35.761 1.00 91.50 388 THR A CA 1
ATOM 2960 C C . THR A 1 388 ? -10.793 5.864 36.997 1.00 91.50 388 THR A C 1
ATOM 2962 O O . THR A 1 388 ? -10.905 4.957 37.822 1.00 91.50 388 THR A O 1
ATOM 2965 N N . LEU A 1 389 ? -11.400 7.043 37.133 1.00 79.06 389 LEU A N 1
ATOM 2966 C CA . LEU A 1 389 ? -12.365 7.406 38.173 1.00 79.06 389 LEU A CA 1
ATOM 2967 C C . LEU A 1 389 ? -13.793 7.038 37.769 1.00 79.06 389 LEU A C 1
ATOM 2969 O O . LEU A 1 389 ? -14.579 6.593 38.600 1.00 79.06 389 LEU A O 1
ATOM 2973 N N . ALA A 1 390 ? -14.121 7.235 36.494 1.00 84.25 390 ALA A N 1
ATOM 2974 C CA . ALA A 1 390 ? -15.407 6.897 35.904 1.00 84.25 390 ALA A CA 1
ATOM 2975 C C . ALA A 1 390 ? -15.223 6.538 34.427 1.00 84.25 390 ALA A C 1
ATOM 2977 O O . ALA A 1 390 ? -14.269 6.985 33.785 1.00 84.25 390 ALA A O 1
ATOM 2978 N N . SER A 1 391 ? -16.145 5.739 33.896 1.00 90.19 391 SER A N 1
ATOM 2979 C CA . SER A 1 391 ? -16.216 5.433 32.473 1.00 90.19 391 SER A CA 1
ATOM 2980 C C . SER A 1 391 ? -17.666 5.448 32.002 1.00 90.19 391 SER A C 1
ATOM 2982 O O . SER A 1 391 ? -18.567 5.039 32.732 1.00 90.19 391 SER A O 1
ATOM 2984 N N . THR A 1 392 ? -17.890 5.960 30.796 1.00 87.00 392 THR A N 1
ATOM 2985 C CA . THR A 1 392 ? -19.177 5.931 30.096 1.00 87.00 392 THR A CA 1
ATOM 2986 C C . THR A 1 392 ? -18.956 5.324 28.719 1.00 87.00 392 THR A C 1
ATOM 2988 O O . THR A 1 392 ? -18.035 5.725 28.010 1.00 87.00 392 THR A O 1
ATOM 2991 N N . VAL A 1 393 ? -19.788 4.355 28.346 1.00 86.00 393 VAL A N 1
ATOM 2992 C CA . VAL A 1 393 ? -19.722 3.681 27.046 1.00 86.00 393 VAL A CA 1
ATOM 2993 C C . VAL A 1 393 ? -20.977 4.024 26.260 1.00 86.00 393 VAL A C 1
ATOM 2995 O O . VAL A 1 393 ? -22.086 3.742 26.711 1.00 86.00 393 VAL A O 1
ATOM 2998 N N . HIS A 1 394 ? -20.801 4.605 25.077 1.00 85.75 394 HIS A N 1
ATOM 2999 C CA . HIS A 1 394 ? -21.874 4.785 24.108 1.00 85.75 394 HIS A CA 1
ATOM 3000 C C . HIS A 1 394 ? -21.743 3.713 23.036 1.00 85.75 394 HIS A C 1
ATOM 3002 O O . HIS A 1 394 ? -20.804 3.723 22.238 1.00 85.75 394 HIS A O 1
ATOM 3008 N N . TRP A 1 395 ? -22.680 2.772 23.036 1.00 80.94 395 TRP A N 1
ATOM 3009 C CA . TRP A 1 395 ? -22.734 1.724 22.029 1.00 80.94 395 TRP A CA 1
ATOM 3010 C C . TRP A 1 395 ? -23.247 2.271 20.703 1.00 80.94 395 TRP A C 1
ATOM 3012 O O . TRP A 1 395 ? -24.224 3.023 20.650 1.00 80.94 395 TRP A O 1
ATOM 3022 N N . VAL A 1 396 ? -22.595 1.851 19.627 1.00 78.94 396 VAL A N 1
ATOM 3023 C CA . VAL A 1 396 ? -22.982 2.161 18.257 1.00 78.94 396 VAL A CA 1
ATOM 3024 C C . VAL A 1 396 ? -23.609 0.907 17.682 1.00 78.94 396 VAL A C 1
ATOM 3026 O O . VAL A 1 396 ? -22.938 -0.066 17.338 1.00 78.94 396 VAL A O 1
ATOM 3029 N N . THR A 1 397 ? -24.934 0.928 17.659 1.00 68.94 397 THR A N 1
ATOM 3030 C CA . THR A 1 397 ? -25.777 -0.154 17.166 1.00 68.94 397 THR A CA 1
ATOM 3031 C C . THR A 1 397 ? -26.772 0.432 16.178 1.00 68.94 397 THR A C 1
ATOM 3033 O O . THR A 1 397 ? -27.184 1.581 16.342 1.00 68.94 397 THR A O 1
ATOM 3036 N N . HIS A 1 398 ? -27.189 -0.383 15.207 1.00 64.00 398 HIS A N 1
ATOM 3037 C CA . HIS A 1 398 ? -28.112 -0.002 14.132 1.00 64.00 398 HIS A CA 1
ATOM 3038 C C . HIS A 1 398 ? -27.518 1.001 13.126 1.00 64.00 398 HIS A C 1
ATOM 3040 O O . HIS A 1 398 ? -26.516 1.664 13.387 1.00 64.00 398 HIS A O 1
ATOM 3046 N N . SER A 1 399 ? -28.124 1.077 11.940 1.00 68.06 399 SER A N 1
ATOM 3047 C CA . SER A 1 399 ? -27.780 2.084 10.931 1.00 68.06 399 SER A CA 1
ATOM 3048 C C . SER A 1 399 ? -28.384 3.436 11.308 1.00 68.06 399 SER A C 1
ATOM 3050 O O . SER A 1 399 ? -29.520 3.486 11.785 1.00 68.06 399 SER A O 1
ATOM 3052 N N . SER A 1 400 ? -27.651 4.527 11.060 1.00 71.62 400 SER A N 1
ATOM 3053 C CA . SER A 1 400 ? -28.204 5.882 11.163 1.00 71.62 400 SER A CA 1
ATOM 3054 C C . SER A 1 400 ? -29.434 6.022 10.271 1.00 71.62 400 SER A C 1
ATOM 3056 O O . SER A 1 400 ? -29.478 5.466 9.173 1.00 71.62 400 SER A O 1
ATOM 3058 N N . SER A 1 401 ? -30.434 6.777 10.722 1.00 71.75 401 SER A N 1
ATOM 3059 C CA . SER A 1 401 ? -31.684 6.946 9.971 1.00 71.75 401 SER A CA 1
ATOM 3060 C C . SER A 1 401 ? -31.479 7.645 8.625 1.00 71.75 401 SER A C 1
ATOM 3062 O O . SER A 1 401 ? -32.218 7.400 7.673 1.00 71.75 401 SER A O 1
ATOM 3064 N N . SER A 1 402 ? -30.445 8.483 8.546 1.00 72.50 402 SER A N 1
ATOM 3065 C CA . SER A 1 402 ? -30.005 9.176 7.344 1.00 72.50 402 SER A CA 1
ATOM 3066 C C . SER A 1 402 ? -29.077 8.362 6.436 1.00 72.50 402 SER A C 1
ATOM 3068 O O . SER A 1 402 ? -28.674 8.879 5.392 1.00 72.50 402 SER A O 1
ATOM 3070 N N . TRP A 1 403 ? -28.715 7.131 6.819 1.00 68.38 403 TRP A N 1
ATOM 3071 C CA . TRP A 1 40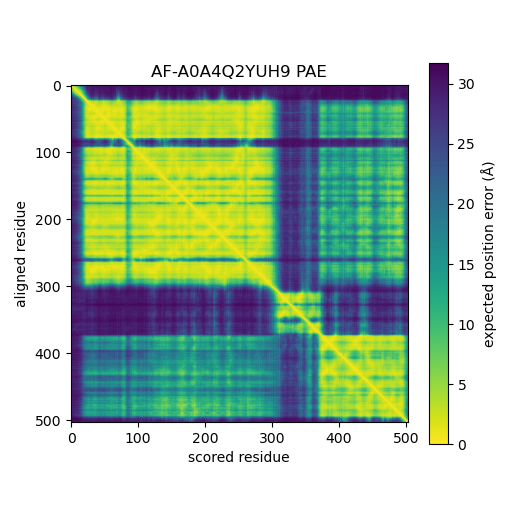3 ? -27.785 6.305 6.052 1.00 68.38 403 TRP A CA 1
ATOM 3072 C C . TRP A 1 403 ? -28.323 6.052 4.639 1.00 68.38 403 TRP A C 1
ATOM 3074 O O . TRP A 1 403 ? -29.464 5.615 4.467 1.00 68.38 403 TRP A O 1
ATOM 3084 N N . LYS A 1 404 ? -27.501 6.342 3.629 1.00 70.88 404 LYS A N 1
ATOM 3085 C CA . LYS A 1 404 ? -27.806 6.139 2.211 1.00 70.88 404 LYS A CA 1
ATOM 3086 C C . LYS A 1 404 ? -27.100 4.886 1.687 1.00 70.88 404 LYS A C 1
ATOM 3088 O O . LYS A 1 404 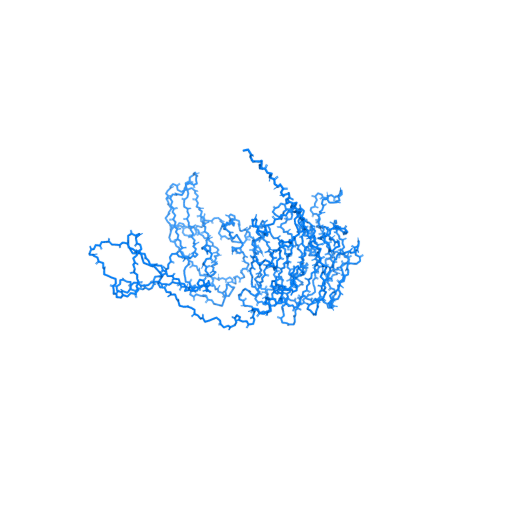? -27.234 3.821 2.287 1.00 70.88 404 LYS A O 1
ATOM 3093 N N . SER A 1 405 ? -26.419 4.972 0.544 1.00 60.62 405 SER A N 1
ATOM 3094 C CA . SER A 1 405 ? -25.731 3.829 -0.052 1.00 60.62 405 SER A CA 1
ATOM 3095 C C . SER A 1 405 ? -24.390 3.559 0.618 1.00 60.62 405 SER A C 1
ATOM 3097 O O . SER A 1 405 ? -24.028 2.394 0.777 1.00 60.62 405 SER A O 1
ATOM 3099 N N . ASP A 1 406 ? -23.670 4.596 1.047 1.00 58.09 406 ASP A N 1
ATOM 3100 C CA . ASP A 1 406 ? -22.331 4.459 1.604 1.00 58.09 406 ASP A CA 1
ATOM 3101 C C . ASP A 1 406 ? -21.967 5.555 2.626 1.00 58.09 406 ASP A C 1
ATOM 3103 O O . ASP A 1 406 ? -22.779 6.370 3.060 1.00 58.09 406 ASP A O 1
ATOM 3107 N N . MET A 1 407 ? -20.711 5.530 3.076 1.00 67.31 407 MET A N 1
ATOM 3108 C CA . MET A 1 407 ? -20.161 6.492 4.035 1.00 67.31 407 MET A CA 1
ATOM 3109 C C . MET A 1 407 ? -19.984 7.912 3.483 1.00 67.31 407 MET A C 1
ATOM 3111 O O . MET A 1 407 ? -19.852 8.853 4.259 1.00 67.31 407 MET A O 1
ATOM 3115 N N . ILE A 1 408 ? -19.903 8.056 2.163 1.00 62.38 408 ILE A N 1
ATOM 3116 C CA . ILE A 1 408 ? -19.554 9.289 1.458 1.00 62.38 408 ILE A CA 1
ATOM 3117 C C . ILE A 1 408 ? -20.817 10.107 1.181 1.00 62.38 408 ILE A C 1
ATOM 3119 O O . ILE A 1 408 ? -20.784 11.336 1.249 1.00 62.38 408 ILE A O 1
ATOM 3123 N N . ASP A 1 409 ? -21.933 9.443 0.881 1.00 62.19 409 ASP A N 1
ATOM 3124 C CA . ASP A 1 409 ? -23.208 10.079 0.550 1.00 62.19 409 ASP A CA 1
ATOM 3125 C C . ASP A 1 409 ? -24.176 10.214 1.743 1.00 62.19 409 ASP A C 1
ATOM 3127 O O . ASP A 1 409 ? -25.156 10.975 1.662 1.00 62.19 409 ASP A O 1
ATOM 3131 N N . SER A 1 410 ? -23.891 9.522 2.849 1.00 73.00 410 SER A N 1
ATOM 3132 C CA . SER A 1 410 ? -24.639 9.598 4.106 1.00 73.00 410 SER A CA 1
ATOM 3133 C C . SER A 1 410 ? -24.291 10.869 4.894 1.00 73.00 410 SER A C 1
ATOM 3135 O O . SER A 1 410 ? -23.129 11.080 5.242 1.00 73.00 410 SER A O 1
ATOM 3137 N N . PRO A 1 411 ? -25.269 11.734 5.226 1.00 78.94 411 PRO A N 1
ATOM 3138 C CA . PRO A 1 411 ? -25.001 12.923 6.023 1.00 78.94 411 PRO A CA 1
ATOM 3139 C C . PRO A 1 411 ? -24.725 12.546 7.483 1.00 78.94 411 PRO A C 1
ATOM 3141 O O . PRO A 1 411 ? -25.412 11.702 8.066 1.00 78.94 411 PRO A O 1
ATOM 3144 N N . LEU A 1 412 ? -23.753 13.228 8.088 1.00 82.25 412 LEU A N 1
ATOM 3145 C CA . LEU A 1 412 ? -23.460 13.088 9.510 1.00 82.25 412 LEU A CA 1
ATOM 3146 C C . LEU A 1 412 ? -24.588 13.695 10.353 1.00 82.25 412 LEU A C 1
ATOM 3148 O O . LEU A 1 412 ? -25.015 14.829 10.132 1.00 82.25 412 LEU A O 1
ATOM 3152 N N . GLU A 1 413 ? -25.061 12.933 11.336 1.00 81.88 413 GLU A N 1
ATOM 3153 C CA . GLU A 1 413 ? -26.064 13.379 12.302 1.00 81.88 413 GLU A CA 1
ATOM 3154 C C . GLU A 1 413 ? -25.366 13.914 13.562 1.00 81.88 413 GLU A C 1
ATOM 3156 O O . GLU A 1 413 ? -24.491 13.257 14.132 1.00 81.88 413 GLU A O 1
ATOM 3161 N N . ASN A 1 414 ? -25.763 15.102 14.030 1.00 85.12 414 ASN A N 1
ATOM 3162 C CA . ASN A 1 414 ? -25.274 15.622 15.305 1.00 85.12 414 ASN A CA 1
ATOM 3163 C C . ASN A 1 414 ? -25.883 14.812 16.459 1.00 85.12 414 ASN A C 1
ATOM 3165 O O . ASN A 1 414 ? -27.106 14.709 16.578 1.00 85.12 414 ASN A O 1
ATOM 3169 N N . ARG A 1 415 ? -25.025 14.270 17.327 1.00 85.00 415 ARG A N 1
ATOM 3170 C CA . ARG A 1 415 ? -25.415 13.489 18.500 1.00 85.00 415 ARG A CA 1
ATOM 3171 C C . ARG A 1 415 ? -24.814 14.095 19.763 1.00 85.00 415 ARG A C 1
ATOM 3173 O O . ARG A 1 415 ? -23.609 14.307 19.849 1.00 85.00 415 ARG A O 1
ATOM 3180 N N . SER A 1 416 ? -25.662 14.336 20.761 1.00 88.06 416 SER A N 1
ATOM 3181 C CA . SER A 1 416 ? -25.269 14.845 22.078 1.00 88.06 416 SER A CA 1
ATOM 3182 C C . SER A 1 416 ? -25.630 13.833 23.157 1.00 88.06 416 SER A C 1
ATOM 3184 O O . SER A 1 416 ? -26.787 13.434 23.266 1.00 88.06 416 SER A O 1
ATOM 3186 N N . GLU A 1 417 ? -24.646 13.442 23.962 1.00 87.88 417 GLU A N 1
ATOM 3187 C CA . GLU A 1 417 ? -24.803 12.450 25.026 1.00 87.88 417 GLU A CA 1
ATOM 3188 C C . GLU A 1 417 ? -24.357 13.036 26.374 1.00 87.88 417 GLU A C 1
ATOM 3190 O O . GLU A 1 417 ? -23.344 13.741 26.436 1.00 87.88 417 GLU A O 1
ATOM 3195 N N . PRO A 1 418 ? -25.091 12.780 27.470 1.00 84.81 418 PRO A N 1
ATOM 3196 C CA . PRO A 1 418 ? -24.704 13.266 28.783 1.00 84.81 418 PRO A CA 1
ATOM 3197 C C . PRO A 1 418 ? -23.498 12.493 29.320 1.00 84.81 418 PRO A C 1
ATOM 3199 O O . PRO A 1 418 ? -23.425 11.268 29.235 1.00 84.81 418 PRO A O 1
ATOM 3202 N N . LEU A 1 419 ? -22.584 13.223 29.957 1.00 85.38 419 LEU A N 1
ATOM 3203 C CA . LEU A 1 419 ? -21.366 12.673 30.534 1.00 85.38 419 LEU A CA 1
ATOM 3204 C C . LEU A 1 419 ? -21.229 13.104 31.998 1.00 85.38 419 LEU A C 1
ATOM 3206 O O . LEU A 1 419 ? -21.250 14.298 32.307 1.00 85.38 419 LEU A O 1
ATOM 3210 N N . PHE A 1 420 ? -21.062 12.144 32.908 1.00 85.88 420 PHE A N 1
ATOM 3211 C CA . PHE A 1 420 ? -20.774 12.447 34.310 1.00 85.88 420 PHE A CA 1
ATOM 3212 C C . PHE A 1 420 ? -19.264 12.564 34.534 1.00 85.88 420 PHE A C 1
ATOM 3214 O O . PHE A 1 420 ? -18.526 11.611 34.298 1.00 85.88 420 PHE A O 1
ATOM 3221 N N . ILE A 1 421 ? -18.805 13.721 35.020 1.00 88.12 421 ILE A N 1
ATOM 3222 C CA . ILE A 1 421 ? -17.385 13.988 35.280 1.00 88.12 421 ILE A CA 1
ATOM 3223 C C . ILE A 1 421 ? -17.169 14.177 36.791 1.00 88.12 421 ILE A C 1
ATOM 3225 O O . ILE A 1 421 ? -17.596 15.202 37.329 1.00 88.12 421 ILE A O 1
ATOM 3229 N N . PRO A 1 422 ? -16.494 13.236 37.483 1.00 89.50 422 PRO A N 1
ATOM 3230 C CA . PRO A 1 422 ? -16.114 13.402 38.887 1.00 89.50 422 PRO A CA 1
ATOM 3231 C C . PRO A 1 422 ? -15.241 14.646 39.117 1.00 89.50 422 PRO A C 1
ATOM 3233 O O . PRO A 1 422 ? -14.404 14.980 38.279 1.00 89.50 422 PRO A O 1
ATOM 3236 N N . GLU A 1 423 ? -15.365 15.298 40.276 1.00 91.19 423 GLU A N 1
ATOM 3237 C CA . GLU A 1 423 ? -14.612 16.523 40.622 1.00 91.19 423 GLU A CA 1
ATOM 3238 C C . GLU A 1 423 ? -13.078 16.329 40.600 1.00 91.19 423 GLU A C 1
ATOM 3240 O O . GLU A 1 423 ? -12.302 17.232 40.266 1.00 91.19 423 GLU A O 1
ATOM 3245 N N . GLU A 1 424 ? -12.631 15.112 40.900 1.00 93.81 424 GLU A N 1
ATOM 3246 C CA . GLU A 1 424 ? -11.222 14.710 40.917 1.00 93.81 424 GLU A CA 1
ATOM 3247 C C . GLU A 1 424 ? -10.628 14.504 39.513 1.00 93.81 424 GLU A C 1
ATOM 3249 O O . GLU A 1 424 ? -9.416 14.327 39.378 1.00 93.81 424 GLU A O 1
ATOM 3254 N N . THR A 1 425 ? -11.448 14.576 38.459 1.00 94.44 425 THR A N 1
ATOM 3255 C CA . THR A 1 425 ? -10.994 14.405 37.075 1.00 94.44 425 THR A CA 1
ATOM 3256 C C . THR A 1 425 ? -9.972 15.478 36.705 1.00 94.44 425 THR A C 1
ATOM 3258 O O . THR A 1 425 ? -10.157 16.674 36.960 1.00 94.44 425 THR A O 1
ATOM 3261 N N . ARG A 1 426 ? -8.868 15.053 36.092 1.00 95.25 426 ARG A N 1
ATOM 3262 C CA . ARG A 1 426 ? -7.799 15.926 35.582 1.00 95.25 426 ARG A CA 1
ATOM 3263 C C . ARG A 1 426 ? -7.569 15.764 34.092 1.00 95.25 426 ARG A C 1
ATOM 3265 O O . ARG A 1 426 ? -7.129 16.713 33.452 1.00 95.25 426 ARG A O 1
ATOM 3272 N N . SER A 1 427 ? -7.897 14.605 33.538 1.00 93.50 427 SER A N 1
ATOM 3273 C CA . SER A 1 427 ? -7.875 14.377 32.098 1.00 93.50 427 SER A CA 1
ATOM 3274 C C . SER A 1 427 ? -9.012 13.453 31.683 1.00 93.50 427 SER A C 1
ATOM 3276 O O . SER A 1 427 ? -9.593 12.751 32.509 1.00 93.50 427 SER A O 1
ATOM 3278 N N . VAL A 1 428 ? -9.354 13.491 30.400 1.00 92.62 428 VAL A N 1
ATOM 3279 C CA . VAL A 1 428 ? -10.389 12.649 29.805 1.00 92.62 428 VAL A CA 1
ATOM 3280 C C . VAL A 1 428 ? -9.764 11.910 28.631 1.00 92.62 428 VAL A C 1
ATOM 3282 O O . VAL A 1 428 ? -9.047 12.515 27.833 1.00 92.62 428 VAL A O 1
ATOM 3285 N N . ARG A 1 429 ? -10.016 10.605 28.531 1.00 93.81 429 ARG A N 1
ATOM 3286 C CA . ARG A 1 429 ? -9.618 9.780 27.389 1.00 93.81 429 ARG A CA 1
ATOM 3287 C C . ARG A 1 429 ? -10.860 9.331 26.639 1.00 93.81 429 ARG A C 1
ATOM 3289 O O . ARG A 1 429 ? -11.810 8.861 27.254 1.00 93.81 429 ARG A O 1
ATOM 3296 N N . VAL A 1 430 ? -10.815 9.440 25.318 1.00 93.88 430 VAL A N 1
ATOM 3297 C CA . VAL A 1 430 ? -11.834 8.890 24.424 1.00 93.88 430 VAL A CA 1
ATOM 3298 C C . VAL A 1 430 ? -11.224 7.731 23.650 1.00 93.88 430 VAL A C 1
ATOM 3300 O O . VAL A 1 430 ? -10.099 7.832 23.163 1.00 93.88 430 VAL A O 1
ATOM 3303 N N . THR A 1 431 ? -11.959 6.628 23.555 1.00 92.56 431 THR A N 1
ATOM 3304 C CA . THR A 1 431 ? -11.614 5.471 22.726 1.00 92.56 431 THR A CA 1
ATOM 3305 C C . THR A 1 431 ? -12.764 5.193 21.771 1.00 92.56 431 THR A C 1
ATOM 3307 O O . THR A 1 431 ? -13.865 4.864 22.205 1.00 92.56 431 THR A O 1
ATOM 3310 N N . MET A 1 432 ? -12.495 5.307 20.473 1.00 92.12 432 MET A N 1
ATOM 3311 C CA . MET A 1 432 ? -13.372 4.816 19.414 1.00 92.12 432 MET A CA 1
ATOM 3312 C C . MET A 1 432 ? -12.975 3.369 19.105 1.00 92.12 432 MET A C 1
ATOM 3314 O O . MET A 1 432 ? -11.842 3.114 18.702 1.00 92.12 432 MET A O 1
ATOM 3318 N N . SER A 1 433 ? -13.882 2.424 19.346 1.00 88.69 433 SER A N 1
ATOM 3319 C CA . SER A 1 433 ? -13.648 0.989 19.159 1.00 88.69 433 SER A CA 1
ATOM 3320 C C . SER A 1 433 ? -14.475 0.451 17.999 1.00 88.69 433 SER A C 1
ATOM 3322 O O . SER A 1 433 ? -15.689 0.657 17.957 1.00 88.69 433 SER A O 1
ATOM 3324 N N . SER A 1 434 ? -13.829 -0.292 17.099 1.00 81.62 434 SER A N 1
ATOM 3325 C CA . SER A 1 434 ? -14.493 -1.068 16.045 1.00 81.62 434 SER A CA 1
ATOM 3326 C C . SER A 1 434 ? -15.075 -2.397 16.549 1.00 81.62 434 SER A C 1
ATOM 3328 O O . SER A 1 434 ? -15.734 -3.097 15.789 1.00 81.62 434 SER A O 1
ATOM 3330 N N . GLY A 1 435 ? -14.874 -2.742 17.826 1.00 77.31 435 GLY A N 1
ATOM 3331 C CA . GLY A 1 435 ? -15.389 -3.967 18.439 1.00 77.31 435 GLY A CA 1
ATOM 3332 C C . GLY A 1 435 ? -14.435 -5.163 18.326 1.00 77.31 435 GLY A C 1
ATOM 3333 O O . GLY A 1 435 ? -13.218 -5.007 18.418 1.00 77.31 435 GLY A O 1
ATOM 3334 N N . THR A 1 436 ? -14.992 -6.369 18.204 1.00 66.75 436 THR A N 1
ATOM 3335 C CA . THR A 1 436 ? -14.249 -7.636 18.080 1.00 66.75 436 THR A CA 1
ATOM 3336 C C . THR A 1 436 ? -14.130 -8.049 16.603 1.00 66.75 436 THR A C 1
ATOM 3338 O O . THR A 1 436 ? -14.791 -7.440 15.764 1.00 66.75 436 THR A O 1
ATOM 3341 N N . PRO A 1 437 ? -13.318 -9.067 16.245 1.00 57.91 437 PRO A N 1
ATOM 3342 C CA . PRO A 1 437 ? -13.183 -9.522 14.852 1.00 57.91 437 PRO A CA 1
ATOM 3343 C C . PRO A 1 437 ? -14.502 -9.889 14.152 1.00 57.91 437 PRO A C 1
ATOM 3345 O O . PRO A 1 437 ? -14.574 -9.836 12.930 1.00 57.91 437 PRO A O 1
ATOM 3348 N N . ASP A 1 438 ? -15.542 -10.212 14.926 1.00 54.34 438 ASP A N 1
ATOM 3349 C CA . ASP A 1 438 ? -16.869 -10.568 14.417 1.00 54.34 438 ASP A CA 1
ATOM 3350 C C . ASP A 1 438 ? -17.793 -9.344 14.244 1.00 54.34 438 ASP A C 1
ATOM 3352 O O . ASP A 1 438 ? -18.932 -9.484 13.794 1.00 54.34 438 ASP A O 1
ATOM 3356 N N . THR A 1 439 ? -17.353 -8.142 14.640 1.00 66.00 439 THR A N 1
ATOM 3357 C CA . THR A 1 439 ? -18.129 -6.912 14.456 1.00 66.00 439 THR A CA 1
ATOM 3358 C C . THR A 1 439 ? -18.092 -6.491 12.991 1.00 66.00 439 THR A C 1
ATOM 3360 O O . THR A 1 439 ? -17.033 -6.240 12.421 1.00 66.00 439 THR A O 1
ATOM 3363 N N . THR A 1 440 ? -19.272 -6.338 12.397 1.00 60.25 440 THR A N 1
ATOM 3364 C CA . THR A 1 440 ? -19.442 -5.834 11.032 1.00 60.25 440 THR A CA 1
ATOM 3365 C C . THR A 1 440 ? -20.085 -4.456 11.024 1.00 60.25 440 THR A C 1
ATOM 3367 O O . THR A 1 440 ? -20.910 -4.141 11.883 1.00 60.25 440 THR A O 1
ATOM 3370 N N . GLY A 1 441 ? -19.782 -3.673 9.995 1.00 68.69 441 GLY A N 1
ATOM 3371 C CA . GLY A 1 441 ? -20.341 -2.343 9.783 1.00 68.69 441 GLY A CA 1
ATOM 3372 C C . GLY A 1 441 ? -19.253 -1.283 9.731 1.00 68.69 441 GLY A C 1
ATOM 3373 O O . GLY A 1 441 ? -18.066 -1.570 9.872 1.00 68.69 441 GLY A O 1
ATOM 3374 N N . CYS A 1 442 ? -19.668 -0.044 9.511 1.00 74.38 442 CYS A N 1
ATOM 3375 C CA . CYS A 1 442 ? -18.787 1.106 9.595 1.00 74.38 442 CYS A CA 1
ATOM 3376 C C . CYS A 1 442 ? -19.420 2.155 10.502 1.00 74.38 442 CYS A C 1
ATOM 3378 O O . CYS A 1 442 ? -20.641 2.232 10.643 1.00 74.38 442 CYS A O 1
ATOM 3380 N N . TRP A 1 443 ? -18.570 2.945 11.139 1.00 81.00 443 TRP A N 1
ATOM 3381 C CA . TRP A 1 443 ? -18.988 4.072 11.945 1.00 81.00 443 TRP A CA 1
ATOM 3382 C C . TRP A 1 443 ? -17.991 5.201 11.749 1.00 81.00 443 TRP A C 1
ATOM 3384 O O . TRP A 1 443 ? -16.778 4.991 11.748 1.00 81.00 443 TRP A O 1
ATOM 3394 N N . ILE A 1 444 ? -18.539 6.390 11.546 1.00 84.69 444 ILE A N 1
ATOM 3395 C CA . ILE A 1 444 ? -17.817 7.609 11.222 1.00 84.69 444 ILE A CA 1
ATOM 3396 C C . ILE A 1 444 ? -18.134 8.616 12.317 1.00 84.69 444 ILE A C 1
ATOM 3398 O O . ILE A 1 444 ? -19.278 8.719 12.770 1.00 84.69 444 ILE A O 1
ATOM 3402 N N . ILE A 1 445 ? -17.119 9.361 12.730 1.00 88.00 445 ILE A N 1
ATOM 3403 C CA . ILE A 1 445 ? -17.267 10.514 13.608 1.00 88.00 445 ILE A CA 1
ATOM 3404 C C . ILE A 1 445 ? -16.592 11.710 12.956 1.00 88.00 445 ILE A C 1
ATOM 3406 O O . ILE A 1 445 ? -15.568 11.561 12.294 1.00 88.00 445 ILE A O 1
ATOM 3410 N N . ASP A 1 446 ? -17.161 12.886 13.183 1.00 85.81 446 ASP A N 1
ATOM 3411 C CA . ASP A 1 446 ? -16.535 14.163 12.876 1.00 85.81 446 ASP A CA 1
ATOM 3412 C C . ASP A 1 446 ? -16.835 15.159 14.005 1.00 85.81 446 ASP A C 1
ATOM 3414 O O . ASP A 1 446 ? -17.838 15.014 14.709 1.00 85.81 446 ASP A O 1
ATOM 3418 N N . ASN A 1 447 ? -15.960 16.150 14.184 1.00 85.69 447 ASN A N 1
ATOM 3419 C CA . ASN A 1 447 ? -16.141 17.294 15.080 1.00 85.69 447 ASN A CA 1
ATOM 3420 C C . ASN A 1 447 ? -16.557 16.935 16.523 1.00 85.69 447 ASN A C 1
ATOM 3422 O O . ASN A 1 447 ? -17.573 17.401 17.049 1.00 85.69 447 ASN A O 1
ATOM 3426 N N . LEU A 1 448 ? -15.738 16.131 17.210 1.00 91.00 448 LEU A N 1
ATOM 3427 C CA . LEU A 1 448 ? -16.001 15.732 18.595 1.00 91.00 448 LEU A CA 1
ATOM 3428 C C . LEU A 1 448 ? -15.853 16.921 19.560 1.00 91.00 448 LEU A C 1
ATOM 3430 O O . LEU A 1 448 ? -14.792 17.538 19.654 1.00 91.00 448 LEU A O 1
ATOM 3434 N N . SER A 1 449 ? -16.889 17.215 20.342 1.00 91.31 449 SER A N 1
ATOM 3435 C CA . SER A 1 449 ? -16.860 18.298 21.331 1.00 91.31 449 SER A CA 1
ATOM 3436 C C . SER A 1 449 ? -17.255 17.822 22.726 1.00 91.31 449 SER A C 1
ATOM 3438 O O . SER A 1 449 ? -17.967 16.835 22.898 1.00 91.31 449 SER A O 1
ATOM 3440 N N . LEU A 1 450 ? -16.761 18.530 23.741 1.00 91.81 450 LEU A N 1
ATOM 3441 C CA . LEU A 1 450 ? -17.138 18.332 25.138 1.00 91.81 450 LEU A CA 1
ATOM 3442 C C . LEU A 1 450 ? -17.472 19.691 25.727 1.00 91.81 450 LEU A C 1
ATOM 3444 O O . LEU A 1 450 ? -16.584 20.521 25.872 1.00 91.81 450 LEU A O 1
ATOM 3448 N N . SER A 1 451 ? -18.716 19.931 26.110 1.00 91.88 451 SER A N 1
ATOM 3449 C CA . SER A 1 451 ? -19.121 21.190 26.735 1.00 91.88 451 SER A CA 1
ATOM 3450 C C . SER A 1 451 ? -19.742 20.948 28.106 1.00 91.88 451 SER A C 1
ATOM 3452 O O . SER A 1 451 ? -20.157 19.842 28.458 1.00 91.88 451 SER A O 1
ATOM 3454 N N . ARG A 1 452 ? -19.768 21.994 28.938 1.00 89.62 452 ARG A N 1
ATOM 3455 C CA . ARG A 1 452 ? -20.542 21.959 30.186 1.00 89.62 452 ARG A CA 1
ATOM 3456 C C . ARG A 1 452 ? -21.987 22.280 29.856 1.00 89.62 452 ARG A C 1
ATOM 3458 O O . ARG A 1 452 ? -22.238 23.240 29.139 1.00 89.62 452 ARG A O 1
ATOM 3465 N N . SER A 1 453 ? -22.931 21.584 30.482 1.00 84.25 453 SER A N 1
ATOM 3466 C CA . SER A 1 453 ? -24.363 21.889 30.337 1.00 84.25 453 SER A CA 1
ATOM 3467 C C . SER A 1 453 ? -24.710 23.347 30.674 1.00 84.25 453 SER A C 1
ATOM 3469 O O . SER A 1 453 ? -25.610 23.922 30.075 1.00 84.25 453 SER A O 1
ATOM 3471 N N . SER A 1 454 ? -23.970 23.976 31.594 1.00 86.69 454 SER A N 1
ATOM 3472 C CA . SER A 1 454 ? -24.125 25.393 31.947 1.00 86.69 454 SER A CA 1
ATOM 3473 C C . SER A 1 454 ? -23.423 26.375 30.999 1.00 86.69 454 SER A C 1
ATOM 3475 O O . SER A 1 454 ? -23.650 27.578 31.100 1.00 86.69 454 SER A O 1
ATOM 3477 N N . GLN A 1 455 ? -22.546 25.891 30.117 1.00 88.75 455 GLN A N 1
ATOM 3478 C CA . GLN A 1 455 ? -21.785 26.677 29.139 1.00 88.75 455 GLN A CA 1
ATOM 3479 C C . GLN A 1 455 ? 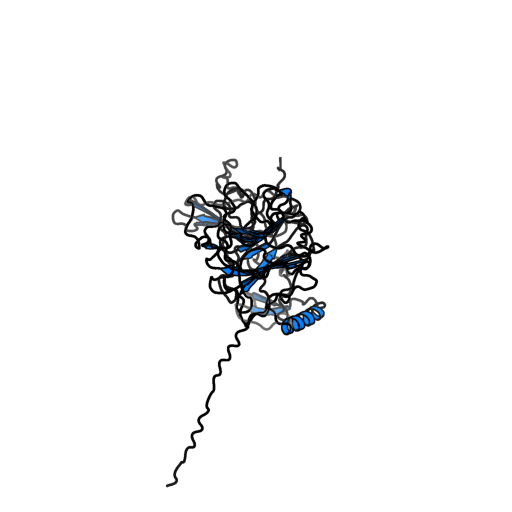-21.636 25.876 27.829 1.00 88.75 455 GLN A C 1
ATOM 3481 O O . GLN A 1 455 ? -20.516 25.481 27.490 1.00 88.75 455 GLN A O 1
ATOM 3486 N N . PRO A 1 456 ? -22.742 25.603 27.109 1.00 81.94 456 PRO A N 1
ATOM 3487 C CA . PRO A 1 456 ? -22.735 24.719 25.941 1.00 81.94 456 PRO A CA 1
ATOM 3488 C C . PRO A 1 456 ? -21.884 25.266 24.787 1.00 81.94 456 PRO A C 1
ATOM 3490 O O . PRO A 1 456 ? -21.241 24.493 24.087 1.00 81.94 456 PRO A O 1
ATOM 3493 N N . GLU A 1 457 ? -21.794 26.593 24.663 1.00 85.19 457 GLU A N 1
ATOM 3494 C CA . GLU A 1 457 ? -21.019 27.286 23.620 1.00 85.19 457 GLU A CA 1
ATOM 3495 C C . GLU A 1 457 ? -19.501 27.100 23.758 1.00 85.19 457 GLU A C 1
ATOM 3497 O O . GLU A 1 457 ? -18.730 27.383 22.842 1.00 85.19 457 GLU A O 1
ATOM 3502 N N . ARG A 1 458 ? -19.035 26.677 24.938 1.00 88.12 458 ARG A N 1
ATOM 3503 C CA . ARG A 1 458 ? -17.612 26.522 25.215 1.00 88.12 458 ARG A CA 1
ATOM 3504 C C . ARG A 1 458 ? -17.211 25.064 25.039 1.00 88.12 458 ARG A C 1
ATOM 3506 O O . ARG A 1 458 ? -17.404 24.255 25.948 1.00 88.12 458 ARG A O 1
ATOM 3513 N N . ASN A 1 459 ? -16.556 24.765 23.920 1.00 88.25 459 ASN A N 1
ATOM 3514 C CA . ASN A 1 459 ? -15.895 23.479 23.738 1.00 88.25 459 ASN A CA 1
ATOM 3515 C C . ASN A 1 459 ? -14.659 23.384 24.653 1.00 88.25 459 ASN A C 1
ATOM 3517 O O . ASN A 1 459 ? -13.759 24.224 24.628 1.00 88.25 459 ASN A O 1
ATOM 3521 N N . LEU A 1 460 ? -14.651 22.369 25.504 1.00 89.06 460 LEU A N 1
ATOM 3522 C CA . LEU A 1 460 ? -13.563 21.992 26.400 1.00 89.06 460 LEU A CA 1
ATOM 3523 C C . LEU A 1 460 ? -12.664 20.918 25.780 1.00 89.06 460 LEU A C 1
ATOM 3525 O O . LEU A 1 460 ? -11.570 20.681 26.293 1.00 89.06 460 LEU A O 1
ATOM 3529 N N . TRP A 1 461 ? -13.110 20.273 24.701 1.00 89.12 461 TRP A N 1
ATOM 3530 C CA . TRP A 1 461 ? -12.323 19.310 23.947 1.00 89.12 461 TRP A CA 1
ATOM 3531 C C . TRP A 1 461 ? -11.459 20.029 22.912 1.00 89.12 461 TRP A C 1
ATOM 3533 O O . TRP A 1 461 ? -11.969 20.765 22.073 1.00 89.12 461 TRP A O 1
ATOM 3543 N N . GLN A 1 462 ? -10.145 19.828 22.977 1.00 82.56 462 GLN A N 1
ATOM 3544 C CA . GLN A 1 462 ? -9.197 20.546 22.115 1.00 82.56 462 GLN A CA 1
ATOM 3545 C C . GLN A 1 462 ? -8.894 19.805 20.805 1.00 82.56 462 GLN A C 1
ATOM 3547 O O . GLN A 1 462 ? -8.552 20.438 19.816 1.00 82.56 462 GLN A O 1
ATOM 3552 N N . ASN A 1 463 ? -9.074 18.482 20.785 1.00 83.69 463 ASN A N 1
ATOM 3553 C CA . ASN A 1 463 ? -8.652 17.593 19.696 1.00 83.69 463 ASN A CA 1
ATOM 3554 C C . ASN A 1 463 ? -9.873 16.969 19.003 1.00 83.69 463 ASN A C 1
ATOM 3556 O O . ASN A 1 463 ? -10.005 15.747 18.901 1.00 83.69 463 ASN A O 1
ATOM 3560 N N . GLY A 1 464 ? -10.843 17.832 18.702 1.00 79.38 464 GLY A N 1
ATOM 3561 C CA . GLY A 1 464 ? -12.158 17.456 18.186 1.00 79.38 464 GLY A CA 1
ATOM 3562 C C . GLY A 1 464 ? -12.258 17.442 16.671 1.00 79.38 464 GLY A C 1
ATOM 3563 O O . GLY A 1 464 ? -13.031 16.659 16.129 1.00 79.38 464 GLY A O 1
ATOM 3564 N N . GLY A 1 465 ? -11.477 18.309 16.022 1.00 83.00 465 GLY A N 1
ATOM 3565 C CA . GLY A 1 465 ? -11.301 18.311 14.576 1.00 83.00 465 GLY A CA 1
ATOM 3566 C C . GLY A 1 465 ? -10.342 17.204 14.149 1.00 83.00 465 GLY A C 1
ATOM 3567 O O . GLY A 1 465 ? -9.394 16.877 14.869 1.00 83.00 465 GLY A O 1
ATOM 3568 N N . PHE A 1 466 ? -10.610 16.627 12.981 1.00 85.81 466 PHE A N 1
ATOM 3569 C CA . PHE A 1 466 ? -9.798 15.569 12.373 1.00 85.81 466 PHE A CA 1
ATOM 3570 C C . PHE A 1 466 ? -8.983 16.067 11.167 1.00 85.81 466 PHE A C 1
ATOM 3572 O O . PHE A 1 466 ? -8.361 15.275 10.465 1.00 85.81 466 PHE A O 1
ATOM 3579 N N . ASP A 1 467 ? -8.971 17.381 10.945 1.00 82.50 467 ASP A N 1
ATOM 3580 C CA . ASP A 1 467 ? -8.301 18.083 9.850 1.00 82.50 467 ASP A CA 1
ATOM 3581 C C . ASP A 1 467 ? -6.818 18.371 10.134 1.00 82.50 467 ASP A C 1
ATOM 3583 O O . ASP A 1 467 ? -6.019 18.490 9.206 1.00 82.50 467 ASP A O 1
ATOM 3587 N N . GLN A 1 468 ? -6.422 18.431 11.408 1.00 84.94 468 GLN A N 1
ATOM 3588 C CA . GLN A 1 468 ? -5.035 18.636 11.834 1.00 84.94 468 GLN A CA 1
ATOM 3589 C C . GLN A 1 468 ? -4.405 17.353 12.373 1.00 84.94 468 GLN A C 1
ATOM 3591 O O . GLN A 1 468 ? -5.062 16.552 13.038 1.00 84.94 468 GLN A O 1
ATOM 3596 N N . GLY A 1 469 ? -3.104 17.180 12.148 1.00 85.25 469 GLY A N 1
ATOM 3597 C CA . GLY A 1 469 ? -2.352 16.014 12.602 1.00 85.25 469 GLY A CA 1
ATOM 3598 C C . GLY A 1 469 ? -1.300 15.590 11.588 1.00 85.25 469 GLY A C 1
ATOM 3599 O O . GLY A 1 469 ? -0.829 16.392 10.782 1.00 85.25 469 GLY A O 1
ATOM 3600 N N . GLU A 1 470 ? -0.931 14.318 11.630 1.00 82.19 470 GLU A N 1
ATOM 3601 C CA . GLU A 1 470 ? -0.021 13.725 10.659 1.00 82.19 470 GLU A CA 1
ATOM 3602 C C . GLU A 1 470 ? -0.829 13.170 9.483 1.00 82.19 470 GLU A C 1
ATOM 3604 O O . GLU A 1 470 ? -1.605 12.230 9.662 1.00 82.19 470 GLU A O 1
ATOM 3609 N N . ARG A 1 471 ? -0.622 13.728 8.280 1.00 73.12 471 ARG A N 1
ATOM 3610 C CA . ARG A 1 471 ? -1.140 13.182 7.008 1.00 73.12 471 ARG A CA 1
ATOM 3611 C C . ARG A 1 471 ? -2.661 12.970 7.014 1.00 73.12 471 ARG A C 1
ATOM 3613 O O . ARG A 1 471 ? -3.159 11.926 6.602 1.00 73.12 471 ARG A O 1
ATOM 3620 N N . THR A 1 472 ? -3.404 13.941 7.543 1.00 78.19 472 THR A N 1
ATOM 3621 C CA . THR A 1 472 ? -4.875 13.899 7.655 1.00 78.19 472 THR A CA 1
ATOM 3622 C C . THR A 1 472 ? -5.594 13.912 6.304 1.00 78.19 472 THR A C 1
ATOM 3624 O O . THR A 1 472 ? -6.787 13.637 6.234 1.00 78.19 472 THR A O 1
ATOM 3627 N N . ASP A 1 473 ? -4.865 14.162 5.221 1.00 71.06 473 ASP A N 1
ATOM 3628 C CA . ASP A 1 473 ? -5.298 14.021 3.835 1.00 71.06 473 ASP A CA 1
ATOM 3629 C C . ASP A 1 473 ? -5.262 12.569 3.320 1.00 71.06 473 ASP A C 1
ATOM 3631 O O . ASP A 1 473 ? -5.623 12.312 2.173 1.00 71.06 473 ASP A O 1
ATOM 3635 N N . GLN A 1 474 ? -4.824 11.609 4.143 1.00 73.62 474 GLN A N 1
ATOM 3636 C CA . GLN A 1 474 ? -4.558 10.228 3.735 1.00 73.62 474 GLN A CA 1
ATOM 3637 C C . GLN A 1 474 ? -5.203 9.211 4.680 1.00 73.62 474 GLN A C 1
ATOM 3639 O O . GLN A 1 474 ? -5.349 9.443 5.879 1.00 73.62 474 GLN A O 1
ATOM 3644 N N . ILE A 1 475 ? -5.536 8.029 4.152 1.00 76.69 475 ILE A N 1
ATOM 3645 C CA . ILE A 1 475 ? -6.300 7.001 4.879 1.00 76.69 475 ILE A CA 1
ATOM 3646 C C . ILE A 1 475 ? -5.595 6.456 6.132 1.00 76.69 475 ILE A C 1
ATOM 3648 O O . ILE A 1 475 ? -6.259 6.089 7.111 1.00 76.69 475 ILE A O 1
ATOM 3652 N N . GLY A 1 476 ? -4.260 6.439 6.135 1.00 78.94 476 GLY A N 1
ATOM 3653 C CA . GLY A 1 476 ? -3.431 6.052 7.277 1.00 78.94 476 GLY A CA 1
ATOM 3654 C C . GLY A 1 476 ? -3.107 7.189 8.250 1.00 78.94 476 GLY A C 1
ATOM 3655 O O . GLY A 1 476 ? -2.455 6.933 9.263 1.00 78.94 476 GLY A O 1
ATOM 3656 N N . GLY A 1 477 ? -3.600 8.411 8.009 1.00 82.00 477 GLY A N 1
ATOM 3657 C CA . GLY A 1 477 ? -3.337 9.590 8.834 1.00 82.00 477 GLY A CA 1
ATOM 3658 C C . GLY A 1 477 ? -3.660 9.413 10.321 1.00 82.00 477 GLY A C 1
ATOM 3659 O O . GLY A 1 477 ? -4.440 8.535 10.723 1.00 82.00 477 GLY A O 1
ATOM 3660 N N . VAL A 1 478 ? -3.048 10.256 11.153 1.00 87.94 478 VAL A N 1
ATOM 3661 C CA . VAL A 1 478 ? -3.238 10.286 12.609 1.00 87.94 478 VAL A CA 1
ATOM 3662 C C . VAL A 1 478 ? -3.638 11.702 13.037 1.00 87.94 478 VAL A C 1
ATOM 3664 O O . VAL A 1 478 ? -2.786 12.596 13.063 1.00 87.94 478 VAL A O 1
ATOM 3667 N N . PRO A 1 479 ? -4.918 11.924 13.391 1.00 90.38 479 PRO A N 1
ATOM 3668 C CA . PRO A 1 479 ? -5.390 13.218 13.871 1.00 90.38 479 PRO A CA 1
ATOM 3669 C C . PRO A 1 479 ? -4.671 13.669 15.146 1.00 90.38 479 PRO A C 1
ATOM 3671 O O . PRO A 1 479 ? -4.272 12.853 15.984 1.00 90.38 479 PRO A O 1
ATOM 3674 N N . LEU A 1 480 ? -4.522 14.980 15.321 1.00 89.44 480 LEU A N 1
ATOM 3675 C CA . LEU A 1 480 ? -3.811 15.567 16.453 1.00 89.44 480 LEU A CA 1
ATOM 3676 C C . LEU A 1 480 ? -4.418 15.100 17.784 1.00 89.44 480 LEU A C 1
ATOM 3678 O O . LEU A 1 480 ? -5.613 15.238 18.022 1.00 89.44 480 LEU A O 1
ATOM 3682 N N . GLY A 1 481 ? -3.588 14.547 18.671 1.00 89.00 481 GLY A N 1
ATOM 3683 C CA . GLY A 1 481 ? -4.030 14.049 19.978 1.00 89.00 481 GLY A CA 1
ATOM 3684 C C . GLY A 1 481 ? -4.743 12.693 19.952 1.00 89.00 481 GLY A C 1
ATOM 3685 O O . GLY A 1 481 ? -5.133 12.203 21.014 1.00 89.00 481 GLY A O 1
ATOM 3686 N N . TRP A 1 482 ? -4.865 12.068 18.780 1.00 90.56 482 TRP A N 1
ATOM 3687 C CA . TRP A 1 482 ? -5.339 10.699 18.619 1.00 90.56 482 TRP A CA 1
ATOM 3688 C C . TRP A 1 482 ? -4.170 9.735 18.438 1.00 90.56 482 TRP A C 1
ATOM 3690 O O . TRP A 1 482 ? -3.067 10.102 18.038 1.00 90.56 482 TRP A O 1
ATOM 3700 N N . LYS A 1 483 ? -4.413 8.465 18.757 1.00 90.62 483 LYS A N 1
ATOM 3701 C CA . LYS A 1 483 ? -3.478 7.375 18.487 1.00 90.62 483 LYS A CA 1
ATOM 3702 C C . LYS A 1 483 ? -4.244 6.159 17.997 1.00 90.62 483 LYS A C 1
ATOM 3704 O O . LYS A 1 483 ? -5.304 5.837 18.532 1.00 90.62 483 LYS A O 1
ATOM 3709 N N . ARG A 1 484 ? -3.680 5.464 17.014 1.00 88.81 484 ARG A N 1
ATOM 3710 C CA . ARG A 1 484 ? -4.170 4.152 16.582 1.00 88.81 484 ARG A CA 1
ATOM 3711 C C . ARG A 1 484 ? -3.760 3.100 17.618 1.00 88.81 484 ARG A C 1
ATOM 3713 O O . ARG A 1 484 ? -2.695 3.201 18.225 1.00 88.81 484 ARG A O 1
ATOM 3720 N N . SER A 1 485 ? -4.629 2.128 17.867 1.00 84.06 485 SER A N 1
ATOM 3721 C CA . SER A 1 485 ? -4.435 1.070 18.866 1.00 84.06 485 SER A CA 1
ATOM 3722 C C . SER A 1 485 ? -5.282 -0.150 18.492 1.00 84.06 485 SER A C 1
ATOM 3724 O O . SER A 1 485 ? -6.045 -0.102 17.531 1.00 84.06 485 SER A O 1
ATOM 3726 N N . GLY A 1 486 ? -5.172 -1.223 19.273 1.00 78.44 486 GLY A N 1
ATOM 3727 C CA . GLY A 1 486 ? -5.877 -2.484 19.047 1.00 78.44 486 GLY A CA 1
ATOM 3728 C C . GLY A 1 486 ? -5.018 -3.509 18.312 1.00 78.44 486 GLY A C 1
ATOM 3729 O O . GLY A 1 486 ? -3.836 -3.282 18.058 1.00 78.44 486 GLY A O 1
ATOM 3730 N N . SER A 1 487 ? -5.615 -4.662 18.010 1.00 69.81 487 SER A N 1
ATOM 3731 C CA . SER A 1 487 ? -4.947 -5.753 17.289 1.00 69.81 487 SER A CA 1
ATOM 3732 C C . SER A 1 487 ? -4.824 -5.499 15.788 1.00 69.81 487 SER A C 1
ATOM 3734 O O . SER A 1 487 ? -3.947 -6.080 15.163 1.00 69.81 487 SER A O 1
ATOM 3736 N N . GLU A 1 488 ? -5.679 -4.638 15.227 1.00 76.06 488 GLU A N 1
ATOM 3737 C CA . GLU A 1 488 ? -5.675 -4.276 13.807 1.00 76.06 488 GLU A CA 1
ATOM 3738 C C . GLU A 1 488 ? -5.801 -2.745 13.637 1.00 76.06 488 GLU A C 1
ATOM 3740 O O . GLU A 1 488 ? -6.900 -2.205 13.471 1.00 76.06 488 GLU A O 1
ATOM 3745 N N . PRO A 1 489 ? -4.678 -2.007 13.731 1.00 79.81 489 PRO A N 1
ATOM 3746 C CA . PRO A 1 489 ? 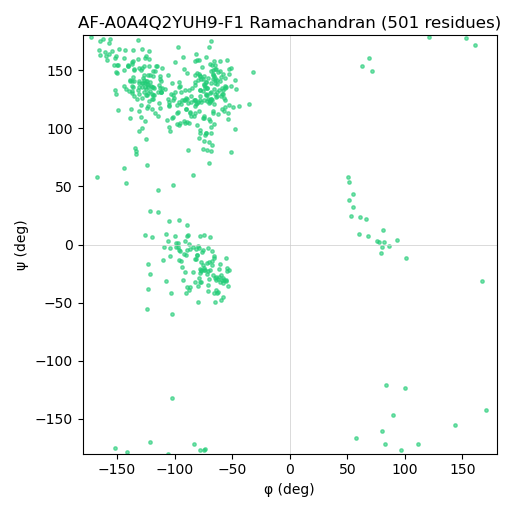-4.676 -0.544 13.686 1.00 79.81 489 PRO A CA 1
ATOM 3747 C C . PRO A 1 489 ? -5.081 0.077 12.334 1.00 79.81 489 PRO A C 1
ATOM 3749 O O . PRO A 1 489 ? -5.343 1.285 12.291 1.00 79.81 489 PRO A O 1
ATOM 3752 N N . ALA A 1 490 ? -5.131 -0.700 11.242 1.00 80.56 490 ALA A N 1
ATOM 3753 C CA . ALA A 1 490 ? -5.541 -0.221 9.917 1.00 80.56 490 ALA A CA 1
ATOM 3754 C C . ALA A 1 490 ? -7.069 -0.131 9.734 1.00 80.56 490 ALA A C 1
ATOM 3756 O O . ALA A 1 490 ? -7.528 0.433 8.738 1.00 80.56 490 ALA A O 1
ATOM 3757 N N . ILE A 1 491 ? -7.868 -0.654 10.679 1.00 79.75 491 ILE A N 1
ATOM 3758 C CA . ILE A 1 491 ? -9.335 -0.507 10.648 1.00 79.75 491 ILE A CA 1
ATOM 3759 C C . ILE A 1 491 ? -9.743 0.962 10.775 1.00 79.75 491 ILE A C 1
ATOM 3761 O O . ILE A 1 491 ? -10.650 1.410 10.078 1.00 79.75 491 ILE A O 1
ATOM 3765 N N . ALA A 1 492 ? -9.078 1.721 11.651 1.00 85.12 492 ALA A N 1
ATOM 3766 C CA . ALA A 1 492 ? -9.306 3.156 11.735 1.00 85.12 492 ALA A CA 1
ATOM 3767 C C . ALA A 1 492 ? -8.850 3.807 10.422 1.00 85.12 492 ALA A C 1
ATOM 3769 O O . ALA A 1 492 ? -7.736 3.564 9.967 1.00 85.12 492 ALA A O 1
ATOM 3770 N N . ARG A 1 493 ? -9.685 4.627 9.790 1.00 84.19 493 ARG A N 1
ATOM 3771 C CA . ARG A 1 493 ? -9.331 5.326 8.548 1.00 84.19 493 ARG A CA 1
ATOM 3772 C C . ARG A 1 493 ? -9.670 6.799 8.689 1.00 84.19 493 ARG A C 1
ATOM 3774 O O . ARG A 1 493 ? -10.707 7.131 9.256 1.00 84.19 493 ARG A O 1
ATOM 3781 N N . VAL A 1 494 ? -8.789 7.660 8.191 1.00 84.00 494 VAL A N 1
ATOM 3782 C CA . VAL A 1 494 ? -9.066 9.094 8.047 1.00 84.00 494 VAL A CA 1
ATOM 3783 C C . VAL A 1 494 ? -9.541 9.330 6.623 1.00 84.00 494 VAL A C 1
ATOM 3785 O O . VAL A 1 494 ? -9.017 8.742 5.683 1.00 84.00 494 VAL A O 1
ATOM 3788 N N . MET A 1 495 ? -10.577 10.139 6.455 1.00 75.12 495 MET A N 1
ATOM 3789 C CA . MET A 1 495 ? -11.128 10.431 5.140 1.00 75.12 495 MET A CA 1
ATOM 3790 C C . MET A 1 495 ? -11.424 11.914 5.047 1.00 75.12 495 MET A C 1
ATOM 3792 O O . MET A 1 495 ? -12.023 12.487 5.954 1.00 75.12 495 MET A O 1
ATOM 3796 N N . LEU A 1 496 ? -11.060 12.514 3.919 1.00 64.69 496 LEU A N 1
ATOM 3797 C CA . LEU A 1 496 ? -11.543 13.835 3.553 1.00 64.69 496 LEU A CA 1
ATOM 3798 C C . LEU A 1 496 ? -12.965 13.686 3.005 1.00 64.69 496 LEU A C 1
ATOM 3800 O O . LEU A 1 496 ? -13.178 13.440 1.818 1.00 64.69 496 LEU A O 1
ATOM 3804 N N . ALA A 1 497 ? -13.957 13.800 3.883 1.00 55.47 497 ALA A N 1
ATOM 3805 C CA . ALA A 1 497 ? -15.326 14.001 3.443 1.00 55.47 497 ALA A CA 1
ATOM 3806 C C . ALA A 1 497 ? -15.482 15.478 3.062 1.00 55.47 497 ALA A C 1
ATOM 3808 O O . ALA A 1 497 ? -15.390 16.357 3.917 1.00 55.47 497 ALA A O 1
ATOM 3809 N N . PHE A 1 498 ? -15.735 15.770 1.784 1.00 47.94 498 PHE A N 1
ATOM 3810 C CA . PHE A 1 498 ? -16.265 17.075 1.392 1.00 47.94 498 PHE A CA 1
ATOM 3811 C C . PHE A 1 498 ? -17.694 17.183 1.924 1.00 47.94 498 PHE A C 1
ATOM 3813 O O . PHE A 1 498 ? -18.666 16.960 1.202 1.00 47.94 498 PHE A O 1
ATOM 3820 N N . THR A 1 499 ? -17.844 17.506 3.205 1.00 41.94 499 THR A N 1
ATOM 3821 C CA . THR A 1 499 ? -19.121 17.979 3.716 1.00 41.94 499 THR A CA 1
ATOM 3822 C C . THR A 1 499 ? -19.334 19.348 3.087 1.00 41.94 499 THR A C 1
ATOM 3824 O O . THR A 1 499 ? -18.721 20.333 3.500 1.00 41.94 499 THR A O 1
ATOM 3827 N N . GLY A 1 500 ? -20.170 19.424 2.049 1.00 35.56 500 GLY A N 1
ATOM 3828 C CA . GLY A 1 500 ? -20.782 20.696 1.690 1.00 35.56 500 GLY A CA 1
ATOM 3829 C C . GLY A 1 500 ? -21.362 21.274 2.977 1.00 35.56 500 GLY A C 1
ATOM 3830 O O . GLY A 1 500 ? -22.157 20.597 3.624 1.00 35.56 500 GLY A O 1
ATOM 3831 N N . ASN A 1 501 ? -20.866 22.446 3.385 1.00 24.83 501 ASN A N 1
ATOM 3832 C CA . ASN A 1 501 ? -21.230 23.115 4.634 1.00 24.83 501 ASN A CA 1
ATOM 3833 C C . ASN A 1 501 ? -22.711 22.886 4.977 1.00 24.83 501 ASN A C 1
ATOM 3835 O O . ASN A 1 501 ? -23.565 23.301 4.184 1.00 24.83 501 ASN A O 1
ATOM 3839 N N . PRO A 1 502 ? -23.050 22.296 6.135 1.00 31.38 502 PRO A N 1
ATOM 3840 C CA . PRO A 1 502 ? -24.359 22.539 6.698 1.00 31.38 502 PRO A CA 1
ATOM 3841 C C . PRO A 1 502 ? -24.343 24.000 7.157 1.00 31.38 502 PRO A C 1
ATOM 3843 O O . PRO A 1 502 ? -23.636 24.370 8.092 1.00 31.38 502 PRO A O 1
ATOM 3846 N N . SER A 1 503 ? -25.033 24.844 6.395 1.00 30.78 503 SER A N 1
ATOM 3847 C CA . SER A 1 503 ? -25.363 26.223 6.766 1.00 30.78 503 SER A CA 1
ATOM 3848 C C . SER A 1 503 ? -25.999 26.316 8.145 1.00 30.78 503 SER A C 1
ATOM 3850 O O . SER A 1 503 ? -26.869 25.449 8.406 1.00 30.78 503 SER A O 1
#